Protein AF-0000000084530255 (afdb_homodimer)

Foldseek 3Di:
DAAEEEFEPCLWFLNVLLLVVSLVVPHAYAYEDLDQVSCVVVCVVRPLSYHYAHDDLLDLVSLLVSLVVSCVSPVAHAEYELDWAFFEFAAPVPDDPVRLVVRLSGQAVSLVSNCVSCCVRLLVVLHHEYEREAALCLQLNDAHRGVSRNVNSVNSLVVQVVVQVVSVRSHYYYEYEHEDFAQTCRLPPRYHYDDYDPVCCVGRVVSNVVCVVCHRPTPHYSNVVSVVVVVQSPDPDHDNYHYGDPVSVVSNVVSVVVVVVVCVVCVVVVVVPDDPDPD/DAAEEEFEPCLFFLNVLLLVVSLVVPHAYAYEDLDQVSCVVVCVVRPLSYHYAHDDLLDLVSLLVSLVVSCVSPVAHAEYELDWAFFEFAAPVPDDPVRLVVRLSGQAVSLVSNCVSNCVRLLVVLHHEYEREAALCLQLNDAHRGVSRNVSSVNSLVVQVVVQVVSVRSHYYYEYEHEDFAQTCRLPPRYHYDDYDPVCCVGRVVSNVVCVVCHRPTPHYSNVVSVVVVVQSPDPDHDNYHYGDPVSVVSNVVSVVVVVVVCVVCVVVVVVPDDPDPD

Solvent-accessible surface area (backbone atoms only — not comparable to full-atom values): 26690 Å² total; per-residue (Å²): 134,78,49,29,33,39,34,31,36,27,68,46,54,56,29,27,33,31,52,52,51,44,47,74,73,66,27,30,35,34,40,19,15,70,57,38,77,69,46,49,65,54,36,72,72,54,40,90,40,36,46,72,37,61,36,53,47,67,34,49,67,41,27,34,50,48,45,50,47,35,31,71,74,67,72,44,66,38,34,42,34,41,53,42,63,54,40,56,35,30,44,72,78,71,46,50,69,65,60,41,48,51,34,28,37,36,40,25,48,11,44,52,27,41,49,47,43,39,42,65,59,24,53,73,65,44,29,32,34,41,38,38,57,46,26,37,42,32,71,64,38,36,52,35,19,33,30,42,39,24,12,18,22,10,17,42,50,22,31,45,38,10,48,36,47,47,34,44,88,29,55,32,46,47,30,36,34,20,43,42,60,50,51,48,61,45,82,47,85,38,31,52,78,52,87,63,58,82,87,34,36,82,31,26,39,43,44,52,52,50,50,67,73,50,65,82,68,39,57,20,29,41,62,41,36,26,52,45,50,55,52,42,70,71,39,94,78,51,58,57,60,41,47,32,16,52,64,33,44,54,51,47,45,51,48,44,50,51,52,45,52,49,45,60,75,41,38,65,59,10,36,56,11,29,54,73,75,81,125,133,78,51,28,33,40,34,33,37,27,69,47,52,58,29,26,34,31,52,51,52,44,44,73,71,66,28,30,35,33,39,19,16,70,56,36,76,69,46,49,64,54,37,72,74,53,40,89,40,36,47,72,37,61,38,52,45,68,35,49,67,40,26,35,50,49,44,49,48,34,31,70,75,68,72,44,64,37,34,41,34,41,52,42,62,53,41,56,35,31,44,72,78,72,46,50,71,65,59,40,49,51,34,29,36,37,38,26,48,11,44,52,27,41,49,48,42,40,42,66,58,24,53,73,64,44,29,31,34,40,38,39,57,45,27,37,43,30,72,65,40,36,52,36,21,32,31,43,38,26,11,19,20,10,18,41,48,21,31,44,38,10,47,33,48,46,34,45,89,30,56,33,44,47,29,35,35,20,43,41,59,50,50,46,62,46,83,49,85,36,31,52,79,52,87,62,58,82,88,34,36,82,32,27,38,44,43,53,52,51,51,67,74,48,65,82,67,38,57,19,28,40,62,41,37,26,53,44,50,54,53,41,71,70,39,93,76,51,58,57,59,42,48,32,18,53,64,32,44,54,51,46,45,52,47,45,50,51,50,45,51,48,44,62,72,41,38,66,59,9,35,56,10,29,54,74,75,81,125

pLDDT: mean 95.92, std 6.15, range [43.84, 98.94]

InterPro domains:
  IPR002347 Short-chain dehydrogenase/reductase SDR [PF00106] (5-189)
  IPR002347 Short-chain dehydrogenase/reductase SDR [PR00080] (75-86)
  IPR002347 Short-chain dehydrogenase/reductase SDR [PR00080] (128-136)
  IPR002347 Short-chain dehydrogenase/reductase SDR [PR00080] (149-168)
  IPR002347 Short-chain dehydrogenase/reductase SDR [PR00081] (4-21)
  IPR002347 Short-chain dehydrogenase/reductase SDR [PR00081] (75-86)
  IPR002347 Short-chain dehydrogenase/reductase SDR [PR00081] (122-138)
  IPR002347 Short-chain dehydrogenase/reductase SDR [PR00081] (149-168)
  IPR002347 Short-chain dehydrogenase/reductase SDR [PR00081] (170-187)
  IPR036291 NAD(P)-binding domain superfamily [SSF51735] (3-237)
  IPR051911 Short-chain Dehydrogenases/Reductases (SDR) [PTHR43976] (2-275)
  IPR057326 Ketoreductase domain [SM00822] (3-189)

Nearest PDB structures (foldseek):
  3m1a-assembly4_E  TM=9.492E-01  e=2.889E-30  Streptomyces avermitilis
  3m1a-assembly4_D  TM=9.412E-01  e=1.787E-30  Streptomyces avermitilis
  3m1a-assembly1_G  TM=9.424E-01  e=2.015E-30  Streptomyces avermitilis
  3m1a-assembly6_J  TM=9.506E-01  e=5.593E-30  Streptomyces avermitilis
  3m1a-assembly1_C  TM=9.369E-01  e=7.111E-30  Streptomyces avermitilis

Structure (mmCIF, N/CA/C/O backbone):
data_AF-0000000084530255-model_v1
#
loop_
_entity.id
_entity.type
_entity.pdbx_description
1 polymer Oxidoreductase
#
loop_
_atom_site.group_PDB
_atom_site.id
_atom_site.type_symbol
_atom_site.label_atom_id
_atom_site.label_alt_id
_atom_site.label_comp_id
_atom_site.label_asym_id
_atom_site.label_entity_id
_atom_site.label_seq_id
_atom_site.pdbx_PDB_ins_code
_atom_site.Cartn_x
_atom_site.Cartn_y
_atom_site.Cartn_z
_atom_site.occupancy
_atom_site.B_iso_or_equiv
_atom_site.auth_seq_id
_atom_site.auth_comp_id
_atom_site.auth_asym_id
_atom_site.auth_atom_id
_atom_site.pdbx_PDB_model_num
ATOM 1 N N . MET A 1 1 ? -5.961 29.141 20.219 1 74.5 1 MET A N 1
ATOM 2 C CA . MET A 1 1 ? -6.105 29.609 18.844 1 74.5 1 MET A CA 1
ATOM 3 C C . MET A 1 1 ? -7.004 28.672 18.047 1 74.5 1 MET A C 1
ATOM 5 O O . MET A 1 1 ? -7.02 27.469 18.266 1 74.5 1 MET A O 1
ATOM 9 N N . THR A 1 2 ? -7.941 29.219 17.25 1 93.38 2 THR A N 1
ATOM 10 C CA . THR A 1 2 ? -8.906 28.484 16.453 1 93.38 2 THR A CA 1
ATOM 11 C C . THR A 1 2 ? -8.203 27.75 15.297 1 93.38 2 THR A C 1
ATOM 13 O O . THR A 1 2 ? -7.418 28.359 14.57 1 93.38 2 THR A O 1
ATOM 16 N N . ARG A 1 3 ? -8.391 26.453 15.242 1 97.12 3 ARG A N 1
ATOM 17 C CA . ARG A 1 3 ? -7.754 25.688 14.18 1 97.12 3 ARG A CA 1
ATOM 18 C C . ARG A 1 3 ? -8.547 25.781 12.875 1 97.12 3 ARG A C 1
ATOM 20 O O . ARG A 1 3 ? -9.773 25.875 12.898 1 97.12 3 ARG A O 1
ATOM 27 N N . THR A 1 4 ? -7.797 25.766 11.82 1 98.69 4 THR A N 1
ATOM 28 C CA . THR A 1 4 ? -8.391 25.719 10.484 1 98.69 4 THR A CA 1
ATOM 29 C C . THR A 1 4 ? -8.211 24.344 9.859 1 98.69 4 THR A C 1
ATOM 31 O O . THR A 1 4 ? -7.09 23.859 9.711 1 98.69 4 THR A O 1
ATOM 34 N N . TRP A 1 5 ? -9.359 23.719 9.461 1 98.88 5 TRP A N 1
ATOM 35 C CA . TRP A 1 5 ? -9.383 22.375 8.883 1 98.88 5 TRP A CA 1
ATOM 36 C C . TRP A 1 5 ? -9.719 22.438 7.391 1 98.88 5 TRP A C 1
ATOM 38 O O . TRP A 1 5 ? -10.578 23.219 6.973 1 98.88 5 TRP A O 1
ATOM 48 N N . LEU A 1 6 ? -9.008 21.734 6.578 1 98.94 6 LEU A N 1
ATOM 49 C CA . LEU A 1 6 ? -9.422 21.391 5.223 1 98.94 6 LEU A CA 1
ATOM 50 C C . LEU A 1 6 ? -9.852 19.922 5.148 1 98.94 6 LEU A C 1
ATOM 52 O O . LEU A 1 6 ? -9.07 19.016 5.453 1 98.94 6 LEU A O 1
ATOM 56 N N . ILE A 1 7 ? -11.094 19.656 4.781 1 98.94 7 ILE A N 1
ATOM 57 C CA . ILE A 1 7 ? -11.641 18.297 4.762 1 98.94 7 ILE A CA 1
ATOM 58 C C . ILE A 1 7 ? -12.102 17.953 3.348 1 98.94 7 ILE A C 1
ATOM 60 O O . ILE A 1 7 ? -12.953 18.641 2.779 1 98.94 7 ILE A O 1
ATOM 64 N N . THR A 1 8 ? -11.539 16.906 2.807 1 98.81 8 THR A N 1
ATOM 65 C CA . THR A 1 8 ? -11.977 16.453 1.493 1 98.81 8 THR A CA 1
ATOM 66 C C . THR A 1 8 ? -13.133 15.461 1.622 1 98.81 8 THR A C 1
ATOM 68 O O . THR A 1 8 ? -13.195 14.688 2.578 1 98.81 8 THR A O 1
ATOM 71 N N . GLY A 1 9 ? -14 15.477 0.604 1 96.88 9 GLY A N 1
ATOM 72 C CA . GLY A 1 9 ? -15.125 14.562 0.628 1 96.88 9 GLY A CA 1
ATOM 73 C C . GLY A 1 9 ? -16.062 14.812 1.794 1 96.88 9 GLY A C 1
ATOM 74 O O . GLY A 1 9 ? -16.406 13.883 2.537 1 96.88 9 GLY A O 1
ATOM 75 N N . ALA A 1 10 ? -16.578 16.047 1.906 1 97.38 10 ALA A N 1
ATOM 76 C CA . ALA A 1 10 ? -17.312 16.438 3.102 1 97.38 10 ALA A CA 1
ATOM 77 C C . ALA A 1 10 ? -18.828 16.359 2.873 1 97.38 10 ALA A C 1
ATOM 79 O O . ALA A 1 10 ? -19.609 16.797 3.713 1 97.38 10 ALA A O 1
ATOM 80 N N . SER A 1 11 ? -19.266 15.766 1.788 1 94.44 11 SER A N 1
ATOM 81 C CA . SER A 1 11 ? -20.672 15.812 1.449 1 94.44 11 SER A CA 1
ATOM 82 C C . SER A 1 11 ? -21.453 14.711 2.174 1 94.44 11 SER A C 1
ATOM 84 O O . SER A 1 11 ? -22.672 14.781 2.281 1 94.44 11 SER A O 1
ATOM 86 N N . ARG A 1 12 ? -20.766 13.688 2.625 1 91.56 12 ARG A N 1
ATOM 87 C CA . ARG A 1 12 ? -21.422 12.594 3.326 1 91.56 12 ARG A CA 1
ATOM 88 C C . ARG A 1 12 ? -20.438 11.812 4.176 1 91.56 12 ARG A C 1
ATOM 90 O O . ARG A 1 12 ? -19.25 12.141 4.207 1 91.56 12 ARG A O 1
ATOM 97 N N . GLY A 1 13 ? -20.922 10.898 4.938 1 92.94 13 GLY A N 1
ATOM 98 C CA . GLY A 1 13 ? -20.094 9.938 5.645 1 92.94 13 GLY A CA 1
ATOM 99 C C . GLY A 1 13 ? -19.203 10.578 6.688 1 92.94 13 GLY A C 1
ATOM 100 O O . GLY A 1 13 ? -19.641 11.445 7.445 1 92.94 13 GLY A O 1
ATOM 101 N N . PHE A 1 14 ? -17.984 10.062 6.789 1 95.25 14 PHE A N 1
ATOM 102 C CA . PHE A 1 14 ? -17 10.523 7.77 1 95.25 14 PHE A CA 1
ATOM 103 C C . PHE A 1 14 ? -16.719 12.008 7.586 1 95.25 14 PHE A C 1
ATOM 105 O O . PHE A 1 14 ? -16.656 12.766 8.562 1 95.25 14 PHE A O 1
ATOM 112 N N . GLY A 1 15 ? -16.562 12.422 6.297 1 97.12 15 GLY A N 1
ATOM 113 C CA . GLY A 1 15 ? -16.219 13.805 6.008 1 97.12 15 GLY A CA 1
ATOM 114 C C . GLY A 1 15 ? -17.266 14.797 6.488 1 97.12 15 GLY A C 1
ATOM 115 O O . GLY A 1 15 ? -16.938 15.82 7.078 1 97.12 15 GLY A O 1
ATOM 116 N N . ARG A 1 16 ? -18.484 14.469 6.277 1 97.06 16 ARG A N 1
ATOM 117 C CA . ARG A 1 16 ? -19.578 15.336 6.684 1 97.06 16 ARG A CA 1
ATOM 118 C C . ARG A 1 16 ? -19.656 15.438 8.203 1 97.06 16 ARG A C 1
ATOM 120 O O . ARG A 1 16 ? -19.734 16.531 8.758 1 97.06 16 ARG A O 1
ATOM 127 N N . ARG A 1 17 ? -19.625 14.297 8.859 1 97.69 17 ARG A N 1
ATOM 128 C CA . ARG A 1 17 ? -19.75 14.273 10.312 1 97.69 17 ARG A CA 1
ATOM 129 C C . ARG A 1 17 ? -18.562 14.969 10.969 1 97.69 17 ARG A C 1
ATOM 131 O O . ARG A 1 17 ? -18.719 15.633 12 1 97.69 17 ARG A O 1
ATOM 138 N N . LEU A 1 18 ? -17.391 14.805 10.375 1 98.56 18 LEU A N 1
ATOM 139 C CA . LEU A 1 18 ? -16.219 15.469 10.914 1 98.56 18 LEU A CA 1
ATOM 140 C C . LEU A 1 18 ? -16.312 16.984 10.75 1 98.56 18 LEU A C 1
ATOM 142 O O . LEU A 1 18 ? -16 17.734 11.68 1 98.56 18 LEU A O 1
ATOM 146 N N . ALA A 1 19 ? -16.734 17.422 9.555 1 98.62 19 ALA A N 1
ATOM 147 C CA . ALA A 1 19 ? -16.922 18.859 9.336 1 98.62 19 ALA A CA 1
ATOM 148 C C . ALA A 1 19 ? -17.891 19.453 10.359 1 98.62 19 ALA A C 1
ATOM 150 O O . ALA A 1 19 ? -17.594 20.484 10.969 1 98.62 19 ALA A O 1
ATOM 151 N N . GLU A 1 20 ? -18.984 18.797 10.602 1 98.44 20 GLU A N 1
ATOM 152 C CA . GLU A 1 20 ? -19.984 19.266 11.555 1 98.44 20 GLU A CA 1
ATOM 153 C C . GLU A 1 20 ? -19.406 19.312 12.969 1 98.44 20 GLU A C 1
ATOM 155 O O . GLU A 1 20 ? -19.594 20.297 13.688 1 98.44 20 GLU A O 1
ATOM 160 N N . ALA A 1 21 ? -18.75 18.25 13.336 1 98.5 21 ALA A N 1
ATOM 161 C CA . ALA A 1 21 ? -18.203 18.156 14.695 1 98.5 21 ALA A CA 1
ATOM 162 C C . ALA A 1 21 ? -17.141 19.234 14.938 1 98.5 21 ALA A C 1
ATOM 164 O O . ALA A 1 21 ? -17.094 19.828 16.016 1 98.5 21 ALA A O 1
ATOM 165 N N . VAL A 1 22 ? -16.281 19.469 13.961 1 98.62 22 VAL A N 1
ATOM 166 C CA . VAL A 1 22 ? -15.242 20.5 14.055 1 98.62 22 VAL A CA 1
ATOM 167 C C . VAL A 1 22 ? -15.883 21.875 14.227 1 98.62 22 VAL A C 1
ATOM 169 O O . VAL A 1 22 ? -15.477 22.656 15.086 1 98.62 22 VAL A O 1
ATOM 172 N N . LEU A 1 23 ? -16.906 22.156 13.453 1 98.44 23 LEU A N 1
ATOM 173 C CA . LEU A 1 23 ? -17.609 23.438 13.5 1 98.44 23 LEU A CA 1
ATOM 174 C C . LEU A 1 23 ? -18.344 23.609 14.828 1 98.44 23 LEU A C 1
ATOM 176 O O . LEU A 1 23 ? -18.344 24.703 15.398 1 98.44 23 LEU A O 1
ATOM 180 N N . GLU A 1 24 ? -18.906 22.547 15.289 1 97.88 24 GLU A N 1
ATOM 181 C CA . GLU A 1 24 ? -19.625 22.578 16.562 1 97.88 24 GLU A CA 1
ATOM 182 C C . GLU A 1 24 ? -18.688 22.891 17.719 1 97.88 24 GLU A C 1
ATOM 184 O O . GLU A 1 24 ? -19.094 23.484 18.719 1 97.88 24 GLU A O 1
ATOM 189 N N . ARG A 1 25 ? -17.438 22.625 17.562 1 97.06 25 ARG A N 1
ATOM 190 C CA . ARG A 1 25 ? -16.438 22.891 18.594 1 97.06 25 ARG A CA 1
ATOM 191 C C . ARG A 1 25 ? -15.867 24.297 18.438 1 97.06 25 ARG A C 1
ATOM 193 O O . ARG A 1 25 ? -15.016 24.703 19.234 1 97.06 25 ARG A O 1
ATOM 200 N N . GLY A 1 26 ? -16.266 25 17.406 1 97.06 26 GLY A N 1
ATOM 201 C CA . GLY A 1 26 ? -15.906 26.406 17.25 1 97.06 26 GLY A CA 1
ATOM 202 C C . GLY A 1 26 ? -14.711 26.625 16.344 1 97.06 26 GLY A C 1
ATOM 203 O O . GLY A 1 26 ? -14.188 27.734 16.25 1 97.06 26 GLY A O 1
ATOM 204 N N . GLU A 1 27 ? -14.25 25.594 15.617 1 97.88 27 GLU A N 1
ATOM 205 C CA . GLU A 1 27 ? -13.117 25.719 14.711 1 97.88 27 GLU A CA 1
ATOM 206 C C . GLU A 1 27 ? -13.57 26.062 13.297 1 97.88 27 GLU A C 1
ATOM 208 O O . GLU A 1 27 ? -14.773 26.203 13.039 1 97.88 27 GLU A O 1
ATOM 213 N N . GLN A 1 28 ? -12.633 26.328 12.43 1 98.38 28 GLN A N 1
ATOM 214 C CA . GLN A 1 28 ? -12.93 26.734 11.062 1 98.38 28 GLN A CA 1
ATOM 215 C C . GLN A 1 28 ? -12.703 25.594 10.086 1 98.38 28 GLN A C 1
ATOM 217 O O . GLN A 1 28 ? -11.805 24.766 10.273 1 98.38 28 GLN A O 1
ATOM 222 N N . VAL A 1 29 ? -13.547 25.594 9.062 1 98.75 29 VAL A N 1
ATOM 223 C CA . VAL A 1 29 ? -13.453 24.469 8.125 1 98.75 29 VAL A CA 1
ATOM 224 C C . VAL A 1 29 ? -13.555 24.984 6.695 1 98.75 29 VAL A C 1
ATOM 226 O O . VAL A 1 29 ? -14.453 25.766 6.367 1 98.75 29 VAL A O 1
ATOM 229 N N . LEU A 1 30 ? -12.625 24.688 5.836 1 98.81 30 LEU A N 1
ATOM 230 C CA . LEU A 1 30 ? -12.875 24.609 4.402 1 98.81 30 LEU A CA 1
ATOM 231 C C . LEU A 1 30 ? -13.352 23.203 4.016 1 98.81 30 LEU A C 1
ATOM 233 O O . LEU A 1 30 ? -12.555 22.266 3.996 1 98.81 30 LEU A O 1
ATOM 237 N N . ALA A 1 31 ? -14.617 23.047 3.781 1 98.75 31 ALA A N 1
ATOM 238 C CA . ALA A 1 31 ? -15.227 21.766 3.396 1 98.75 31 ALA A CA 1
ATOM 239 C C . ALA A 1 31 ? -15.289 21.625 1.878 1 98.75 31 ALA A C 1
ATOM 241 O O . ALA A 1 31 ? -15.68 22.562 1.177 1 98.75 31 ALA A O 1
ATOM 242 N N . THR A 1 32 ? -14.883 20.453 1.388 1 98.69 32 THR A N 1
ATOM 243 C CA . THR A 1 32 ? -14.859 20.312 -0.063 1 98.69 32 THR A CA 1
ATOM 244 C C . THR A 1 32 ? -15.727 19.125 -0.496 1 98.69 32 THR A C 1
ATOM 246 O O . THR A 1 32 ? -15.938 18.188 0.276 1 98.69 32 THR A O 1
ATOM 249 N N . ALA A 1 33 ? -16.219 19.203 -1.638 1 97.38 33 ALA A N 1
ATOM 250 C CA . ALA A 1 33 ? -16.953 18.172 -2.361 1 97.38 33 ALA A CA 1
ATOM 251 C C . ALA A 1 33 ? -16.875 18.391 -3.869 1 97.38 33 ALA A C 1
ATOM 253 O O . ALA A 1 33 ? -16.562 19.484 -4.324 1 97.38 33 ALA A O 1
ATOM 254 N N . ARG A 1 34 ? -17.094 17.406 -4.613 1 92.88 34 ARG A N 1
ATOM 255 C CA . ARG A 1 34 ? -17.125 17.578 -6.066 1 92.88 34 ARG A CA 1
ATOM 256 C C . ARG A 1 34 ? -18.188 18.578 -6.48 1 92.88 34 ARG A C 1
ATOM 258 O O . ARG A 1 34 ? -17.984 19.359 -7.41 1 92.88 34 ARG A O 1
ATOM 265 N N . ARG A 1 35 ? -19.297 18.484 -5.742 1 93.19 35 ARG A N 1
ATOM 266 C CA . ARG A 1 35 ? -20.406 19.422 -5.891 1 93.19 35 ARG A CA 1
ATOM 267 C C . ARG A 1 35 ? -20.594 20.25 -4.625 1 93.19 35 ARG A C 1
ATOM 269 O O . ARG A 1 35 ? -21.359 19.875 -3.74 1 93.19 35 ARG A O 1
ATOM 276 N N . PRO A 1 36 ? -19.984 21.359 -4.664 1 94.12 36 PRO A N 1
ATOM 277 C CA . PRO A 1 36 ? -19.953 22.109 -3.41 1 94.12 36 PRO A CA 1
ATOM 278 C C . PRO A 1 36 ? -21.328 22.578 -2.959 1 94.12 36 PRO A C 1
ATOM 280 O O . PRO A 1 36 ? -21.531 22.891 -1.783 1 94.12 36 PRO A O 1
ATOM 283 N N . GLU A 1 37 ? -22.297 22.609 -3.852 1 95.62 37 GLU A N 1
ATOM 284 C CA . GLU A 1 37 ? -23.656 23 -3.482 1 95.62 37 GLU A CA 1
ATOM 285 C C . GLU A 1 37 ? -24.234 22.078 -2.42 1 95.62 37 GLU A C 1
ATOM 287 O O . GLU A 1 37 ? -25.125 22.469 -1.661 1 95.62 37 GLU A O 1
ATOM 292 N N . GLN A 1 38 ? -23.672 20.875 -2.318 1 95.06 38 GLN A N 1
ATOM 293 C CA . GLN A 1 38 ? -24.125 19.906 -1.331 1 95.06 38 GLN A CA 1
ATOM 294 C C . GLN A 1 38 ? -23.734 20.328 0.081 1 95.06 38 GLN A C 1
ATOM 296 O O . GLN A 1 38 ? -24.219 19.766 1.062 1 95.06 38 GLN A O 1
ATOM 301 N N . LEU A 1 39 ? -22.922 21.359 0.172 1 97.25 39 LEU A N 1
ATOM 302 C CA . LEU A 1 39 ? -22.391 21.797 1.46 1 97.25 39 LEU A CA 1
ATOM 303 C C . LEU A 1 39 ? -23.047 23.109 1.894 1 97.25 39 LEU A C 1
ATOM 305 O O . LEU A 1 39 ? -22.641 23.703 2.891 1 97.25 39 LEU A O 1
ATOM 309 N N . ALA A 1 40 ? -24.078 23.594 1.203 1 96.62 40 ALA A N 1
ATOM 310 C CA . ALA A 1 40 ? -24.688 24.906 1.427 1 96.62 40 ALA A CA 1
ATOM 311 C C . ALA A 1 40 ? -25.281 25 2.828 1 96.62 40 ALA A C 1
ATOM 313 O O . ALA A 1 40 ? -25.281 26.078 3.441 1 96.62 40 ALA A O 1
ATOM 314 N N . ASP A 1 41 ? -25.766 23.922 3.279 1 97.06 41 ASP A N 1
ATOM 315 C CA . ASP A 1 41 ? -26.391 23.906 4.602 1 97.06 41 ASP A CA 1
ATOM 316 C C . ASP A 1 41 ? -25.359 24.172 5.695 1 97.06 41 ASP A C 1
ATOM 318 O O . ASP A 1 41 ? -25.672 24.766 6.723 1 97.06 41 ASP A O 1
ATOM 322 N N . LEU A 1 42 ? -24.094 23.719 5.523 1 97.06 42 LEU A N 1
ATOM 323 C CA . LEU A 1 42 ? -23.031 24.016 6.477 1 97.06 42 LEU A CA 1
ATOM 324 C C . LEU A 1 42 ? -22.781 25.531 6.555 1 97.06 42 LEU A C 1
ATOM 326 O O . LEU A 1 42 ? -22.625 26.078 7.648 1 97.06 42 LEU A O 1
ATOM 330 N N . VAL A 1 43 ? -22.781 26.156 5.402 1 96.75 43 VAL A N 1
ATOM 331 C CA . VAL A 1 43 ? -22.531 27.594 5.332 1 96.75 43 VAL A CA 1
ATOM 332 C C . VAL A 1 43 ? -23.672 28.359 6.023 1 96.75 43 VAL A C 1
ATOM 334 O O . VAL A 1 43 ? -23.422 29.281 6.793 1 96.75 43 VAL A O 1
ATOM 337 N N . SER A 1 44 ? -24.844 27.906 5.785 1 97.25 44 SER A N 1
ATOM 338 C CA . SER A 1 44 ? -26.016 28.562 6.379 1 97.25 44 SER A CA 1
ATOM 339 C C . SER A 1 44 ? -26.016 28.422 7.898 1 97.25 44 SER A C 1
ATOM 341 O O . SER A 1 44 ? -26.406 29.344 8.617 1 97.25 44 SER A O 1
ATOM 343 N N . SER A 1 45 ? -25.547 27.312 8.328 1 97.5 45 SER A N 1
ATOM 344 C CA . SER A 1 45 ? -25.641 26.984 9.75 1 97.5 45 SER A CA 1
ATOM 345 C C . SER A 1 45 ? -24.484 27.594 10.531 1 97.5 45 SER A C 1
ATOM 347 O O . SER A 1 45 ? -24.641 27.969 11.703 1 97.5 45 SER A O 1
ATOM 349 N N . PHE A 1 46 ? -23.266 27.734 9.883 1 97.62 46 PHE A N 1
ATOM 350 C CA . PHE A 1 46 ? -22.094 28.047 10.688 1 97.62 46 PHE A CA 1
ATOM 351 C C . PHE A 1 46 ? -21.453 29.344 10.211 1 97.62 46 PHE A C 1
ATOM 353 O O . PHE A 1 46 ? -20.516 29.844 10.844 1 97.62 46 PHE A O 1
ATOM 360 N N . GLY A 1 47 ? -21.875 29.906 9.109 1 95.81 47 GLY A N 1
ATOM 361 C CA . GLY A 1 47 ? -21.516 31.234 8.656 1 95.81 47 GLY A CA 1
ATOM 362 C C . GLY A 1 47 ? -20.047 31.359 8.273 1 95.81 47 GLY A C 1
ATOM 363 O O . GLY A 1 47 ? -19.531 30.531 7.512 1 95.81 47 GLY A O 1
ATOM 364 N N . PRO A 1 48 ? -19.391 32.344 8.812 1 95.56 48 PRO A N 1
ATOM 365 C CA . PRO A 1 48 ? -18.047 32.656 8.359 1 95.56 48 PRO A CA 1
ATOM 366 C C . PRO A 1 48 ? -17.016 31.609 8.758 1 95.56 48 PRO A C 1
ATOM 368 O O . PRO A 1 48 ? -15.875 31.641 8.273 1 95.56 48 PRO A O 1
ATOM 371 N N . ARG A 1 49 ? -17.406 30.734 9.625 1 97.38 49 ARG A N 1
ATOM 372 C CA . ARG A 1 49 ? -16.453 29.719 10.078 1 97.38 49 ARG A CA 1
ATOM 373 C C . ARG A 1 49 ? -16.328 28.594 9.047 1 97.38 49 ARG A C 1
ATOM 375 O O . ARG A 1 49 ? -15.438 27.75 9.156 1 97.38 49 ARG A O 1
ATOM 382 N N . VAL A 1 50 ? -17.172 28.594 8.039 1 97.94 50 VAL A N 1
ATOM 383 C CA . VAL A 1 50 ? -17.109 27.547 7.035 1 97.94 50 VAL A CA 1
ATOM 384 C C . VAL A 1 50 ? -17.016 28.156 5.641 1 97.94 50 VAL A C 1
ATOM 386 O O . VAL A 1 50 ? -17.688 29.141 5.336 1 97.94 50 VAL A O 1
ATOM 389 N N . ARG A 1 51 ? -16.078 27.719 4.879 1 97.94 51 ARG A N 1
ATOM 390 C CA . ARG A 1 51 ? -15.992 27.922 3.439 1 97.94 51 ARG A CA 1
ATOM 391 C C . ARG A 1 51 ? -16.078 26.609 2.688 1 97.94 51 ARG A C 1
ATOM 393 O O . ARG A 1 51 ? -15.781 25.547 3.242 1 97.94 51 ARG A O 1
ATOM 400 N N . THR A 1 52 ? -16.609 26.672 1.488 1 98.12 52 THR A N 1
ATOM 401 C CA . THR A 1 52 ? -16.719 25.469 0.682 1 98.12 52 THR A CA 1
ATOM 402 C C . THR A 1 52 ? -15.977 25.625 -0.638 1 98.12 52 THR A C 1
ATOM 404 O O . THR A 1 52 ? -15.734 26.734 -1.092 1 98.12 52 THR A O 1
ATOM 407 N N . ALA A 1 53 ? -15.5 24.578 -1.213 1 97.75 53 ALA A N 1
ATOM 408 C CA . ALA A 1 53 ? -14.836 24.562 -2.514 1 97.75 53 ALA A CA 1
ATOM 409 C C . ALA A 1 53 ? -15.141 23.281 -3.277 1 97.75 53 ALA A C 1
ATOM 411 O O . ALA A 1 53 ? -15.227 22.203 -2.684 1 97.75 53 ALA A O 1
ATOM 412 N N . GLY A 1 54 ? -15.391 23.469 -4.574 1 97.94 54 GLY A N 1
ATOM 413 C CA . GLY A 1 54 ? -15.406 22.297 -5.434 1 97.94 54 GLY A CA 1
ATOM 414 C C . GLY A 1 54 ? -14.047 21.641 -5.574 1 97.94 54 GLY A C 1
ATOM 415 O O . GLY A 1 54 ? -13.062 22.297 -5.906 1 97.94 54 GLY A O 1
ATOM 416 N N . LEU A 1 55 ? -14.008 20.281 -5.273 1 98.44 55 LEU A N 1
ATOM 417 C CA . LEU A 1 55 ? -12.719 19.594 -5.379 1 98.44 55 LEU A CA 1
ATOM 418 C C . LEU A 1 55 ? -12.906 18.156 -5.844 1 98.44 55 LEU A C 1
ATOM 420 O O . LEU A 1 55 ? -13.523 17.359 -5.148 1 98.44 55 LEU A O 1
ATOM 424 N N . ASP A 1 56 ? -12.477 17.875 -7.035 1 98.44 56 ASP A N 1
ATOM 425 C CA . ASP A 1 56 ? -12.07 16.531 -7.43 1 98.44 56 ASP A CA 1
ATOM 426 C C . ASP A 1 56 ? -10.609 16.281 -7.055 1 98.44 56 ASP A C 1
ATOM 428 O O . ASP A 1 56 ? -9.695 16.844 -7.648 1 98.44 56 ASP A O 1
ATOM 432 N N . VAL A 1 57 ? -10.406 15.398 -6.098 1 98.62 57 VAL A N 1
ATOM 433 C CA . VAL A 1 57 ? -9.078 15.234 -5.512 1 98.62 57 VAL A CA 1
ATOM 434 C C . VAL A 1 57 ? -8.109 14.703 -6.566 1 98.62 57 VAL A C 1
ATOM 436 O O . VAL A 1 57 ? -6.891 14.75 -6.383 1 98.62 57 VAL A O 1
ATOM 439 N N . THR A 1 58 ? -8.648 14.164 -7.695 1 98.25 58 THR A N 1
ATOM 440 C CA . THR A 1 58 ? -7.773 13.68 -8.758 1 98.25 58 THR A CA 1
ATOM 441 C C . THR A 1 58 ? -7.191 14.844 -9.555 1 98.25 58 THR A C 1
ATOM 443 O O . THR A 1 58 ? -6.297 14.648 -10.383 1 98.25 58 THR A O 1
ATOM 446 N N . ASP A 1 59 ? -7.656 16.031 -9.32 1 98.38 59 ASP A N 1
ATOM 447 C CA . ASP A 1 59 ? -7.188 17.25 -9.984 1 98.38 59 ASP A CA 1
ATOM 448 C C . ASP A 1 59 ? -6.211 18.016 -9.094 1 98.38 59 ASP A C 1
ATOM 450 O O . ASP A 1 59 ? -6.625 18.766 -8.203 1 98.38 59 ASP A O 1
ATOM 454 N N . ALA A 1 60 ? -4.965 17.938 -9.438 1 98.12 60 ALA A N 1
ATOM 455 C CA . ALA A 1 60 ? -3.916 18.547 -8.617 1 98.12 60 ALA A CA 1
ATOM 456 C C . ALA A 1 60 ? -4.086 20.047 -8.523 1 98.12 60 ALA A C 1
ATOM 458 O O . ALA A 1 60 ? -3.816 20.656 -7.484 1 98.12 60 ALA A O 1
ATOM 459 N N . ALA A 1 61 ? -4.457 20.641 -9.586 1 98.25 61 ALA A N 1
ATOM 460 C CA . ALA A 1 61 ? -4.652 22.078 -9.594 1 98.25 61 ALA A CA 1
ATOM 461 C C . ALA A 1 61 ? -5.809 22.484 -8.68 1 98.25 61 ALA A C 1
ATOM 463 O O . ALA A 1 61 ? -5.738 23.5 -7.988 1 98.25 61 ALA A O 1
ATOM 464 N N . ALA A 1 62 ? -6.875 21.703 -8.711 1 98.56 62 ALA A N 1
ATOM 465 C CA . ALA A 1 62 ? -8.008 21.969 -7.828 1 98.56 62 ALA A CA 1
ATOM 466 C C . ALA A 1 62 ? -7.605 21.812 -6.367 1 98.56 62 ALA A C 1
ATOM 468 O O . ALA A 1 62 ? -8.086 22.562 -5.508 1 98.56 62 ALA A O 1
ATOM 469 N N . ALA A 1 63 ? -6.738 20.859 -6.078 1 98.75 63 ALA A N 1
ATOM 470 C CA . ALA A 1 63 ? -6.242 20.672 -4.715 1 98.75 63 ALA A CA 1
ATOM 471 C C . ALA A 1 63 ? -5.469 21.906 -4.242 1 98.75 63 ALA A C 1
ATOM 473 O O . ALA A 1 63 ? -5.668 22.375 -3.119 1 98.75 63 ALA A O 1
ATOM 474 N N . ARG A 1 64 ? -4.613 22.406 -5.102 1 98.69 64 ARG A N 1
ATOM 475 C CA . ARG A 1 64 ? -3.859 23.609 -4.762 1 98.69 64 ARG A CA 1
ATOM 476 C C . ARG A 1 64 ? -4.793 24.781 -4.52 1 98.69 64 ARG A C 1
ATOM 478 O O . ARG A 1 64 ? -4.602 25.547 -3.57 1 98.69 64 ARG A O 1
ATOM 485 N N . ALA A 1 65 ? -5.777 24.891 -5.348 1 98.62 65 ALA A N 1
ATOM 486 C CA . ALA A 1 65 ? -6.742 25.984 -5.207 1 98.62 65 ALA A CA 1
ATOM 487 C C . ALA A 1 65 ? -7.5 25.875 -3.885 1 98.62 65 ALA A C 1
ATOM 489 O O . ALA A 1 65 ? -7.789 26.891 -3.246 1 98.62 65 ALA A O 1
ATOM 490 N N . ALA A 1 66 ? -7.832 24.656 -3.51 1 98.69 66 ALA A N 1
ATOM 491 C CA . ALA A 1 66 ? -8.539 24.453 -2.246 1 98.69 66 ALA A CA 1
ATOM 492 C C . ALA A 1 66 ? -7.672 24.859 -1.061 1 98.69 66 ALA A C 1
ATOM 494 O O . ALA A 1 66 ? -8.148 25.531 -0.137 1 98.69 66 ALA A O 1
ATOM 495 N N . VAL A 1 67 ? -6.402 24.5 -1.096 1 98.88 67 VAL A N 1
ATOM 496 C CA . VAL A 1 67 ? -5.477 24.859 -0.029 1 98.88 67 VAL A CA 1
ATOM 497 C C . VAL A 1 67 ? -5.309 26.375 0.024 1 98.88 67 VAL A C 1
ATOM 499 O O . VAL A 1 67 ? -5.391 26.984 1.098 1 98.88 67 VAL A O 1
ATOM 502 N N . ASP A 1 68 ? -5.148 26.969 -1.146 1 98.62 68 ASP A N 1
ATOM 503 C CA . ASP A 1 68 ? -5.035 28.422 -1.227 1 98.62 68 ASP A CA 1
ATOM 504 C C . ASP A 1 68 ? -6.293 29.094 -0.689 1 98.62 68 ASP A C 1
ATOM 506 O O . ASP A 1 68 ? -6.211 30.141 -0.031 1 98.62 68 ASP A O 1
ATOM 510 N N . GLY A 1 69 ? -7.398 28.531 -1.016 1 98.25 69 GLY A N 1
ATOM 511 C CA . GLY A 1 69 ? -8.664 29.047 -0.521 1 98.25 69 GLY A CA 1
ATOM 512 C C . GLY A 1 69 ? -8.758 29.062 0.993 1 98.25 69 GLY A C 1
ATOM 513 O O . GLY A 1 69 ? -9.227 30.031 1.59 1 98.25 69 GLY A O 1
ATOM 514 N N . ALA A 1 70 ? -8.32 27.984 1.613 1 98.5 70 ALA A N 1
ATOM 515 C CA . ALA A 1 70 ? -8.32 27.891 3.072 1 98.5 70 ALA A CA 1
ATOM 516 C C . ALA A 1 70 ? -7.43 28.969 3.684 1 98.5 70 ALA A C 1
ATOM 518 O O . ALA A 1 70 ? -7.828 29.656 4.629 1 98.5 70 ALA A O 1
ATOM 519 N N . VAL A 1 71 ? -6.242 29.156 3.143 1 98.56 71 VAL A N 1
ATOM 520 C CA . VAL A 1 71 ? -5.277 30.109 3.66 1 98.56 71 VAL A CA 1
ATOM 521 C C . VAL A 1 71 ? -5.797 31.531 3.447 1 98.56 71 VAL A C 1
ATOM 523 O O . VAL A 1 71 ? -5.676 32.375 4.332 1 98.56 71 VAL A O 1
ATOM 526 N N . THR A 1 72 ? -6.348 31.781 2.295 1 98.25 72 THR A N 1
ATOM 527 C CA . THR A 1 72 ? -6.887 33.094 1.987 1 98.25 72 THR A CA 1
ATOM 528 C C . THR A 1 72 ? -8.047 33.438 2.922 1 98.25 72 THR A C 1
ATOM 530 O O . THR A 1 72 ? -8.117 34.562 3.443 1 98.25 72 THR A O 1
ATOM 533 N N . ALA A 1 73 ? -8.883 32.531 3.189 1 97.69 73 ALA A N 1
ATOM 534 C CA . ALA A 1 73 ? -10.102 32.75 3.963 1 97.69 73 ALA A CA 1
ATOM 535 C C . ALA A 1 73 ? -9.789 32.906 5.449 1 97.69 73 ALA A C 1
ATOM 537 O O . ALA A 1 73 ? -10.406 33.688 6.148 1 97.69 73 ALA A O 1
ATOM 538 N N . PHE A 1 74 ? -8.82 32.062 5.898 1 98.06 74 PHE A N 1
ATOM 539 C CA . PHE A 1 74 ? -8.711 31.938 7.348 1 98.06 74 PHE A CA 1
ATOM 540 C C . PHE A 1 74 ? -7.32 32.344 7.82 1 98.06 74 PHE A C 1
ATOM 542 O O . PHE A 1 74 ? -7.07 32.438 9.023 1 98.06 74 PHE A O 1
ATOM 549 N N . GLY A 1 75 ? -6.348 32.531 6.918 1 97.44 75 GLY A N 1
ATOM 550 C CA . GLY A 1 75 ? -5.02 33.031 7.234 1 97.44 75 GLY A CA 1
ATOM 551 C C . GLY A 1 75 ? -4.027 31.922 7.566 1 97.44 75 GLY A C 1
ATOM 552 O O . GLY A 1 75 ? -2.826 32.188 7.684 1 97.44 75 GLY A O 1
ATOM 553 N N . ARG A 1 76 ? -4.543 30.703 7.75 1 97.62 76 ARG A N 1
ATOM 554 C CA . ARG A 1 76 ? -3.691 29.578 8.125 1 97.62 76 ARG A CA 1
ATOM 555 C C . ARG A 1 76 ? -4.348 28.25 7.758 1 97.62 76 ARG A C 1
ATOM 557 O O . ARG A 1 76 ? -5.504 28.219 7.336 1 97.62 76 ARG A O 1
ATOM 564 N N . LEU A 1 77 ? -3.645 27.156 7.859 1 98.75 77 LEU A N 1
ATOM 565 C CA . LEU A 1 77 ? -4.109 25.781 7.703 1 98.75 77 LEU A CA 1
ATOM 566 C C . LEU A 1 77 ? -3.449 24.859 8.727 1 98.75 77 LEU A C 1
ATOM 568 O O . LEU A 1 77 ? -2.223 24.75 8.758 1 98.75 77 LEU A O 1
ATOM 572 N N . ASP A 1 78 ? -4.266 24.234 9.539 1 98.81 78 ASP A N 1
ATOM 573 C CA . ASP A 1 78 ? -3.709 23.5 10.672 1 98.81 78 ASP A CA 1
ATOM 574 C C . ASP A 1 78 ? -3.898 22 10.5 1 98.81 78 ASP A C 1
ATOM 576 O O . ASP A 1 78 ? -3.068 21.203 10.953 1 98.81 78 ASP A O 1
ATOM 580 N N . VAL A 1 79 ? -5.027 21.578 9.945 1 98.94 79 VAL A N 1
ATOM 581 C CA . VAL A 1 79 ? -5.355 20.156 9.812 1 98.94 79 VAL A CA 1
ATOM 582 C C . VAL A 1 79 ? -5.848 19.875 8.391 1 98.94 79 VAL A C 1
ATOM 584 O O . VAL A 1 79 ? -6.734 20.562 7.887 1 98.94 79 VAL A O 1
ATOM 587 N N . VAL A 1 80 ? -5.246 18.984 7.719 1 98.94 80 VAL A N 1
ATOM 588 C CA . VAL A 1 80 ? -5.684 18.516 6.406 1 98.94 80 VAL A CA 1
ATOM 589 C C . VAL A 1 80 ? -6.203 17.078 6.512 1 98.94 80 VAL A C 1
ATOM 591 O O . VAL A 1 80 ? -5.465 16.172 6.895 1 98.94 80 VAL A O 1
ATOM 594 N N . VAL A 1 81 ? -7.492 16.906 6.207 1 98.94 81 VAL A N 1
ATOM 595 C CA . VAL A 1 81 ? -8.133 15.602 6.285 1 98.94 81 VAL A CA 1
ATOM 596 C C . VAL A 1 81 ? -8.352 15.047 4.879 1 98.94 81 VAL A C 1
ATOM 598 O O . VAL A 1 81 ? -9.258 15.492 4.168 1 98.94 81 VAL A O 1
ATOM 601 N N . ASN A 1 82 ? -7.531 14.117 4.547 1 98.88 82 ASN A N 1
ATOM 602 C CA . ASN A 1 82 ? -7.754 13.359 3.318 1 98.88 82 ASN A CA 1
ATOM 603 C C . ASN A 1 82 ? -8.734 12.211 3.537 1 98.88 82 ASN A C 1
ATOM 605 O O . ASN A 1 82 ? -8.344 11.109 3.932 1 98.88 82 ASN A O 1
ATOM 609 N N . ASN A 1 83 ? -9.953 12.469 3.141 1 97.88 83 ASN A N 1
ATOM 610 C CA . ASN A 1 83 ? -11.055 11.555 3.43 1 97.88 83 ASN A CA 1
ATOM 611 C C . ASN A 1 83 ? -11.766 11.109 2.154 1 97.88 83 ASN A C 1
ATOM 613 O O . ASN A 1 83 ? -12.383 10.047 2.123 1 97.88 83 ASN A O 1
ATOM 617 N N . ALA A 1 84 ? -11.672 11.922 1.092 1 95.88 84 ALA A N 1
ATOM 618 C CA . ALA A 1 84 ? -12.359 11.617 -0.16 1 95.88 84 ALA A CA 1
ATOM 619 C C . ALA A 1 84 ? -11.93 10.25 -0.694 1 95.88 84 ALA A C 1
ATOM 621 O O . ALA A 1 84 ? -10.742 9.898 -0.651 1 95.88 84 ALA A O 1
ATOM 622 N N . GLY A 1 85 ? -12.883 9.461 -1.137 1 93.81 85 GLY A N 1
ATOM 623 C CA . GLY A 1 85 ? -12.602 8.148 -1.702 1 93.81 85 GLY A CA 1
ATOM 624 C C . GLY A 1 85 ? -13.852 7.316 -1.922 1 93.81 85 GLY A C 1
ATOM 625 O O . GLY A 1 85 ? -14.953 7.742 -1.583 1 93.81 85 GLY A O 1
ATOM 626 N N . TYR A 1 86 ? -13.711 6.242 -2.607 1 94.75 86 TYR A N 1
ATOM 627 C CA . TYR A 1 86 ? -14.789 5.289 -2.861 1 94.75 86 TYR A CA 1
ATOM 628 C C . TYR A 1 86 ? -14.227 3.914 -3.205 1 94.75 86 TYR A C 1
ATOM 630 O O . TYR A 1 86 ? -13.016 3.736 -3.303 1 94.75 86 TYR A O 1
ATOM 638 N N . ALA A 1 87 ? -15.156 2.963 -3.258 1 95.88 87 ALA A N 1
ATOM 639 C CA . ALA A 1 87 ? -14.742 1.619 -3.652 1 95.88 87 ALA A CA 1
ATOM 640 C C . ALA A 1 87 ? -15.789 0.964 -4.555 1 95.88 87 ALA A C 1
ATOM 642 O O . ALA A 1 87 ? -16.984 1.222 -4.418 1 95.88 87 ALA A O 1
ATOM 643 N N . ASN A 1 88 ? -15.359 0.226 -5.535 1 97 88 ASN A N 1
ATOM 644 C CA . ASN A 1 88 ? -16.141 -0.766 -6.27 1 97 88 ASN A CA 1
ATOM 645 C C . ASN A 1 88 ? -15.617 -2.18 -6.027 1 97 88 ASN A C 1
ATOM 647 O O . ASN A 1 88 ? -14.422 -2.377 -5.82 1 97 88 ASN A O 1
ATOM 651 N N . SER A 1 89 ? -16.562 -3.09 -5.988 1 97.31 89 SER A N 1
ATOM 652 C CA . SER A 1 89 ? -16.188 -4.477 -5.734 1 97.31 89 SER A CA 1
ATOM 653 C C . SER A 1 89 ? -16.234 -5.305 -7.016 1 97.31 89 SER A C 1
ATOM 655 O O . SER A 1 89 ? -17.203 -5.223 -7.777 1 97.31 89 SER A O 1
ATOM 657 N N . GLY A 1 90 ? -15.227 -6.039 -7.281 1 97.94 90 GLY A N 1
ATOM 658 C CA . GLY A 1 90 ? -15.109 -6.977 -8.391 1 97.94 90 GLY A CA 1
ATOM 659 C C . GLY A 1 90 ? -13.82 -7.777 -8.352 1 97.94 90 GLY A C 1
ATOM 660 O O . GLY A 1 90 ? -12.844 -7.367 -7.719 1 97.94 90 GLY A O 1
ATOM 661 N N . PRO A 1 91 ? -13.906 -8.977 -8.961 1 98.62 91 PRO A N 1
ATOM 662 C CA . PRO A 1 91 ? -12.648 -9.734 -9.023 1 98.62 91 PRO A CA 1
ATOM 663 C C . PRO A 1 91 ? -11.539 -8.969 -9.742 1 98.62 91 PRO A C 1
ATOM 665 O O . PRO A 1 91 ? -11.805 -8.273 -10.727 1 98.62 91 PRO A O 1
ATOM 668 N N . ILE A 1 92 ? -10.305 -9.156 -9.273 1 98.62 92 ILE A N 1
ATOM 669 C CA . ILE A 1 92 ? -9.133 -8.539 -9.891 1 98.62 92 ILE A CA 1
ATOM 670 C C . ILE A 1 92 ? -9.086 -8.883 -11.375 1 98.62 92 ILE A C 1
ATOM 672 O O . ILE A 1 92 ? -8.805 -8.023 -12.211 1 98.62 92 ILE A O 1
ATOM 676 N N . GLU A 1 93 ? -9.406 -10.086 -11.703 1 98.5 93 GLU A N 1
ATOM 677 C CA . GLU A 1 93 ? -9.344 -10.555 -13.086 1 98.5 93 GLU A CA 1
ATOM 678 C C . GLU A 1 93 ? -10.43 -9.898 -13.938 1 98.5 93 GLU A C 1
ATOM 680 O O . GLU A 1 93 ? -10.227 -9.672 -15.133 1 98.5 93 GLU A O 1
ATOM 685 N N . GLU A 1 94 ? -11.57 -9.555 -13.336 1 98.38 94 GLU A N 1
ATOM 686 C CA . GLU A 1 94 ? -12.75 -9.211 -14.125 1 98.38 94 GLU A CA 1
ATOM 687 C C . GLU A 1 94 ? -13 -7.707 -14.117 1 98.38 94 GLU A C 1
ATOM 689 O O . GLU A 1 94 ? -13.711 -7.188 -14.984 1 98.38 94 GLU A O 1
ATOM 694 N N . MET A 1 95 ? -12.469 -7.016 -13.117 1 97.88 95 MET A N 1
ATOM 695 C CA . MET A 1 95 ? -12.633 -5.566 -13.07 1 97.88 95 MET A CA 1
ATOM 696 C C . MET A 1 95 ? -11.945 -4.91 -14.266 1 97.88 95 MET A C 1
ATOM 698 O O . MET A 1 95 ? -10.836 -5.297 -14.641 1 97.88 95 MET A O 1
ATOM 702 N N . THR A 1 96 ? -12.602 -3.902 -14.867 1 97.44 96 THR A N 1
ATOM 703 C CA . THR A 1 96 ? -11.984 -3.227 -16 1 97.44 96 THR A CA 1
ATOM 704 C C . THR A 1 96 ? -10.758 -2.439 -15.562 1 97.44 96 THR A C 1
ATOM 706 O O . THR A 1 96 ? -10.656 -2.031 -14.406 1 97.44 96 THR A O 1
ATOM 709 N N . ASP A 1 97 ? -9.859 -2.234 -16.5 1 96.88 97 ASP A N 1
ATOM 710 C CA . ASP A 1 97 ? -8.672 -1.426 -16.219 1 96.88 97 ASP A CA 1
ATOM 711 C C . ASP A 1 97 ? -9.062 -0.02 -15.773 1 96.88 97 ASP A C 1
ATOM 713 O O . ASP A 1 97 ? -8.453 0.54 -14.859 1 96.88 97 ASP A O 1
ATOM 717 N N . GLN A 1 98 ? -10 0.487 -16.422 1 97.44 98 GLN A N 1
ATOM 718 C CA . GLN A 1 98 ? -10.453 1.842 -16.125 1 97.44 98 GLN A CA 1
ATOM 719 C C . GLN A 1 98 ? -11 1.94 -14.703 1 97.44 98 GLN A C 1
ATOM 721 O O . GLN A 1 98 ? -10.688 2.885 -13.977 1 97.44 98 GLN A O 1
ATOM 726 N N . ASP A 1 99 ? -11.805 0.994 -14.312 1 97.94 99 ASP A N 1
ATOM 727 C CA . ASP A 1 99 ? -12.383 0.98 -12.977 1 97.94 99 ASP A CA 1
ATOM 728 C C . ASP A 1 99 ? -11.289 0.836 -11.914 1 97.94 99 ASP A C 1
ATOM 730 O O . ASP A 1 99 ? -11.289 1.559 -10.914 1 97.94 99 ASP A O 1
ATOM 734 N N . PHE A 1 100 ? -10.391 -0.072 -12.148 1 98.19 100 PHE A N 1
ATOM 735 C CA . PHE A 1 100 ? -9.289 -0.285 -11.219 1 98.19 100 PHE A CA 1
ATOM 736 C C . PHE A 1 100 ? -8.469 0.991 -11.047 1 98.19 100 PHE A C 1
ATOM 738 O O . PHE A 1 100 ? -8.234 1.438 -9.922 1 98.19 100 PHE A O 1
ATOM 745 N N . ARG A 1 101 ? -8.133 1.618 -12.094 1 97.75 101 ARG A N 1
ATOM 746 C CA . ARG A 1 101 ? -7.305 2.816 -12.086 1 97.75 101 ARG A CA 1
ATOM 747 C C . ARG A 1 101 ? -8.047 3.994 -11.461 1 97.75 101 ARG A C 1
ATOM 749 O O . ARG A 1 101 ? -7.457 4.789 -10.727 1 97.75 101 ARG A O 1
ATOM 756 N N . ALA A 1 102 ? -9.32 4.113 -11.766 1 97.88 102 ALA A N 1
ATOM 757 C CA . ALA A 1 102 ? -10.109 5.223 -11.234 1 97.88 102 ALA A CA 1
ATOM 758 C C . ALA A 1 102 ? -10.141 5.184 -9.703 1 97.88 102 ALA A C 1
ATOM 760 O O . ALA A 1 102 ? -10.062 6.227 -9.047 1 97.88 102 ALA A O 1
ATOM 761 N N . GLN A 1 103 ? -10.273 4.027 -9.172 1 97.94 103 GLN A N 1
ATOM 762 C CA . GLN A 1 103 ? -10.266 3.893 -7.719 1 97.94 103 GLN A CA 1
ATOM 763 C C . GLN A 1 103 ? -8.914 4.312 -7.137 1 97.94 103 GLN A C 1
ATOM 765 O O . GLN A 1 103 ? -8.859 4.953 -6.082 1 97.94 103 GLN A O 1
ATOM 770 N N . PHE A 1 104 ? -7.895 3.936 -7.848 1 97.31 104 PHE A N 1
ATOM 771 C CA . PHE A 1 104 ? -6.562 4.293 -7.371 1 97.31 104 PHE A CA 1
ATOM 772 C C . PHE A 1 104 ? -6.352 5.801 -7.449 1 97.31 104 PHE A C 1
ATOM 774 O O . PHE A 1 104 ? -5.766 6.398 -6.539 1 97.31 104 PHE A O 1
ATOM 781 N N . GLU A 1 105 ? -6.805 6.375 -8.492 1 98.06 105 GLU A N 1
ATOM 782 C CA . GLU A 1 105 ? -6.68 7.816 -8.68 1 98.06 105 GLU A CA 1
ATOM 783 C C . GLU A 1 105 ? -7.363 8.578 -7.543 1 98.06 105 GLU A C 1
ATOM 785 O O . GLU A 1 105 ? -6.797 9.523 -6.996 1 98.06 105 GLU A O 1
ATOM 790 N N . ALA A 1 106 ? -8.492 8.18 -7.188 1 98.06 106 ALA A N 1
ATOM 791 C CA . ALA A 1 106 ? -9.273 8.883 -6.176 1 98.06 106 ALA A CA 1
ATOM 792 C C . ALA A 1 106 ? -8.734 8.602 -4.777 1 98.06 106 ALA A C 1
ATOM 794 O O . ALA A 1 106 ? -8.531 9.531 -3.986 1 98.06 106 ALA A O 1
ATOM 795 N N . ASN A 1 107 ? -8.492 7.328 -4.535 1 98.44 107 ASN A N 1
ATOM 796 C CA . ASN A 1 107 ? -8.242 6.906 -3.162 1 98.44 107 ASN A CA 1
ATOM 797 C C . ASN A 1 107 ? -6.785 7.121 -2.762 1 98.44 107 ASN A C 1
ATOM 799 O O . ASN A 1 107 ? -6.473 7.238 -1.576 1 98.44 107 ASN A O 1
ATOM 803 N N . PHE A 1 108 ? -5.895 7.121 -3.744 1 98.81 108 PHE A N 1
ATOM 804 C CA . PHE A 1 108 ? -4.488 7.27 -3.383 1 98.81 108 PHE A CA 1
ATOM 805 C C . PHE A 1 108 ? -3.914 8.562 -3.953 1 98.81 108 PHE A C 1
ATOM 807 O O . PHE A 1 108 ? -3.426 9.414 -3.207 1 98.81 108 PHE A O 1
ATOM 814 N N . PHE A 1 109 ? -3.973 8.727 -5.27 1 98.81 109 PHE A N 1
ATOM 815 C CA . PHE A 1 109 ? -3.355 9.914 -5.859 1 98.81 109 PHE A CA 1
ATOM 816 C C . PHE A 1 109 ? -4.078 11.18 -5.418 1 98.81 109 PHE A C 1
ATOM 818 O O . PHE A 1 109 ? -3.475 12.25 -5.336 1 98.81 109 PHE A O 1
ATOM 825 N N . GLY A 1 110 ? -5.379 11.086 -5.113 1 98.81 110 GLY A N 1
ATOM 826 C CA . GLY A 1 110 ? -6.059 12.203 -4.477 1 98.81 110 GLY A CA 1
ATOM 827 C C . GLY A 1 110 ? -5.402 12.641 -3.18 1 98.81 110 GLY A C 1
ATOM 828 O O . GLY A 1 110 ? -5.227 13.836 -2.939 1 98.81 110 GLY A O 1
ATOM 829 N N . VAL A 1 111 ? -5.016 11.641 -2.348 1 98.88 111 VAL A N 1
ATOM 830 C CA . VAL A 1 111 ? -4.309 11.906 -1.099 1 98.88 111 VAL A CA 1
ATOM 831 C C . VAL A 1 111 ? -2.969 12.578 -1.396 1 98.88 111 VAL A C 1
ATOM 833 O O . VAL A 1 111 ? -2.59 13.547 -0.731 1 98.88 111 VAL A O 1
ATOM 836 N N . VAL A 1 112 ? -2.258 12.094 -2.406 1 98.88 112 VAL A N 1
ATOM 837 C CA . VAL A 1 112 ? -0.965 12.641 -2.801 1 98.88 112 VAL A CA 1
ATOM 838 C C . VAL A 1 112 ? -1.129 14.094 -3.227 1 98.88 112 VAL A C 1
ATOM 840 O O . VAL A 1 112 ? -0.383 14.969 -2.777 1 98.88 112 VAL A O 1
ATOM 843 N N . ASN A 1 113 ? -2.139 14.359 -4.055 1 98.81 113 ASN A N 1
ATOM 844 C CA . ASN A 1 113 ? -2.373 15.695 -4.59 1 98.81 113 ASN A CA 1
ATOM 845 C C . ASN A 1 113 ? -2.648 16.703 -3.48 1 98.81 113 ASN A C 1
ATOM 847 O O . ASN A 1 113 ? -2.021 17.766 -3.428 1 98.81 113 ASN A O 1
ATOM 851 N N . VAL A 1 114 ? -3.539 16.375 -2.613 1 98.94 114 VAL A N 1
ATOM 852 C CA . VAL A 1 114 ? -3.955 17.297 -1.569 1 98.94 114 VAL A CA 1
ATOM 853 C C . VAL A 1 114 ? -2.824 17.484 -0.561 1 98.94 114 VAL A C 1
ATOM 855 O O . VAL A 1 114 ? -2.566 18.609 -0.106 1 98.94 114 VAL A O 1
ATOM 858 N N . THR A 1 115 ? -2.143 16.406 -0.217 1 98.94 115 THR A N 1
ATOM 859 C CA . THR A 1 115 ? -1.021 16.484 0.713 1 98.94 115 THR A CA 1
ATOM 860 C C . THR A 1 115 ? 0.081 17.375 0.165 1 98.94 115 THR A C 1
ATOM 862 O O . THR A 1 115 ? 0.569 18.266 0.866 1 98.94 115 THR A O 1
ATOM 865 N N . ARG A 1 116 ? 0.431 17.203 -1.079 1 98.81 116 ARG A N 1
ATOM 866 C CA . ARG A 1 116 ? 1.5 17.984 -1.69 1 98.81 116 ARG A CA 1
ATOM 867 C C . ARG A 1 116 ? 1.105 19.453 -1.803 1 98.81 116 ARG A C 1
ATOM 869 O O . ARG A 1 116 ? 1.952 20.344 -1.678 1 98.81 116 ARG A O 1
ATOM 876 N N . ALA A 1 117 ? -0.15 19.703 -2.049 1 98.81 117 ALA A N 1
ATOM 877 C CA . ALA A 1 117 ? -0.638 21.078 -2.115 1 98.81 117 ALA A CA 1
ATOM 878 C C . ALA A 1 117 ? -0.487 21.781 -0.768 1 98.81 117 ALA A C 1
ATOM 880 O O . ALA A 1 117 ? -0.205 22.969 -0.713 1 98.81 117 ALA A O 1
ATOM 881 N N . ALA A 1 118 ? -0.641 21.016 0.315 1 98.94 118 ALA A N 1
ATOM 882 C CA . ALA A 1 118 ? -0.683 21.609 1.651 1 98.94 118 ALA A CA 1
ATOM 883 C C . ALA A 1 118 ? 0.715 21.688 2.256 1 98.94 118 ALA A C 1
ATOM 885 O O . ALA A 1 118 ? 0.951 22.484 3.178 1 98.94 118 ALA A O 1
ATOM 886 N N . LEU A 1 119 ? 1.649 20.891 1.782 1 98.81 119 LEU A N 1
ATOM 887 C CA . LEU A 1 119 ? 2.961 20.719 2.396 1 98.81 119 LEU A CA 1
ATOM 888 C C . LEU A 1 119 ? 3.697 22.047 2.48 1 98.81 119 LEU A C 1
ATOM 890 O O . LEU A 1 119 ? 4.246 22.391 3.529 1 98.81 119 LEU A O 1
ATOM 894 N N . PRO A 1 120 ? 3.676 22.859 1.384 1 98.56 120 PRO A N 1
ATOM 895 C CA . PRO A 1 120 ? 4.406 24.125 1.5 1 98.56 120 PRO A CA 1
ATOM 896 C C . PRO A 1 120 ? 3.867 25.016 2.617 1 98.56 120 PRO A C 1
ATOM 898 O O . PRO A 1 120 ? 4.641 25.703 3.299 1 98.56 120 PRO A O 1
ATOM 901 N N . VAL A 1 121 ? 2.576 25.031 2.85 1 98.81 121 VAL A N 1
ATOM 902 C CA . VAL A 1 121 ? 1.94 25.859 3.867 1 98.81 121 VAL A CA 1
ATOM 903 C C . VAL A 1 121 ? 2.328 25.359 5.258 1 98.81 121 VAL A C 1
ATOM 905 O O . VAL A 1 121 ? 2.789 26.141 6.098 1 98.81 121 VAL A O 1
ATOM 908 N N . LEU A 1 122 ? 2.201 24.031 5.469 1 98.81 122 LEU A N 1
ATOM 909 C CA . LEU A 1 122 ? 2.479 23.469 6.785 1 98.81 122 LEU A CA 1
ATOM 910 C C . LEU A 1 122 ? 3.969 23.531 7.102 1 98.81 122 LEU A C 1
ATOM 912 O O . LEU A 1 122 ? 4.355 23.75 8.25 1 98.81 122 LEU A O 1
ATOM 916 N N . ARG A 1 123 ? 4.805 23.281 6.059 1 98.44 123 ARG A N 1
ATOM 917 C CA . ARG A 1 123 ? 6.246 23.406 6.238 1 98.44 123 ARG A CA 1
ATOM 918 C C . ARG A 1 123 ? 6.621 24.828 6.668 1 98.44 123 ARG A C 1
ATOM 920 O O . ARG A 1 123 ? 7.398 25.016 7.605 1 98.44 123 ARG A O 1
ATOM 927 N N . ALA A 1 124 ? 6.062 25.828 6.066 1 98.19 124 ALA A N 1
ATOM 928 C CA . ALA A 1 124 ? 6.344 27.219 6.406 1 98.19 124 ALA A CA 1
ATOM 929 C C . ALA A 1 124 ? 5.852 27.547 7.812 1 98.19 124 ALA A C 1
ATOM 931 O O . ALA A 1 124 ? 6.508 28.297 8.547 1 98.19 124 ALA A O 1
ATOM 932 N N . GLN A 1 125 ? 4.707 27.016 8.195 1 98.25 125 GLN A N 1
ATOM 933 C CA . GLN A 1 125 ? 4.105 27.25 9.5 1 98.25 125 GLN A CA 1
ATOM 934 C C . GLN A 1 125 ? 4.867 26.516 10.602 1 98.25 125 GLN A C 1
ATOM 936 O O . GLN A 1 125 ? 4.719 26.828 11.781 1 98.25 125 GLN A O 1
ATOM 941 N N . ARG A 1 126 ? 5.617 25.5 10.195 1 98.19 126 ARG A N 1
ATOM 942 C CA . ARG A 1 126 ? 6.32 24.594 11.109 1 98.19 126 ARG A CA 1
ATOM 943 C C . ARG A 1 126 ? 5.355 23.953 12.102 1 98.19 126 ARG A C 1
ATOM 945 O O . ARG A 1 126 ? 5.652 23.875 13.297 1 98.19 126 ARG A O 1
ATOM 952 N N . SER A 1 127 ? 4.215 23.656 11.617 1 97.94 127 SER A N 1
ATOM 953 C CA . SER A 1 127 ? 3.15 23 12.367 1 97.94 127 SER A CA 1
ATOM 954 C C . SER A 1 127 ? 2.043 22.516 11.438 1 97.94 127 SER A C 1
ATOM 956 O O . SER A 1 127 ? 1.859 23.047 10.344 1 97.94 127 SER A O 1
ATOM 958 N N . GLY A 1 128 ? 1.315 21.516 11.898 1 98.44 128 GLY A N 1
ATOM 959 C CA . GLY A 1 128 ? 0.171 21 11.172 1 98.44 128 GLY A CA 1
ATOM 960 C C . GLY A 1 128 ? -0.023 19.5 11.359 1 98.44 128 GLY A C 1
ATOM 961 O O . GLY A 1 128 ? 0.862 18.812 11.875 1 98.44 128 GLY A O 1
ATOM 962 N N . VAL A 1 129 ? -1.21 19.062 11.023 1 98.88 129 VAL A N 1
ATOM 963 C CA . VAL A 1 129 ? -1.537 17.641 11.133 1 98.88 129 VAL A CA 1
ATOM 964 C C . VAL A 1 129 ? -2.201 17.156 9.844 1 98.88 129 VAL A C 1
ATOM 966 O O . VAL A 1 129 ? -3.15 17.781 9.359 1 98.88 129 VAL A O 1
ATOM 969 N N . PHE A 1 130 ? -1.606 16.172 9.258 1 98.94 130 PHE A N 1
ATOM 970 C CA . PHE A 1 130 ? -2.324 15.422 8.234 1 98.94 130 PHE A CA 1
ATOM 971 C C . PHE A 1 130 ? -3.119 14.281 8.859 1 98.94 130 PHE A C 1
ATOM 973 O O . PHE A 1 130 ? -2.59 13.523 9.672 1 98.94 130 PHE A O 1
ATOM 980 N N . VAL A 1 131 ? -4.418 14.188 8.539 1 98.94 131 VAL A N 1
ATOM 981 C CA . VAL A 1 131 ? -5.27 13.047 8.852 1 98.94 131 VAL A CA 1
ATOM 982 C C . VAL A 1 131 ? -5.586 12.273 7.578 1 98.94 131 VAL A C 1
ATOM 984 O O . VAL A 1 131 ? -6.367 12.734 6.742 1 98.94 131 VAL A O 1
ATOM 987 N N . GLN A 1 132 ? -4.992 11.109 7.477 1 98.75 132 GLN A N 1
ATOM 988 C CA . GLN A 1 132 ? -5.098 10.289 6.273 1 98.75 132 GLN A CA 1
ATOM 989 C C . GLN A 1 132 ? -6.055 9.117 6.484 1 98.75 132 GLN A C 1
ATOM 991 O O . GLN A 1 132 ? -5.75 8.195 7.238 1 98.75 132 GLN A O 1
AT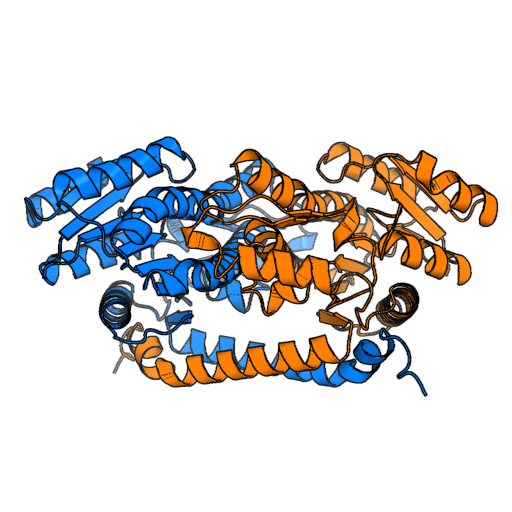OM 996 N N . PHE A 1 133 ? -7.18 9.18 5.785 1 98.06 133 PHE A N 1
ATOM 997 C CA . PHE A 1 133 ? -8.117 8.07 5.918 1 98.06 133 PHE A CA 1
ATOM 998 C C . PHE A 1 133 ? -7.668 6.875 5.086 1 98.06 133 PHE A C 1
ATOM 1000 O O . PHE A 1 133 ? -7.637 6.945 3.855 1 98.06 133 PHE A O 1
ATOM 1007 N N . SER A 1 134 ? -7.281 5.879 5.742 1 96.62 134 SER A N 1
ATOM 1008 C CA . SER A 1 134 ? -7.09 4.559 5.148 1 96.62 134 SER A CA 1
ATOM 1009 C C . SER A 1 134 ? -8.266 3.641 5.453 1 96.62 134 SER A C 1
ATOM 1011 O O . SER A 1 134 ? -9.422 3.998 5.203 1 96.62 134 SER A O 1
ATOM 1013 N N . SER A 1 135 ? -8.031 2.498 5.906 1 91.44 135 SER A N 1
ATOM 1014 C CA . SER A 1 135 ? -9 1.478 6.293 1 91.44 135 SER A CA 1
ATOM 1015 C C . SER A 1 135 ? -8.336 0.361 7.094 1 91.44 135 SER A C 1
ATOM 1017 O O . SER A 1 135 ? -7.117 0.204 7.059 1 91.44 135 SER A O 1
ATOM 1019 N N . LEU A 1 136 ? -9.203 -0.319 7.883 1 90.94 136 LEU A N 1
ATOM 1020 C CA . LEU A 1 136 ? -8.711 -1.586 8.414 1 90.94 136 LEU A CA 1
ATOM 1021 C C . LEU A 1 136 ? -8.172 -2.471 7.289 1 90.94 136 LEU A C 1
ATOM 1023 O O . LEU A 1 136 ? -7.191 -3.191 7.477 1 90.94 136 LEU A O 1
ATOM 1027 N N . GLY A 1 137 ? -8.812 -2.35 6.148 1 88 137 GLY A N 1
ATOM 1028 C CA . GLY A 1 137 ? -8.383 -3.092 4.973 1 88 137 GLY A CA 1
ATOM 1029 C C . GLY A 1 137 ? -7.027 -2.66 4.453 1 88 137 GLY A C 1
ATOM 1030 O O . GLY A 1 137 ? -6.426 -3.352 3.627 1 88 137 GLY A O 1
ATOM 1031 N N . GLY A 1 138 ? -6.512 -1.524 4.848 1 89.19 138 GLY A N 1
ATOM 1032 C CA . GLY A 1 138 ? -5.172 -1.064 4.516 1 89.19 138 GLY A CA 1
ATOM 1033 C C . GLY A 1 138 ? -4.102 -1.644 5.418 1 89.19 138 GLY A C 1
ATOM 1034 O O . GLY A 1 138 ? -2.908 -1.404 5.207 1 89.19 138 GLY A O 1
ATOM 1035 N N . ARG A 1 139 ? -4.48 -2.371 6.328 1 85.12 139 ARG A N 1
ATOM 1036 C CA . ARG A 1 139 ? -3.58 -2.975 7.305 1 85.12 139 ARG A CA 1
ATOM 1037 C C . ARG A 1 139 ? -3.727 -4.492 7.32 1 85.12 139 ARG A C 1
ATOM 1039 O O . ARG A 1 139 ? -2.75 -5.219 7.129 1 85.12 139 ARG A O 1
ATOM 1046 N N . VAL A 1 140 ? -4.945 -4.941 7.477 1 86.06 140 VAL A N 1
ATOM 1047 C CA . VAL A 1 140 ? -5.234 -6.367 7.531 1 86.06 140 VAL A CA 1
ATOM 1048 C C . VAL A 1 140 ? -5.375 -6.922 6.113 1 86.06 140 VAL A C 1
ATOM 1050 O O . VAL A 1 140 ? -4.703 -7.891 5.75 1 86.06 140 VAL A O 1
ATOM 1053 N N . GLY A 1 141 ? -6.102 -6.234 5.25 1 86.31 141 GLY A N 1
ATOM 1054 C CA . GLY A 1 141 ? -6.289 -6.582 3.852 1 86.31 141 GLY A CA 1
ATOM 1055 C C . GLY A 1 141 ? -7.004 -7.906 3.658 1 86.31 141 GLY A C 1
ATOM 1056 O O . GLY A 1 141 ? -7.66 -8.406 4.574 1 86.31 141 GLY A O 1
ATOM 1057 N N . GLY A 1 142 ? -7.055 -8.305 2.334 1 93.62 142 GLY A N 1
ATOM 1058 C CA . GLY A 1 142 ? -7.367 -9.688 1.998 1 93.62 142 GLY A CA 1
ATOM 1059 C C . GLY A 1 142 ? -8.836 -9.906 1.697 1 93.62 142 GLY A C 1
ATOM 1060 O O . GLY A 1 142 ? -9.281 -11.055 1.583 1 93.62 142 GLY A O 1
ATOM 1061 N N . THR A 1 143 ? -9.656 -8.781 1.632 1 96.56 143 THR A N 1
ATOM 1062 C CA . THR A 1 143 ? -11.07 -8.977 1.344 1 96.56 143 THR A CA 1
ATOM 1063 C C . THR A 1 143 ? -11.289 -9.195 -0.149 1 96.56 143 THR A C 1
ATOM 1065 O O . THR A 1 143 ? -11.102 -8.281 -0.953 1 96.56 143 THR A O 1
ATOM 1068 N N . PRO A 1 144 ? -11.766 -10.398 -0.528 1 98.12 144 PRO A N 1
ATOM 1069 C CA . PRO A 1 144 ? -12.039 -10.617 -1.951 1 98.12 144 PRO A CA 1
ATOM 1070 C C . PRO A 1 144 ? -12.977 -9.57 -2.539 1 98.12 144 PRO A C 1
ATOM 1072 O O . PRO A 1 144 ? -13.984 -9.211 -1.914 1 98.12 144 PRO A O 1
ATOM 1075 N N . GLY A 1 145 ? -12.633 -9.086 -3.697 1 98.06 145 GLY A N 1
ATOM 1076 C CA . GLY A 1 145 ? -13.445 -8.102 -4.391 1 98.06 145 GLY A CA 1
ATOM 1077 C C . GLY A 1 145 ? -12.953 -6.676 -4.188 1 98.06 145 GLY A C 1
ATOM 1078 O O . GLY A 1 145 ? -13.359 -5.766 -4.906 1 98.06 145 GLY A O 1
ATOM 1079 N N . MET A 1 146 ? -11.977 -6.5 -3.289 1 97.75 146 MET A N 1
ATOM 1080 C CA . MET A 1 146 ? -11.555 -5.152 -2.918 1 97.75 146 MET A CA 1
ATOM 1081 C C . MET A 1 146 ? -10.133 -4.879 -3.391 1 97.75 146 MET A C 1
ATOM 1083 O O . MET A 1 146 ? -9.414 -4.074 -2.789 1 97.75 146 MET A O 1
ATOM 1087 N N . GLY A 1 147 ? -9.742 -5.5 -4.469 1 98.12 147 GLY A N 1
ATOM 1088 C CA . GLY A 1 147 ? -8.375 -5.422 -4.953 1 98.12 147 GLY A CA 1
ATOM 1089 C C . GLY A 1 147 ? -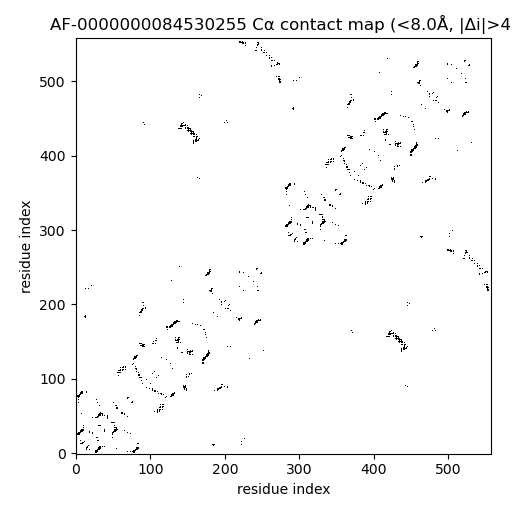7.91 -3.998 -5.195 1 98.12 147 GLY A C 1
ATOM 1090 O O . GLY A 1 147 ? -6.855 -3.594 -4.699 1 98.12 147 GLY A O 1
ATOM 1091 N N . ALA A 1 148 ? -8.711 -3.191 -5.906 1 97.94 148 ALA A N 1
ATOM 1092 C CA . ALA A 1 148 ? -8.328 -1.822 -6.238 1 97.94 148 ALA A CA 1
ATOM 1093 C C . ALA A 1 148 ? -8.328 -0.937 -4.996 1 97.94 148 ALA A C 1
ATOM 1095 O O . ALA A 1 148 ? -7.348 -0.233 -4.727 1 97.94 148 ALA A O 1
ATOM 1096 N N . TYR A 1 149 ? -9.312 -1.051 -4.234 1 97.31 149 TYR A N 1
ATOM 1097 C CA . TYR A 1 149 ? -9.5 -0.192 -3.07 1 97.31 149 TYR A CA 1
ATOM 1098 C C . TYR A 1 149 ? -8.461 -0.492 -1.998 1 97.31 149 TYR A C 1
ATOM 1100 O O . TYR A 1 149 ? -7.789 0.417 -1.504 1 97.31 149 TYR A O 1
ATOM 1108 N N . GLN A 1 150 ? -8.32 -1.744 -1.632 1 97.69 150 GLN A N 1
ATOM 1109 C CA . GLN A 1 150 ? -7.418 -2.068 -0.528 1 97.69 150 GLN A CA 1
ATOM 1110 C C . GLN A 1 150 ? -5.961 -1.863 -0.929 1 97.69 150 GLN A C 1
ATOM 1112 O O . GLN A 1 150 ? -5.133 -1.477 -0.101 1 97.69 150 GLN A O 1
ATOM 1117 N N . SER A 1 151 ? -5.625 -2.092 -2.197 1 98.31 151 SER A N 1
ATOM 1118 C CA . SER A 1 151 ? -4.289 -1.722 -2.648 1 98.31 151 SER A CA 1
ATOM 1119 C C . SER A 1 151 ? -4.031 -0.232 -2.447 1 98.31 151 SER A C 1
ATOM 1121 O O . SER A 1 151 ? -2.957 0.162 -1.989 1 98.31 151 SER A O 1
ATOM 1123 N N . ALA A 1 152 ? -4.992 0.559 -2.793 1 98.5 152 ALA A N 1
ATOM 1124 C CA . ALA A 1 152 ? -4.867 2.006 -2.643 1 98.5 152 ALA A CA 1
ATOM 1125 C C . ALA A 1 152 ? -4.715 2.395 -1.175 1 98.5 152 ALA A C 1
ATOM 1127 O O . ALA A 1 152 ? -3.906 3.262 -0.837 1 98.5 152 ALA A O 1
ATOM 1128 N N . LYS A 1 153 ? -5.477 1.787 -0.338 1 98.44 153 LYS A N 1
ATOM 1129 C CA . LYS A 1 153 ? -5.422 2.143 1.077 1 98.44 153 LYS A CA 1
ATOM 1130 C C . LYS A 1 153 ? -4.117 1.667 1.713 1 98.44 153 LYS A C 1
ATOM 1132 O O . LYS A 1 153 ? -3.582 2.324 2.607 1 98.44 153 LYS A O 1
ATOM 1137 N N . PHE A 1 154 ? -3.551 0.519 1.222 1 98.31 154 PHE A N 1
ATOM 1138 C CA . PHE A 1 154 ? -2.195 0.148 1.604 1 98.31 154 PHE A CA 1
ATOM 1139 C C . PHE A 1 154 ? -1.197 1.213 1.164 1 98.31 154 PHE A C 1
ATOM 1141 O O . PHE A 1 154 ? -0.291 1.571 1.919 1 98.31 154 PHE A O 1
ATOM 1148 N N . ALA A 1 155 ? -1.4 1.67 -0.018 1 98.5 155 ALA A N 1
ATOM 1149 C CA . ALA A 1 155 ? -0.515 2.713 -0.528 1 98.5 155 ALA A CA 1
ATOM 1150 C C . ALA A 1 155 ? -0.581 3.963 0.344 1 98.5 155 ALA A C 1
ATOM 1152 O O . ALA A 1 155 ? 0.44 4.609 0.593 1 98.5 155 ALA A O 1
ATOM 1153 N N . VAL A 1 156 ? -1.776 4.309 0.806 1 98.69 156 VAL A N 1
ATOM 1154 C CA . VAL A 1 156 ? -1.947 5.461 1.685 1 98.69 156 VAL A CA 1
ATOM 1155 C C . VAL A 1 156 ? -1.135 5.262 2.963 1 98.69 156 VAL A C 1
ATOM 1157 O O . VAL A 1 156 ? -0.507 6.203 3.459 1 98.69 156 VAL A O 1
ATOM 1160 N N . GLU A 1 157 ? -1.147 4.039 3.492 1 98.12 157 GLU A N 1
ATOM 1161 C CA . GLU A 1 157 ? -0.374 3.74 4.691 1 98.12 157 GLU A CA 1
ATOM 1162 C C . GLU A 1 157 ? 1.118 3.955 4.457 1 98.12 157 GLU A C 1
ATOM 1164 O O . GLU A 1 157 ? 1.778 4.66 5.223 1 98.12 157 GLU A O 1
ATOM 1169 N N . GLY A 1 158 ? 1.625 3.338 3.367 1 97.94 158 GLY A N 1
ATOM 1170 C CA . GLY A 1 158 ? 3.035 3.496 3.051 1 97.94 158 GLY A CA 1
ATOM 1171 C C . GLY A 1 158 ? 3.436 4.941 2.811 1 97.94 158 GLY A C 1
ATOM 1172 O O . GLY A 1 158 ? 4.453 5.402 3.326 1 97.94 158 GLY A O 1
ATOM 1173 N N . PHE A 1 159 ? 2.607 5.664 2.105 1 98.62 159 PHE A N 1
ATOM 1174 C CA . PHE A 1 159 ? 2.807 7.078 1.809 1 98.62 159 PHE A CA 1
ATOM 1175 C C . PHE A 1 159 ? 2.893 7.895 3.092 1 98.62 159 PHE A C 1
ATOM 1177 O O . PHE A 1 159 ? 3.787 8.727 3.244 1 98.62 159 PHE A O 1
ATOM 1184 N N . SER A 1 160 ? 2.025 7.602 3.961 1 98.75 1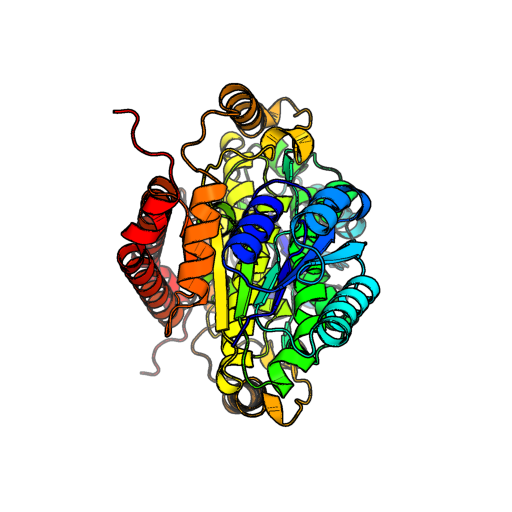60 SER A N 1
ATOM 1185 C CA . SER A 1 160 ? 1.896 8.367 5.195 1 98.75 160 SER A CA 1
ATOM 1186 C C . SER A 1 160 ? 3.072 8.117 6.133 1 98.75 160 SER A C 1
ATOM 1188 O O . SER A 1 160 ? 3.518 9.016 6.84 1 98.75 160 SER A O 1
ATOM 1190 N N . GLU A 1 161 ? 3.553 6.867 6.164 1 98.12 161 GLU A N 1
ATOM 1191 C CA . GLU A 1 161 ? 4.73 6.555 6.969 1 98.12 161 GLU A CA 1
ATOM 1192 C C . GLU A 1 161 ? 5.945 7.352 6.5 1 98.12 161 GLU A C 1
ATOM 1194 O O . GLU A 1 161 ? 6.68 7.91 7.316 1 98.12 161 GLU A O 1
ATOM 1199 N N . VAL A 1 162 ? 6.152 7.387 5.191 1 98.69 162 VAL A N 1
ATOM 1200 C CA . VAL A 1 162 ? 7.293 8.125 4.652 1 98.69 162 VAL A CA 1
ATOM 1201 C C . VAL A 1 162 ? 7.113 9.617 4.914 1 98.69 162 VAL A C 1
ATOM 1203 O O . VAL A 1 162 ? 8.055 10.297 5.332 1 98.69 162 VAL A O 1
ATOM 1206 N N . LEU A 1 163 ? 5.914 10.086 4.684 1 98.81 163 LEU A N 1
ATOM 1207 C CA . LEU A 1 163 ? 5.605 11.492 4.918 1 98.81 163 LEU A CA 1
ATOM 1208 C C . LEU A 1 163 ? 5.941 11.891 6.352 1 98.81 163 LEU A C 1
ATOM 1210 O O . LEU A 1 163 ? 6.574 12.93 6.582 1 98.81 163 LEU A O 1
ATOM 1214 N N . ALA A 1 164 ? 5.527 11.102 7.297 1 98.62 164 ALA A N 1
ATOM 1215 C CA . ALA A 1 164 ? 5.762 11.391 8.711 1 98.62 164 ALA A CA 1
ATOM 1216 C C . ALA A 1 164 ? 7.254 11.555 8.992 1 98.62 164 ALA A C 1
ATOM 1218 O O . ALA A 1 164 ? 7.656 12.461 9.727 1 98.62 164 ALA A O 1
ATOM 1219 N N . GLY A 1 165 ? 8.023 10.664 8.406 1 98.19 165 GLY A N 1
ATOM 1220 C CA . GLY A 1 165 ? 9.469 10.766 8.578 1 98.19 165 GLY A CA 1
ATOM 1221 C C . GLY A 1 165 ? 10.055 12.023 7.969 1 98.19 165 GLY A C 1
ATOM 1222 O O . GLY A 1 165 ? 10.953 12.641 8.547 1 98.19 165 GLY A O 1
ATOM 1223 N N . GLU A 1 166 ? 9.547 12.414 6.809 1 98.62 166 GLU A N 1
ATOM 1224 C CA . GLU A 1 166 ? 10.086 13.562 6.09 1 98.62 166 GLU A CA 1
ATOM 1225 C C . GLU A 1 166 ? 9.766 14.875 6.809 1 98.62 166 GLU A C 1
ATOM 1227 O O . GLU A 1 166 ? 10.586 15.789 6.836 1 98.62 166 GLU A O 1
ATOM 1232 N N . VAL A 1 167 ? 8.602 14.938 7.457 1 98.5 167 VAL A N 1
ATOM 1233 C CA . VAL A 1 167 ? 8.117 16.234 7.895 1 98.5 167 VAL A CA 1
ATOM 1234 C C . VAL A 1 167 ? 8.312 16.391 9.398 1 98.5 167 VAL A C 1
ATOM 1236 O O . VAL A 1 167 ? 7.949 17.406 9.984 1 98.5 167 VAL A O 1
ATOM 1239 N N . ALA A 1 168 ? 8.867 15.367 10.023 1 97.44 168 ALA A N 1
ATOM 1240 C CA . ALA A 1 168 ? 9.047 15.375 11.469 1 97.44 168 ALA A CA 1
ATOM 1241 C C . ALA A 1 168 ? 9.781 16.625 11.93 1 97.44 168 ALA A C 1
ATOM 1243 O O . ALA A 1 168 ? 9.375 17.281 12.891 1 97.44 168 ALA A O 1
ATOM 1244 N N . PRO A 1 169 ? 10.805 17.078 11.18 1 97.56 169 PRO A N 1
ATOM 1245 C CA . PRO A 1 169 ? 11.539 18.266 11.625 1 97.56 169 PRO A CA 1
ATOM 1246 C C . PRO A 1 169 ? 10.695 19.547 11.555 1 97.56 169 PRO A C 1
ATOM 1248 O O . PRO A 1 169 ? 11.086 20.578 12.109 1 97.56 169 PRO A O 1
ATOM 1251 N N . PHE A 1 170 ? 9.562 19.516 10.82 1 97.06 170 PHE A N 1
ATOM 1252 C CA . PHE A 1 170 ? 8.719 20.703 10.648 1 97.06 170 PHE A CA 1
ATOM 1253 C C . PHE A 1 170 ? 7.684 20.781 11.766 1 97.06 170 PHE A C 1
ATOM 1255 O O . PHE A 1 170 ? 6.855 21.703 11.773 1 97.06 170 PHE A O 1
ATOM 1262 N N . GLY A 1 171 ? 7.684 19.781 12.656 1 97.31 171 GLY A N 1
ATOM 1263 C CA . GLY A 1 171 ? 6.629 19.75 13.656 1 97.31 171 GLY A CA 1
ATOM 1264 C C . GLY A 1 171 ? 5.281 19.344 13.094 1 97.31 171 GLY A C 1
ATOM 1265 O O . GLY A 1 171 ? 4.254 19.484 13.758 1 97.31 171 GLY A O 1
ATOM 1266 N N . VAL A 1 172 ? 5.254 18.922 11.859 1 98.5 172 VAL A N 1
ATOM 1267 C CA . VAL A 1 172 ? 4.039 18.438 11.219 1 98.5 172 VAL A CA 1
ATOM 1268 C C . VAL A 1 172 ? 3.803 16.984 11.594 1 98.5 172 VAL A C 1
ATOM 1270 O O . VAL A 1 172 ? 4.734 16.172 11.586 1 98.5 172 VAL A O 1
ATOM 1273 N N . LYS A 1 173 ? 2.59 16.641 12.023 1 98.69 173 LYS A N 1
ATOM 1274 C CA . LYS A 1 173 ? 2.227 15.289 12.422 1 98.69 173 LYS A CA 1
ATOM 1275 C C . LYS A 1 173 ? 1.369 14.617 11.352 1 98.69 173 LYS A C 1
ATOM 1277 O O . LYS A 1 173 ? 0.712 15.289 10.555 1 98.69 173 LYS A O 1
ATOM 1282 N N . VAL A 1 174 ? 1.46 13.297 11.312 1 98.81 174 VAL A N 1
ATOM 1283 C CA . VAL A 1 174 ? 0.674 12.5 10.375 1 98.81 174 VAL A CA 1
ATOM 1284 C C . VAL A 1 174 ? -0.063 11.398 11.133 1 98.81 174 VAL A C 1
ATOM 1286 O O . VAL A 1 174 ? 0.561 10.578 11.812 1 98.81 174 VAL A O 1
ATOM 1289 N N . VAL A 1 175 ? -1.384 11.406 11.039 1 98.88 175 VAL A N 1
ATOM 1290 C CA . VAL A 1 175 ? -2.23 10.383 11.641 1 98.88 175 VAL A CA 1
ATOM 1291 C C . VAL A 1 175 ? -2.93 9.578 10.539 1 98.88 175 VAL A C 1
ATOM 1293 O O . VAL A 1 175 ? -3.59 10.148 9.672 1 98.88 175 VAL A O 1
ATOM 1296 N N . ILE A 1 176 ? -2.73 8.297 10.57 1 98.75 176 ILE A N 1
ATOM 1297 C CA . ILE A 1 176 ? -3.439 7.395 9.672 1 98.75 176 ILE A CA 1
ATOM 1298 C C . ILE A 1 176 ? -4.688 6.852 10.367 1 98.75 176 ILE A C 1
ATOM 1300 O O . ILE A 1 176 ? -4.59 6.195 11.406 1 98.75 176 ILE A O 1
ATOM 1304 N N . VAL A 1 177 ? -5.832 7.137 9.82 1 98.75 177 VAL A N 1
ATOM 1305 C CA . VAL A 1 177 ? -7.09 6.648 10.375 1 98.75 177 VAL A CA 1
ATOM 1306 C C . VAL A 1 177 ? -7.488 5.348 9.688 1 98.75 177 VAL A C 1
ATOM 1308 O O . VAL A 1 177 ? -7.559 5.285 8.453 1 98.75 177 VAL A O 1
ATOM 1311 N N . GLU A 1 178 ? -7.742 4.34 10.469 1 98.25 178 GLU A N 1
ATOM 1312 C CA . GLU A 1 178 ? -8.078 3.016 9.961 1 98.25 178 GLU A CA 1
ATOM 1313 C C . GLU A 1 178 ? -9.438 2.553 10.484 1 98.25 178 GLU A C 1
ATOM 1315 O O . GLU A 1 178 ? -9.516 1.757 11.422 1 98.25 178 GLU A O 1
ATOM 1320 N N . PRO A 1 179 ? -10.484 2.941 9.797 1 97.44 179 PRO A N 1
ATOM 1321 C CA . PRO A 1 179 ? -11.828 2.551 10.234 1 97.44 179 PRO A CA 1
ATOM 1322 C C . PRO A 1 179 ? -12.141 1.083 9.953 1 97.44 179 PRO A C 1
ATOM 1324 O O . PRO A 1 179 ? -11.742 0.553 8.914 1 97.44 179 PRO A O 1
ATOM 1327 N N . GLY A 1 180 ? -12.797 0.449 10.898 1 94.94 180 GLY A N 1
ATOM 1328 C CA . GLY A 1 180 ? -13.461 -0.822 10.648 1 94.94 180 GLY A CA 1
ATOM 1329 C C . GLY A 1 180 ? -14.82 -0.67 10 1 94.94 180 GLY A C 1
ATOM 1330 O O . GLY A 1 180 ? -14.992 0.134 9.078 1 94.94 180 GLY A O 1
ATOM 1331 N N . ALA A 1 181 ? -15.805 -1.409 10.438 1 89.81 181 ALA A N 1
ATOM 1332 C CA . ALA A 1 181 ? -17.156 -1.362 9.891 1 89.81 181 ALA A CA 1
ATOM 1333 C C . ALA A 1 181 ? -17.969 -0.224 10.508 1 89.81 181 ALA A C 1
ATOM 1335 O O . ALA A 1 181 ? -18.25 -0.242 11.703 1 89.81 181 ALA A O 1
ATOM 1336 N N . PHE A 1 182 ? -18.328 0.711 9.688 1 90.88 182 PHE A N 1
ATOM 1337 C CA . PHE A 1 182 ? -19.078 1.87 10.156 1 90.88 182 PHE A CA 1
ATOM 1338 C C . PHE A 1 182 ? -20.344 2.061 9.336 1 90.88 182 PHE A C 1
ATOM 1340 O O . PHE A 1 182 ? -20.375 1.723 8.148 1 90.88 182 PHE A O 1
ATOM 1347 N N . ARG A 1 183 ? -21.25 2.543 10.039 1 83.62 183 ARG A N 1
ATOM 1348 C CA . ARG A 1 183 ? -22.516 2.84 9.359 1 83.62 183 ARG A CA 1
ATOM 1349 C C . ARG A 1 183 ? -22.422 4.16 8.594 1 83.62 183 ARG A C 1
ATOM 1351 O O . ARG A 1 183 ? -22.75 5.219 9.133 1 83.62 183 ARG A O 1
ATOM 1358 N N . THR A 1 184 ? -21.906 3.932 7.406 1 77.44 184 THR A N 1
ATOM 1359 C CA . THR A 1 184 ? -21.906 5.02 6.434 1 77.44 184 THR A CA 1
ATOM 1360 C C . THR A 1 184 ? -22.672 4.629 5.18 1 77.44 184 THR A C 1
ATOM 1362 O O . THR A 1 184 ? -23.188 3.508 5.082 1 77.44 184 THR A O 1
ATOM 1365 N N . ASP A 1 185 ? -23.125 5.48 4.387 1 71.69 185 ASP A N 1
ATOM 1366 C CA . ASP A 1 185 ? -23.734 5.109 3.109 1 71.69 185 ASP A CA 1
ATOM 1367 C C . ASP A 1 185 ? -22.672 4.617 2.125 1 71.69 185 ASP A C 1
ATOM 1369 O O . ASP A 1 185 ? -22.844 4.742 0.91 1 71.69 185 ASP A O 1
ATOM 1373 N N . TRP A 1 186 ? -21.641 4.098 2.678 1 72.44 186 TRP A N 1
ATOM 1374 C CA . TRP A 1 186 ? -20.5 3.719 1.858 1 72.44 186 TRP A CA 1
ATOM 1375 C C . TRP A 1 186 ? -20.828 2.508 0.991 1 72.44 186 TRP A C 1
ATOM 1377 O O . TRP A 1 186 ? -20.531 2.498 -0.206 1 72.44 186 TRP A O 1
ATOM 1387 N N . GLN A 1 187 ? -21.359 1.574 1.569 1 72.19 187 GLN A N 1
ATOM 1388 C CA . GLN A 1 187 ? -21.703 0.362 0.838 1 72.19 187 GLN A CA 1
ATOM 1389 C C . GLN A 1 187 ? -22.922 0.597 -0.062 1 72.19 187 GLN A C 1
ATOM 1391 O O . GLN A 1 187 ? -23.297 -0.278 -0.844 1 72.19 187 GLN A O 1
ATOM 1396 N N . GLY A 1 188 ? -23.359 1.771 0.037 1 69.25 188 GLY A N 1
ATOM 1397 C CA . GLY A 1 188 ? -24.453 2.176 -0.822 1 69.25 188 GLY A CA 1
ATOM 1398 C C . GLY A 1 188 ? -24.016 3.047 -1.984 1 69.25 188 GLY A C 1
ATOM 1399 O O . GLY A 1 188 ? -23.5 2.541 -2.984 1 69.25 188 GLY A O 1
ATOM 1400 N N . SER A 1 189 ? -23.984 4.246 -1.779 1 72.44 189 SER A N 1
ATOM 1401 C CA . SER A 1 189 ? -23.797 5.227 -2.846 1 72.44 189 SER A CA 1
ATOM 1402 C C . SER A 1 189 ? -22.344 5.297 -3.275 1 72.44 189 SER A C 1
ATOM 1404 O O . SER A 1 189 ? -22.031 5.742 -4.383 1 72.44 189 SER A O 1
ATOM 1406 N N . SER A 1 190 ? -21.469 4.82 -2.455 1 80.69 190 SER A N 1
ATOM 1407 C CA . SER A 1 190 ? -20.047 4.977 -2.764 1 80.69 190 SER A CA 1
ATOM 1408 C C . SER A 1 190 ? -19.438 3.658 -3.213 1 80.69 190 SER A C 1
ATOM 1410 O O . SER A 1 190 ? -18.203 3.521 -3.252 1 80.69 190 SER A O 1
ATOM 1412 N N . MET A 1 191 ? -20.359 2.664 -3.5 1 88.94 191 MET A N 1
ATOM 1413 C CA . MET A 1 191 ? -19.812 1.37 -3.908 1 88.94 191 MET A CA 1
ATOM 1414 C C . MET A 1 191 ? -20.688 0.725 -4.977 1 88.94 191 MET A C 1
ATOM 1416 O O . MET A 1 191 ? -21.906 0.603 -4.797 1 88.94 191 MET A O 1
ATOM 1420 N N . GLU A 1 192 ? -20.094 0.392 -6.055 1 91.5 192 GLU A N 1
ATOM 1421 C CA . GLU A 1 192 ? -20.75 -0.487 -7.02 1 91.5 192 GLU A CA 1
ATOM 1422 C C . GLU A 1 192 ? -20.281 -1.931 -6.855 1 91.5 192 GLU A C 1
ATOM 1424 O O . GLU A 1 192 ? -19.078 -2.195 -6.785 1 91.5 192 GLU A O 1
ATOM 1429 N N . LEU A 1 193 ? -21.219 -2.814 -6.66 1 94.56 193 LEU A N 1
ATOM 1430 C CA . LEU A 1 193 ? -20.938 -4.246 -6.656 1 94.56 193 LEU A CA 1
ATOM 1431 C C . LEU A 1 193 ? -21.062 -4.832 -8.062 1 94.56 193 LEU A C 1
ATOM 1433 O O . LEU A 1 193 ? -22.172 -4.965 -8.578 1 94.56 193 LEU A O 1
ATOM 1437 N N . HIS A 1 194 ? -20 -5.234 -8.648 1 94.69 194 HIS A N 1
ATOM 1438 C CA . HIS A 1 194 ? -20.031 -5.758 -10.008 1 94.69 194 HIS A CA 1
ATOM 1439 C C . HIS A 1 194 ? -20.5 -7.211 -10.023 1 94.69 194 HIS A C 1
ATOM 1441 O O . HIS A 1 194 ? -20.281 -7.949 -9.062 1 94.69 194 HIS A O 1
ATOM 1447 N N . PRO A 1 195 ? -21.109 -7.57 -11.148 1 93.44 195 PRO A N 1
ATOM 1448 C CA . PRO A 1 195 ? -21.344 -9.008 -11.32 1 93.44 195 PRO A CA 1
ATOM 1449 C C . PRO A 1 195 ? -20.047 -9.812 -11.383 1 93.44 195 PRO A C 1
ATOM 1451 O O . PRO A 1 195 ? -19.016 -9.297 -11.82 1 93.44 195 PRO A O 1
ATOM 1454 N N . VAL A 1 196 ? -20.156 -11.07 -10.953 1 96.69 196 VAL A N 1
ATOM 1455 C CA . VAL A 1 196 ? -18.969 -11.906 -10.867 1 96.69 196 VAL A CA 1
ATOM 1456 C C . VAL A 1 196 ? -19.156 -13.156 -11.727 1 96.69 196 VAL A C 1
ATOM 1458 O O . VAL A 1 196 ? -20.25 -13.703 -11.805 1 96.69 196 VAL A O 1
ATOM 1461 N N . GLY A 1 197 ? -18.109 -13.555 -12.391 1 96.75 197 GLY A N 1
ATOM 1462 C CA . GLY A 1 197 ? -18.141 -14.82 -13.109 1 96.75 197 GLY A CA 1
ATOM 1463 C C . GLY A 1 197 ? -18.219 -16.031 -12.195 1 96.75 197 GLY A C 1
ATOM 1464 O O . GLY A 1 197 ? -17.984 -15.914 -10.992 1 96.75 197 GLY A O 1
ATOM 1465 N N . PRO A 1 198 ? -18.516 -17.156 -12.742 1 97.31 198 PRO A N 1
ATOM 1466 C CA . PRO A 1 198 ? -18.781 -18.359 -11.945 1 97.31 198 PRO A CA 1
ATOM 1467 C C . PRO A 1 198 ? -17.594 -18.75 -11.078 1 97.31 198 PRO A C 1
ATOM 1469 O O . PRO A 1 198 ? -17.781 -19.203 -9.945 1 97.31 198 PRO A O 1
ATOM 1472 N N . ASP A 1 199 ? -16.438 -18.547 -11.57 1 97.94 199 ASP A N 1
ATOM 1473 C CA . ASP A 1 199 ? -15.242 -19 -10.852 1 97.94 199 ASP A CA 1
ATOM 1474 C C . ASP A 1 199 ? -15.016 -18.172 -9.586 1 97.94 199 ASP A C 1
ATOM 1476 O O . ASP A 1 199 ? -14.344 -18.609 -8.656 1 97.94 199 ASP A O 1
ATOM 1480 N N . TYR A 1 200 ? -15.594 -17.016 -9.492 1 98.44 200 TYR A N 1
ATOM 1481 C CA . TYR A 1 200 ? -15.312 -16.109 -8.383 1 98.44 200 TYR A CA 1
ATOM 1482 C C . TYR A 1 200 ? -16.516 -15.992 -7.449 1 98.44 200 TYR A C 1
ATOM 1484 O O . TYR A 1 200 ? -16.516 -15.188 -6.52 1 98.44 200 TYR A O 1
ATOM 1492 N N . GLU A 1 201 ? -17.562 -16.734 -7.672 1 97.94 201 GLU A N 1
ATOM 1493 C CA . GLU A 1 201 ? -18.766 -16.688 -6.855 1 97.94 201 GLU A CA 1
ATOM 1494 C C . GLU A 1 201 ? -18.469 -17.062 -5.406 1 97.94 201 GLU A C 1
ATOM 1496 O O . GLU A 1 201 ? -19.062 -16.484 -4.48 1 97.94 201 GLU A O 1
ATOM 1501 N N . GLU A 1 202 ? -17.547 -17.938 -5.25 1 97.81 202 GLU A N 1
ATOM 1502 C CA . GLU A 1 202 ? -17.266 -18.438 -3.91 1 97.81 202 GLU A CA 1
ATOM 1503 C C . GLU A 1 202 ? -16.438 -17.438 -3.105 1 97.81 202 GLU A C 1
ATOM 1505 O O . GLU A 1 202 ? -16.375 -17.516 -1.877 1 97.81 202 GLU A O 1
ATOM 1510 N N . THR A 1 203 ? -15.852 -16.547 -3.717 1 98.25 203 THR A N 1
ATOM 1511 C CA . THR A 1 203 ? -15.023 -15.562 -3.035 1 98.25 203 THR A CA 1
ATOM 1512 C C . THR A 1 203 ? -15.656 -14.172 -3.119 1 98.25 203 THR A C 1
ATOM 1514 O O . THR A 1 203 ? -16.406 -13.773 -2.225 1 98.25 203 THR A O 1
ATOM 1517 N N . VAL A 1 204 ? -15.555 -13.539 -4.281 1 98.44 204 VAL A N 1
ATOM 1518 C CA . VAL A 1 204 ? -16.047 -12.172 -4.457 1 98.44 204 VAL A CA 1
ATOM 1519 C C . VAL A 1 204 ? -17.562 -12.156 -4.395 1 98.44 204 VAL A C 1
ATOM 1521 O O . VAL A 1 204 ? -18.156 -11.281 -3.762 1 98.44 204 VAL A O 1
ATOM 1524 N N . GLY A 1 205 ? -18.172 -13.133 -5.062 1 97.94 205 GLY A N 1
ATOM 1525 C CA . GLY A 1 205 ? -19.625 -13.227 -4.996 1 97.94 205 GLY A CA 1
ATOM 1526 C C . GLY A 1 205 ? -20.141 -13.383 -3.58 1 97.94 205 GLY A C 1
ATOM 1527 O O . GLY A 1 205 ? -21.125 -12.727 -3.195 1 97.94 205 GLY A O 1
ATOM 1528 N N . ALA A 1 206 ? -19.516 -14.227 -2.848 1 97.31 206 ALA A N 1
ATOM 1529 C CA . ALA A 1 206 ? -19.891 -14.438 -1.454 1 97.31 206 ALA A CA 1
ATOM 1530 C C . ALA A 1 206 ? -19.75 -13.156 -0.644 1 97.31 206 ALA A C 1
ATOM 1532 O O . ALA A 1 206 ? -20.609 -12.828 0.176 1 97.31 206 ALA A O 1
ATOM 1533 N N . MET A 1 207 ? -18.688 -12.461 -0.867 1 96.06 207 MET A N 1
ATOM 1534 C CA . MET A 1 207 ? -18.453 -11.211 -0.15 1 96.06 207 MET A CA 1
ATOM 1535 C C . MET A 1 207 ? -19.5 -10.164 -0.533 1 96.06 207 MET A C 1
ATOM 1537 O O . MET A 1 207 ? -19.953 -9.406 0.321 1 96.06 207 MET A O 1
ATOM 1541 N N . ASN A 1 208 ? -19.781 -10.047 -1.812 1 95.56 208 ASN A N 1
ATOM 1542 C CA . ASN A 1 208 ? -20.812 -9.117 -2.268 1 95.56 208 ASN A CA 1
ATOM 1543 C C . ASN A 1 208 ? -22.156 -9.391 -1.593 1 95.56 208 ASN A C 1
ATOM 1545 O O . ASN A 1 208 ? -22.844 -8.461 -1.156 1 95.56 208 ASN A O 1
ATOM 1549 N N . ARG A 1 209 ? -22.531 -10.648 -1.484 1 9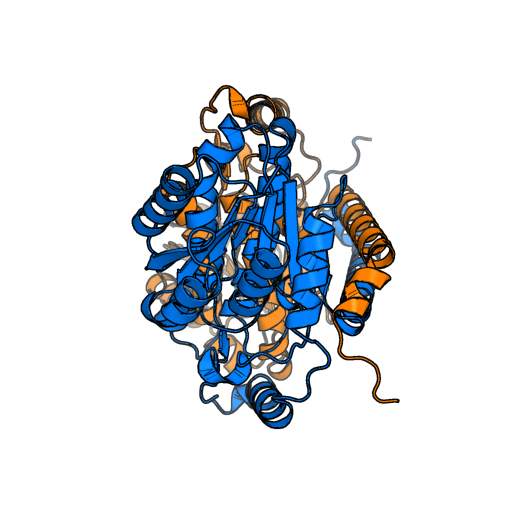4.75 209 ARG A N 1
ATOM 1550 C CA . ARG A 1 209 ? -23.766 -11.016 -0.81 1 94.75 209 ARG A CA 1
ATOM 1551 C C . ARG A 1 209 ? -23.719 -10.648 0.669 1 94.75 209 ARG A C 1
ATOM 1553 O O . ARG A 1 209 ? -24.688 -10.133 1.218 1 94.75 209 ARG A O 1
ATOM 1560 N N . TYR A 1 210 ? -22.594 -10.961 1.229 1 92.69 210 TYR A N 1
ATOM 1561 C CA . TYR A 1 210 ? -22.406 -10.617 2.635 1 92.69 210 TYR A CA 1
ATOM 1562 C C . TYR A 1 210 ? -22.609 -9.125 2.863 1 92.69 210 TYR A C 1
ATOM 1564 O O . TYR A 1 210 ? -23.297 -8.719 3.809 1 92.69 210 TYR A O 1
ATOM 1572 N N . ARG A 1 211 ? -22.016 -8.25 2.062 1 90 211 ARG A N 1
ATOM 1573 C CA . ARG A 1 211 ? -22.141 -6.797 2.168 1 90 211 ARG A CA 1
ATOM 1574 C C . ARG A 1 211 ? -23.578 -6.348 2.02 1 90 211 ARG A C 1
ATOM 1576 O O . ARG A 1 211 ? -24.047 -5.477 2.76 1 90 211 ARG A O 1
ATOM 1583 N N . GLN A 1 212 ? -24.25 -6.91 1.109 1 89 212 GLN A N 1
ATOM 1584 C CA . GLN A 1 212 ? -25.641 -6.559 0.877 1 89 212 GLN A CA 1
ATOM 1585 C C . GLN A 1 212 ? -26.516 -6.926 2.08 1 89 212 GLN A C 1
ATOM 1587 O O . GLN A 1 212 ? -27.406 -6.164 2.463 1 89 212 GLN A O 1
ATOM 1592 N N . GLU A 1 213 ? -26.203 -7.996 2.695 1 89.62 213 GLU A N 1
ATOM 1593 C CA . GLU A 1 213 ? -27.016 -8.531 3.781 1 89.62 213 GLU A CA 1
ATOM 1594 C C . GLU A 1 213 ? -26.75 -7.781 5.086 1 89.62 213 GLU A C 1
ATOM 1596 O O . GLU A 1 213 ? -27.609 -7.742 5.969 1 89.62 213 GLU A O 1
ATOM 1601 N N . ASN A 1 214 ? -25.609 -7.137 5.168 1 86.19 214 ASN A N 1
ATOM 1602 C CA . ASN A 1 214 ? -25.219 -6.582 6.465 1 86.19 214 ASN A CA 1
ATOM 1603 C C . ASN A 1 214 ? -25.156 -5.059 6.418 1 86.19 214 ASN A C 1
ATOM 1605 O O . ASN A 1 214 ? -24.719 -4.426 7.383 1 86.19 214 ASN A O 1
ATOM 1609 N N . ASN A 1 215 ? -25.578 -4.547 5.352 1 86.5 215 ASN A N 1
ATOM 1610 C CA . ASN A 1 215 ? -25.562 -3.094 5.23 1 86.5 215 ASN A CA 1
ATOM 1611 C C . ASN A 1 215 ? -26.453 -2.432 6.266 1 86.5 215 ASN A C 1
ATOM 1613 O O . ASN A 1 215 ? -27.609 -2.832 6.434 1 86.5 215 ASN A O 1
ATOM 1617 N N . GLY A 1 216 ? -25.906 -1.481 7.062 1 85.75 216 GLY A N 1
ATOM 1618 C CA . GLY A 1 216 ? -26.688 -0.717 8.023 1 85.75 216 GLY A CA 1
ATOM 1619 C C . GLY A 1 216 ? -26.609 -1.276 9.43 1 85.75 216 GLY A C 1
ATOM 1620 O O . GLY A 1 216 ? -27.156 -0.694 10.367 1 85.75 216 GLY A O 1
ATOM 1621 N N . THR A 1 217 ? -25.828 -2.314 9.641 1 87.31 217 THR A N 1
ATOM 1622 C CA . THR A 1 217 ? -25.766 -2.945 10.953 1 87.31 217 THR A CA 1
ATOM 1623 C C . THR A 1 217 ? -24.359 -2.84 11.539 1 87.31 217 THR A C 1
ATOM 1625 O O . THR A 1 217 ? -24.047 -3.461 12.555 1 87.31 217 THR A O 1
ATOM 1628 N N . GLN A 1 218 ? -23.562 -2.068 10.938 1 90.81 218 GLN A N 1
ATOM 1629 C CA . GLN A 1 218 ? -22.188 -1.928 11.383 1 90.81 218 GLN A CA 1
ATOM 1630 C C . GLN A 1 218 ? -22.109 -1.295 12.766 1 90.81 218 GLN A C 1
ATOM 1632 O O . GLN A 1 218 ? -22.891 -0.402 13.094 1 90.81 218 GLN A O 1
ATOM 1637 N N . PRO A 1 219 ? -21.109 -1.667 13.508 1 93 219 PRO A N 1
ATOM 1638 C CA . PRO A 1 219 ? -21.016 -1.192 14.891 1 93 219 PRO A CA 1
ATOM 1639 C C . PRO A 1 219 ? -20.547 0.253 14.992 1 93 219 PRO A C 1
ATOM 1641 O O . PRO A 1 219 ? -20.781 0.919 16 1 93 219 PRO A O 1
ATOM 1644 N N . GLY A 1 220 ? -19.859 0.74 14 1 95.62 220 GLY A N 1
ATOM 1645 C CA . GLY A 1 220 ? -19.219 2.043 14.086 1 95.62 220 GLY A CA 1
ATOM 1646 C C . GLY A 1 220 ? -20.188 3.193 13.852 1 95.62 220 GLY A C 1
ATOM 1647 O O . GLY A 1 220 ? -21.078 3.107 13.008 1 95.62 220 GLY A O 1
ATOM 1648 N N . ASP A 1 221 ? -20 4.273 14.617 1 96.56 221 ASP A N 1
ATOM 1649 C CA . ASP A 1 221 ? -20.766 5.508 14.516 1 96.56 221 ASP A CA 1
ATOM 1650 C C . ASP A 1 221 ? -19.906 6.652 13.977 1 96.56 221 ASP A C 1
ATOM 1652 O O . ASP A 1 221 ? -19.047 7.172 14.688 1 96.56 221 ASP A O 1
ATOM 1656 N N . PRO A 1 222 ? -20.203 7.102 12.773 1 96.25 222 PRO A N 1
ATOM 1657 C CA . PRO A 1 222 ? -19.375 8.156 12.18 1 96.25 222 PRO A CA 1
ATOM 1658 C C . PRO A 1 222 ? -19.328 9.422 13.039 1 96.25 222 PRO A C 1
ATOM 1660 O O . PRO A 1 222 ? -18.312 10.117 13.055 1 96.25 222 PRO A O 1
ATOM 1663 N N . ALA A 1 223 ? -20.391 9.758 13.75 1 96.81 223 ALA A N 1
ATOM 1664 C CA . ALA A 1 223 ? -20.406 10.938 14.609 1 96.81 223 ALA A CA 1
ATOM 1665 C C . ALA A 1 223 ? -19.438 10.766 15.781 1 96.81 223 ALA A C 1
ATOM 1667 O O . ALA A 1 223 ? -18.719 11.711 16.141 1 96.81 223 ALA A O 1
ATOM 1668 N N . ARG A 1 224 ? -19.438 9.594 16.359 1 97.94 224 ARG A N 1
ATOM 1669 C CA . ARG A 1 224 ? -18.516 9.32 17.453 1 97.94 224 ARG A CA 1
ATOM 1670 C C . ARG A 1 224 ? -17.078 9.25 16.969 1 97.94 224 ARG A C 1
ATOM 1672 O O . ARG A 1 224 ? -16.156 9.688 17.656 1 97.94 224 ARG A O 1
ATOM 1679 N N . ALA A 1 225 ? -16.906 8.68 15.789 1 98.25 225 ALA A N 1
ATOM 1680 C CA . ALA A 1 225 ? -15.578 8.656 15.172 1 98.25 225 ALA A CA 1
ATOM 1681 C C . ALA A 1 225 ? -15.031 10.07 15 1 98.25 225 ALA A C 1
ATOM 1683 O O . ALA A 1 225 ? -13.844 10.32 15.227 1 98.25 225 ALA A O 1
ATOM 1684 N N . ALA A 1 226 ? -15.883 10.984 14.578 1 98.56 226 ALA A N 1
ATOM 1685 C CA . ALA A 1 226 ? -15.484 12.375 14.367 1 98.56 226 ALA A CA 1
ATOM 1686 C C . ALA A 1 226 ? -14.93 12.984 15.656 1 98.56 226 ALA A C 1
ATOM 1688 O O . ALA A 1 226 ? -13.891 13.648 15.641 1 98.56 226 ALA A O 1
ATOM 1689 N N . ARG A 1 227 ? -15.578 12.727 16.766 1 98.31 227 ARG A N 1
ATOM 1690 C CA . ARG A 1 227 ? -15.141 13.258 18.062 1 98.31 227 ARG A CA 1
ATOM 1691 C C . ARG A 1 227 ? -13.789 12.672 18.453 1 98.31 227 ARG A C 1
ATOM 1693 O O . ARG A 1 227 ? -12.914 13.391 18.938 1 98.31 227 ARG A O 1
ATOM 1700 N N . VAL A 1 228 ? -13.641 11.383 18.219 1 98.69 228 VAL A N 1
ATOM 1701 C CA . VAL A 1 228 ? -12.383 10.711 18.531 1 98.69 228 VAL A CA 1
ATOM 1702 C C . VAL A 1 228 ? -11.258 11.328 17.703 1 98.69 228 VAL A C 1
ATOM 1704 O O . VAL A 1 228 ? -10.172 11.594 18.219 1 98.69 228 VAL A O 1
ATOM 1707 N N . ILE A 1 229 ? -11.508 11.578 16.422 1 98.81 229 ILE A N 1
ATOM 1708 C CA . ILE A 1 229 ? -10.5 12.125 15.523 1 98.81 229 ILE A CA 1
ATOM 1709 C C . ILE A 1 229 ? -10.094 13.523 15.984 1 98.81 229 ILE A C 1
ATOM 1711 O O . ILE A 1 229 ? -8.906 13.844 16.031 1 98.81 229 ILE A O 1
ATOM 1715 N N . ILE A 1 230 ? -11.055 14.367 16.359 1 98.75 230 ILE A N 1
ATOM 1716 C CA . ILE A 1 230 ? -10.766 15.719 16.828 1 98.75 230 ILE A CA 1
ATOM 1717 C C . ILE A 1 230 ? -9.898 15.672 18.078 1 98.75 230 ILE A C 1
ATOM 1719 O O . ILE A 1 230 ? -8.914 16.406 18.188 1 98.75 230 ILE A O 1
ATOM 1723 N N . ASP A 1 231 ? -10.234 14.727 19 1 98.44 231 ASP A N 1
ATOM 1724 C CA . ASP A 1 231 ? -9.469 14.586 20.234 1 98.44 231 ASP A CA 1
ATOM 1725 C C . ASP A 1 231 ? -8.031 14.148 19.938 1 98.44 231 ASP A C 1
ATOM 1727 O O . ASP A 1 231 ? -7.086 14.664 20.547 1 98.44 231 ASP A O 1
ATOM 1731 N N . VAL A 1 232 ? -7.883 13.25 19.047 1 98.56 232 VAL A N 1
ATOM 1732 C CA . VAL A 1 232 ? -6.57 12.719 18.688 1 98.56 232 VAL A CA 1
ATOM 1733 C C . VAL A 1 232 ? -5.73 13.812 18.016 1 98.56 232 VAL A C 1
ATOM 1735 O O . VAL A 1 232 ? -4.543 13.961 18.312 1 98.56 232 VAL A O 1
ATOM 1738 N N . VAL A 1 233 ? -6.328 14.586 17.156 1 98.12 233 VAL A N 1
ATOM 1739 C CA . VAL A 1 233 ? -5.645 15.68 16.469 1 98.12 233 VAL A CA 1
ATOM 1740 C C . VAL A 1 233 ? -5.145 16.703 17.484 1 98.12 233 VAL A C 1
ATOM 1742 O O . VAL A 1 233 ? -4.074 17.281 17.312 1 98.12 233 VAL A O 1
ATOM 1745 N N . GLY A 1 234 ? -5.875 16.875 18.547 1 97 234 GLY A N 1
ATOM 1746 C CA . GLY A 1 234 ? -5.527 17.859 19.578 1 97 234 GLY A CA 1
ATOM 1747 C C . GLY A 1 234 ? -4.539 17.312 20.594 1 97 234 GLY A C 1
ATOM 1748 O O . GLY A 1 234 ? -4.035 18.078 21.438 1 97 234 GLY A O 1
ATOM 1749 N N . HIS A 1 235 ? -4.254 16.016 20.5 1 97.12 235 HIS A N 1
ATOM 1750 C CA . HIS A 1 235 ? -3.334 15.406 21.453 1 97.12 235 HIS A CA 1
ATOM 1751 C C . HIS A 1 235 ? -1.896 15.836 21.188 1 97.12 235 HIS A C 1
ATOM 1753 O O . HIS A 1 235 ? -1.496 16.016 20.031 1 97.12 235 HIS A O 1
ATOM 1759 N N . ASP A 1 236 ? -1.071 15.945 22.203 1 96.31 236 ASP A N 1
ATOM 1760 C CA . ASP A 1 236 ? 0.316 16.375 22.078 1 96.31 236 ASP A CA 1
ATOM 1761 C C . ASP A 1 236 ? 1.146 15.359 21.312 1 96.31 236 ASP A C 1
ATOM 1763 O O . ASP A 1 236 ? 2.037 15.734 20.547 1 96.31 236 ASP A O 1
ATOM 1767 N N . ASP A 1 237 ? 0.846 14.109 21.547 1 97 237 ASP A N 1
ATOM 1768 C CA . ASP A 1 237 ? 1.536 13.008 20.875 1 97 237 ASP A CA 1
ATOM 1769 C C . ASP A 1 237 ? 0.542 11.992 20.328 1 97 237 ASP A C 1
ATOM 1771 O O . ASP A 1 237 ? 0.423 10.875 20.844 1 97 237 ASP A O 1
ATOM 1775 N N . PRO A 1 238 ? -0.156 12.367 19.219 1 98.44 238 PRO A N 1
ATOM 1776 C CA . PRO A 1 238 ? -1.148 11.453 18.656 1 98.44 238 PRO A CA 1
ATOM 1777 C C . PRO A 1 238 ? -0.521 10.188 18.078 1 98.44 238 PRO A C 1
ATOM 1779 O O . PRO A 1 238 ? 0.68 10.164 17.797 1 98.44 238 PRO A O 1
ATOM 1782 N N . PRO A 1 239 ? -1.33 9.156 18.031 1 98.56 239 PRO A N 1
ATOM 1783 C CA . PRO A 1 239 ? -0.814 7.938 17.406 1 98.56 239 PRO A CA 1
ATOM 1784 C C . PRO A 1 239 ? -0.528 8.117 15.914 1 98.56 239 PRO A C 1
ATOM 1786 O O . PRO A 1 239 ? -1.101 9 15.273 1 98.56 239 PRO A O 1
ATOM 1789 N N . ARG A 1 240 ? 0.395 7.348 15.398 1 98.31 240 ARG A N 1
ATOM 1790 C CA . ARG A 1 240 ? 0.58 7.266 13.961 1 98.31 240 ARG A CA 1
ATOM 1791 C C . ARG A 1 240 ? -0.635 6.633 13.281 1 98.31 240 ARG A C 1
ATOM 1793 O O . ARG A 1 240 ? -1.06 7.078 12.219 1 98.31 240 ARG A O 1
ATOM 1800 N N . ARG A 1 241 ? -1.136 5.594 13.914 1 98.44 241 ARG A N 1
ATOM 1801 C CA . ARG A 1 241 ? -2.311 4.895 13.398 1 98.44 241 ARG A CA 1
ATOM 1802 C C . ARG A 1 241 ? -3.438 4.887 14.43 1 98.44 241 ARG A C 1
ATOM 1804 O O . ARG A 1 241 ? -3.227 4.52 15.586 1 98.44 241 ARG A O 1
ATOM 1811 N N . LEU A 1 242 ? -4.543 5.316 13.977 1 98.69 242 LEU A N 1
ATOM 1812 C CA . LEU A 1 242 ? -5.758 5.297 14.789 1 98.69 242 LEU A CA 1
ATOM 1813 C C . LEU A 1 242 ? -6.785 4.336 14.203 1 98.69 242 LEU A C 1
ATOM 1815 O O . LEU A 1 242 ? -7.473 4.668 13.234 1 98.69 242 LEU A O 1
ATOM 1819 N N . LEU A 1 243 ? -6.832 3.186 14.812 1 98.5 243 LEU A N 1
ATOM 1820 C CA . LEU A 1 243 ? -7.941 2.289 14.5 1 98.5 243 LEU A CA 1
ATOM 1821 C C . LEU A 1 243 ? -9.258 2.842 15.039 1 98.5 243 LEU A C 1
ATOM 1823 O O . LEU A 1 243 ? -9.297 3.391 16.141 1 98.5 243 LEU A O 1
ATOM 1827 N N . LEU A 1 244 ? -10.289 2.744 14.25 1 98.38 244 LEU A N 1
ATOM 1828 C CA . LEU A 1 244 ? -11.617 3.117 14.719 1 98.38 244 LEU A CA 1
ATOM 1829 C C . LEU A 1 244 ? -12.531 1.895 14.805 1 98.38 244 LEU A C 1
ATOM 1831 O O . LEU A 1 244 ? -12.797 1.242 13.797 1 98.38 244 LEU A O 1
ATOM 1835 N N . GLY A 1 245 ? -12.984 1.629 15.961 1 97.81 245 GLY A N 1
ATOM 1836 C CA . GLY A 1 245 ? -13.82 0.473 16.25 1 97.81 245 GLY A CA 1
ATOM 1837 C C . GLY A 1 245 ? -13.117 -0.581 17.078 1 97.81 245 GLY A C 1
ATOM 1838 O O . GLY A 1 245 ? -11.938 -0.869 16.859 1 97.81 245 GLY A O 1
ATOM 1839 N N . ALA A 1 246 ? -13.836 -1.188 18.031 1 97.5 246 ALA A N 1
ATOM 1840 C CA . ALA A 1 246 ? -13.273 -2.211 18.906 1 97.5 246 ALA A CA 1
ATOM 1841 C C . ALA A 1 246 ? -12.875 -3.451 18.109 1 97.5 246 ALA A C 1
ATOM 1843 O O . ALA A 1 246 ? -11.82 -4.047 18.359 1 97.5 246 ALA A O 1
ATOM 1844 N N . GLN A 1 247 ? -13.703 -3.771 17.219 1 96.25 247 GLN A N 1
ATOM 1845 C CA . GLN A 1 247 ? -13.43 -4.965 16.422 1 96.25 247 GLN A CA 1
ATOM 1846 C C . GLN A 1 247 ? -12.219 -4.754 15.516 1 96.25 247 GLN A C 1
ATOM 1848 O O . GLN A 1 247 ? -11.492 -5.699 15.219 1 96.25 247 GLN A O 1
ATOM 1853 N N . ALA A 1 248 ? -12.047 -3.502 15.062 1 97.31 248 ALA A N 1
ATOM 1854 C CA . ALA A 1 248 ? -10.875 -3.188 14.25 1 97.31 248 ALA A CA 1
ATOM 1855 C C . ALA A 1 248 ? -9.586 -3.453 15.023 1 97.31 248 ALA A C 1
ATOM 1857 O O . ALA A 1 248 ? -8.617 -3.984 14.477 1 97.31 248 ALA A O 1
ATOM 1858 N N . VAL A 1 249 ? -9.57 -3.088 16.297 1 98.38 249 VAL A N 1
ATOM 1859 C CA . VAL A 1 249 ? -8.398 -3.307 17.141 1 98.38 249 VAL A CA 1
ATOM 1860 C C . VAL A 1 249 ? -8.125 -4.801 17.266 1 98.38 249 VAL A C 1
ATOM 1862 O O . VAL A 1 249 ? -6.984 -5.246 17.078 1 98.38 249 VAL A O 1
ATOM 1865 N N . THR A 1 250 ? -9.188 -5.559 17.531 1 98.12 250 THR A N 1
ATOM 1866 C CA . THR A 1 250 ? -9.055 -7.004 17.703 1 98.12 250 THR A CA 1
ATOM 1867 C C . THR A 1 250 ? -8.516 -7.641 16.422 1 98.12 250 THR A C 1
ATOM 1869 O O . THR A 1 250 ? -7.594 -8.461 16.484 1 98.12 250 THR A O 1
ATOM 1872 N N . ALA A 1 251 ? -9.055 -7.219 15.344 1 97.31 251 ALA A N 1
ATOM 1873 C CA . ALA A 1 251 ? -8.656 -7.785 14.055 1 97.31 251 ALA A CA 1
ATOM 1874 C C . ALA A 1 251 ? -7.219 -7.414 13.719 1 97.31 251 ALA A C 1
ATOM 1876 O O . ALA A 1 251 ? -6.457 -8.242 13.211 1 97.31 251 ALA A O 1
ATOM 1877 N N . ALA A 1 252 ? -6.863 -6.168 13.953 1 97.81 252 ALA A N 1
ATOM 1878 C CA . ALA A 1 252 ? -5.512 -5.703 13.656 1 97.81 252 ALA A CA 1
ATOM 1879 C C . ALA A 1 252 ? -4.477 -6.445 14.5 1 97.81 252 ALA A C 1
ATOM 1881 O O . ALA A 1 252 ? -3.416 -6.82 14 1 97.81 252 ALA A O 1
ATOM 1882 N N . LEU A 1 253 ? -4.766 -6.617 15.766 1 98.38 253 LEU A N 1
ATOM 1883 C CA . LEU A 1 253 ? -3.846 -7.312 16.656 1 98.38 253 LEU A CA 1
ATOM 1884 C C . LEU A 1 253 ? -3.697 -8.781 16.25 1 98.38 253 LEU A C 1
ATOM 1886 O O . LEU A 1 253 ? -2.588 -9.32 16.25 1 98.38 253 LEU A O 1
ATOM 1890 N N . ALA A 1 254 ? -4.797 -9.398 15.898 1 98.06 254 ALA A N 1
ATOM 1891 C CA . ALA A 1 254 ? -4.754 -10.797 15.469 1 98.06 254 ALA A CA 1
ATOM 1892 C C . ALA A 1 254 ? -3.936 -10.945 14.188 1 98.06 254 ALA A C 1
ATOM 1894 O O . ALA A 1 254 ? -3.139 -11.875 14.055 1 98.06 254 ALA A O 1
ATOM 1895 N N . ALA A 1 255 ? -4.148 -10.078 13.266 1 97.31 255 ALA A N 1
ATOM 1896 C CA . ALA A 1 255 ? -3.406 -10.117 12.008 1 97.31 255 ALA A CA 1
ATOM 1897 C C . ALA A 1 255 ? -1.913 -9.906 12.25 1 97.31 255 ALA A C 1
ATOM 1899 O O . ALA A 1 255 ? -1.081 -10.562 11.617 1 97.31 255 ALA A O 1
ATOM 1900 N N . GLY A 1 256 ? -1.597 -8.922 13.117 1 97.31 256 GLY A N 1
ATOM 1901 C CA . GLY A 1 256 ? -0.203 -8.695 13.461 1 97.31 256 GLY A CA 1
ATOM 1902 C C . GLY A 1 256 ? 0.464 -9.906 14.086 1 97.31 256 GLY A C 1
ATOM 1903 O O . GLY A 1 256 ? 1.613 -10.219 13.773 1 97.31 256 GLY A O 1
ATOM 1904 N N . ALA A 1 257 ? -0.247 -10.547 14.945 1 97.88 257 ALA A N 1
ATOM 1905 C CA . ALA A 1 257 ? 0.283 -11.742 15.602 1 97.88 257 ALA A CA 1
ATOM 1906 C C . ALA A 1 257 ? 0.528 -12.859 14.594 1 97.88 257 ALA A C 1
ATOM 1908 O O . ALA A 1 257 ? 1.539 -13.562 14.672 1 97.88 257 ALA A O 1
ATOM 1909 N N . ALA A 1 258 ? -0.382 -13.023 13.703 1 97.56 258 ALA A N 1
ATOM 1910 C CA . ALA A 1 258 ? -0.24 -14.055 12.68 1 97.56 258 ALA A CA 1
ATOM 1911 C C . ALA A 1 258 ? 0.971 -13.781 11.789 1 97.56 258 ALA A C 1
ATOM 1913 O O . ALA A 1 258 ? 1.701 -14.711 11.422 1 97.56 258 ALA A O 1
ATOM 1914 N N . ARG A 1 259 ? 1.159 -1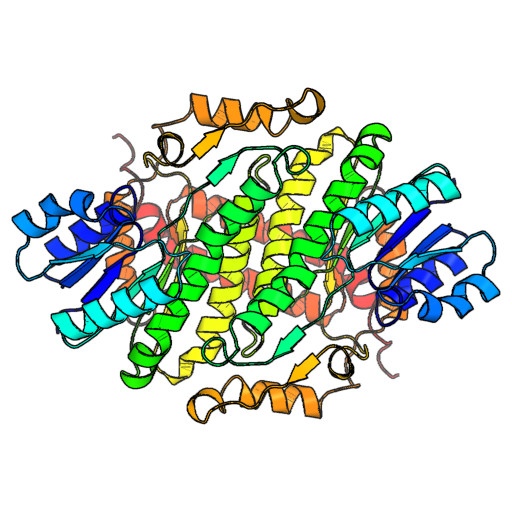2.539 11.438 1 97.12 259 ARG A N 1
ATOM 1915 C CA . ARG A 1 259 ? 2.297 -12.164 10.609 1 97.12 259 ARG A CA 1
ATOM 1916 C C . ARG A 1 259 ? 3.613 -12.406 11.344 1 97.12 259 ARG A C 1
ATOM 1918 O O . ARG A 1 259 ? 4.598 -12.836 10.734 1 97.12 259 ARG A O 1
ATOM 1925 N N . ALA A 1 260 ? 3.607 -12.062 12.602 1 98 260 ALA A N 1
ATOM 1926 C CA . ALA A 1 260 ? 4.805 -12.289 13.406 1 98 260 ALA A CA 1
ATOM 1927 C C . ALA A 1 260 ? 5.129 -13.781 13.516 1 98 260 ALA A C 1
ATOM 1929 O O . ALA A 1 260 ? 6.293 -14.172 13.43 1 98 260 ALA A O 1
ATOM 1930 N N . GLU A 1 261 ? 4.094 -14.57 13.727 1 98.5 261 GLU A N 1
ATOM 1931 C CA . GLU A 1 261 ? 4.285 -16.016 13.812 1 98.5 261 GLU A CA 1
ATOM 1932 C C . GLU A 1 261 ? 4.859 -16.578 12.508 1 98.5 261 GLU A C 1
ATOM 1934 O O . GLU A 1 261 ? 5.758 -17.422 12.531 1 98.5 261 GLU A O 1
ATOM 1939 N N . GLU A 1 262 ? 4.359 -16.141 11.414 1 98.44 262 GLU A N 1
ATOM 1940 C CA . GLU A 1 262 ? 4.859 -16.578 10.117 1 98.44 262 GLU A CA 1
ATOM 1941 C C . GLU A 1 262 ? 6.312 -16.156 9.914 1 98.44 262 GLU A C 1
ATOM 1943 O O . GLU A 1 262 ? 7.129 -16.938 9.422 1 98.44 262 GLU A O 1
ATOM 1948 N N . ALA A 1 263 ? 6.609 -14.914 10.289 1 98.31 263 ALA A N 1
ATOM 1949 C CA . ALA A 1 263 ? 7.98 -14.422 10.164 1 98.31 263 ALA A CA 1
ATOM 1950 C C . ALA A 1 263 ? 8.945 -15.289 10.969 1 98.31 263 ALA A C 1
ATOM 1952 O O . ALA A 1 263 ? 10.039 -15.609 10.492 1 98.31 263 ALA A O 1
ATOM 1953 N N . ARG A 1 264 ? 8.531 -15.656 12.148 1 98.62 264 ARG A N 1
ATOM 1954 C CA . ARG A 1 264 ? 9.383 -16.484 12.992 1 98.62 264 ARG A CA 1
ATOM 1955 C C . ARG A 1 264 ? 9.539 -17.875 12.406 1 98.62 264 ARG A C 1
ATOM 1957 O O . ARG A 1 264 ? 10.633 -18.453 12.453 1 98.62 264 ARG A O 1
ATOM 1964 N N . ALA A 1 265 ? 8.453 -18.406 11.852 1 98.56 265 ALA A N 1
ATOM 1965 C CA . ALA A 1 265 ? 8.469 -19.75 11.297 1 98.56 265 ALA A CA 1
ATOM 1966 C C . ALA A 1 265 ? 9.422 -19.844 10.109 1 98.56 265 ALA A C 1
ATOM 1968 O O . ALA A 1 265 ? 10.031 -20.891 9.867 1 98.56 265 ALA A O 1
ATOM 1969 N N . TRP A 1 266 ? 9.617 -18.766 9.422 1 98.62 266 TRP A N 1
ATOM 1970 C CA . TRP A 1 266 ? 10.398 -18.812 8.188 1 98.62 266 TRP A CA 1
ATOM 1971 C C . TRP A 1 266 ? 11.703 -18.031 8.352 1 98.62 266 TRP A C 1
ATOM 1973 O O . TRP A 1 266 ? 12.375 -17.719 7.371 1 98.62 266 TRP A O 1
ATOM 1983 N N . ALA A 1 267 ? 12.062 -17.719 9.602 1 98.56 267 ALA A N 1
ATOM 1984 C CA . ALA A 1 267 ? 13.25 -16.906 9.891 1 98.56 267 ALA A CA 1
ATOM 1985 C C . ALA A 1 267 ? 14.516 -17.594 9.383 1 98.56 267 ALA A C 1
ATOM 1987 O O . ALA A 1 267 ? 15.453 -16.922 8.938 1 98.56 267 ALA A O 1
ATOM 1988 N N . GLY A 1 268 ? 14.539 -18.906 9.5 1 98.31 268 GLY A N 1
ATOM 1989 C CA . GLY A 1 268 ? 15.688 -19.625 8.984 1 98.31 268 GLY A CA 1
ATOM 1990 C C . GLY A 1 268 ? 15.891 -19.453 7.492 1 98.31 268 GLY A C 1
ATOM 1991 O O . GLY A 1 268 ? 17 -19.203 7.031 1 98.31 268 GLY A O 1
ATOM 1992 N N . ALA A 1 269 ? 14.789 -19.641 6.711 1 98.25 269 ALA A N 1
ATOM 1993 C CA . ALA A 1 269 ? 14.852 -19.422 5.27 1 98.25 269 ALA A CA 1
ATOM 1994 C C . ALA A 1 269 ? 15.258 -17.984 4.953 1 98.25 269 ALA A C 1
ATOM 1996 O O . ALA A 1 269 ? 16.047 -17.75 4.031 1 98.25 269 ALA A O 1
ATOM 1997 N N . SER A 1 270 ? 14.727 -17.047 5.699 1 98.38 270 SER A N 1
ATOM 1998 C CA . SER A 1 270 ? 15.07 -15.641 5.516 1 98.38 270 SER A CA 1
ATOM 1999 C C . SER A 1 270 ? 16.562 -15.406 5.707 1 98.38 270 SER A C 1
ATOM 2001 O O . SER A 1 270 ? 17.203 -14.75 4.879 1 98.38 270 SER A O 1
ATOM 2003 N N . ALA A 1 271 ? 17.094 -15.938 6.734 1 97.88 271 ALA A N 1
ATOM 2004 C CA . ALA A 1 271 ? 18.5 -15.727 7.07 1 97.88 271 ALA A CA 1
ATOM 2005 C C . ALA A 1 271 ? 19.422 -16.406 6.043 1 97.88 271 ALA A C 1
ATOM 2007 O O . ALA A 1 271 ? 20.531 -15.938 5.805 1 97.88 271 ALA A O 1
ATOM 2008 N N . ALA A 1 272 ? 18.922 -17.422 5.375 1 97.88 272 ALA A N 1
ATOM 2009 C CA . ALA A 1 272 ? 19.719 -18.188 4.406 1 97.88 272 ALA A CA 1
ATOM 2010 C C . ALA A 1 272 ? 20 -17.344 3.16 1 97.88 272 ALA A C 1
ATOM 2012 O O . ALA A 1 272 ? 20.859 -17.703 2.348 1 97.88 272 ALA A O 1
ATOM 2013 N N . ALA A 1 273 ? 19.328 -16.188 3.027 1 97.31 273 ALA A N 1
ATOM 2014 C CA . ALA A 1 273 ? 19.5 -15.32 1.856 1 97.31 273 ALA A CA 1
ATOM 2015 C C . ALA A 1 273 ? 20.672 -14.359 2.051 1 97.31 273 ALA A C 1
ATOM 2017 O O . ALA A 1 273 ? 21.062 -13.664 1.115 1 97.31 273 ALA A O 1
ATOM 2018 N N . ASP A 1 274 ? 21.266 -14.352 3.254 1 97.19 274 ASP A N 1
ATOM 2019 C CA . ASP A 1 274 ? 22.391 -13.469 3.543 1 97.19 274 ASP A CA 1
ATOM 2020 C C . ASP A 1 274 ? 23.719 -14.133 3.166 1 97.19 274 ASP A C 1
ATOM 2022 O O . ASP A 1 274 ? 23.812 -15.359 3.113 1 97.19 274 ASP A O 1
ATOM 2026 N N . PHE A 1 275 ? 24.703 -13.258 2.879 1 95.12 275 PHE A N 1
ATOM 2027 C CA . PHE A 1 275 ? 26.062 -13.781 2.818 1 95.12 275 PHE A CA 1
ATOM 2028 C C . PHE A 1 275 ? 26.453 -14.438 4.137 1 95.12 275 PHE A C 1
ATOM 2030 O O . PHE A 1 275 ? 26.047 -13.992 5.207 1 95.12 275 PHE A O 1
ATOM 2037 N N . PRO A 1 276 ? 27.234 -15.508 3.979 1 91.12 276 PRO A N 1
ATOM 2038 C CA . PRO A 1 276 ? 27.703 -16.109 5.227 1 91.12 276 PRO A CA 1
ATOM 2039 C C . PRO A 1 276 ? 28.516 -15.141 6.078 1 91.12 276 PRO A C 1
ATOM 2041 O O . PRO A 1 276 ? 29.188 -14.25 5.539 1 91.12 276 PRO A O 1
ATOM 2044 N N . ALA A 1 277 ? 28.266 -15.203 7.379 1 75.94 277 ALA A N 1
ATOM 2045 C CA . ALA A 1 277 ? 29.062 -14.359 8.273 1 75.94 277 ALA A CA 1
ATOM 2046 C C . ALA A 1 277 ? 30.547 -14.555 8.031 1 75.94 277 ALA A C 1
ATOM 2048 O O . ALA A 1 277 ? 31 -15.656 7.707 1 75.94 277 ALA A O 1
ATOM 2049 N N . GLU A 1 278 ? 31.188 -13.547 7.449 1 65.12 278 GLU A N 1
ATOM 2050 C CA . GLU A 1 278 ? 32.625 -13.695 7.285 1 65.12 278 GLU A CA 1
ATOM 2051 C C . GLU A 1 278 ? 33.25 -14.477 8.445 1 65.12 278 GLU A C 1
ATOM 2053 O O . GLU A 1 278 ? 32.969 -14.172 9.609 1 65.12 278 GLU A O 1
ATOM 2058 N N . GLN A 1 279 ? 33.5 -15.734 8.297 1 44.03 279 GLN A N 1
ATOM 2059 C CA . GLN A 1 279 ? 34.375 -16.375 9.273 1 44.03 279 GLN A CA 1
ATOM 2060 C C . GLN A 1 279 ? 35.656 -15.539 9.492 1 44.03 279 GLN A C 1
ATOM 2062 O O . GLN A 1 279 ? 36.125 -14.867 8.578 1 44.03 279 GLN A O 1
ATOM 2067 N N . MET B 1 1 ? 7.289 -33.062 -12.844 1 75.38 1 MET B N 1
ATOM 2068 C CA . MET B 1 1 ? 7.008 -32.25 -14.023 1 75.38 1 MET B CA 1
ATOM 2069 C C . MET B 1 1 ? 7.789 -30.938 -13.977 1 75.38 1 MET B C 1
ATOM 2071 O O . MET B 1 1 ? 8.023 -30.375 -12.898 1 75.38 1 MET B O 1
ATOM 2075 N N . THR B 1 2 ? 8.406 -30.531 -15.094 1 93.5 2 THR B N 1
ATOM 2076 C CA . THR B 1 2 ? 9.219 -29.328 -15.219 1 93.5 2 THR B CA 1
ATOM 2077 C C . THR B 1 2 ? 8.352 -28.078 -15.125 1 93.5 2 THR B C 1
ATOM 2079 O O . THR B 1 2 ? 7.336 -27.969 -15.82 1 93.5 2 THR B O 1
ATOM 2082 N N . ARG B 1 3 ? 8.68 -27.219 -14.188 1 97.19 3 ARG B N 1
ATOM 2083 C CA . ARG B 1 3 ? 7.895 -26 -14.023 1 97.19 3 ARG B CA 1
ATOM 2084 C C . ARG B 1 3 ? 8.305 -24.938 -15.055 1 97.19 3 ARG B C 1
ATOM 2086 O O . ARG B 1 3 ? 9.477 -24.859 -15.43 1 97.19 3 ARG B O 1
ATOM 2093 N N . THR B 1 4 ? 7.328 -24.203 -15.445 1 98.69 4 THR B N 1
ATOM 2094 C CA . THR B 1 4 ? 7.551 -23.047 -16.328 1 98.69 4 THR B CA 1
ATOM 2095 C C . THR B 1 4 ? 7.402 -21.75 -15.555 1 98.69 4 THR B C 1
ATOM 2097 O O . THR B 1 4 ? 6.348 -21.469 -14.977 1 98.69 4 THR B O 1
ATOM 2100 N N . TRP B 1 5 ? 8.477 -20.906 -15.586 1 98.88 5 TRP B N 1
ATOM 2101 C CA . TRP B 1 5 ? 8.516 -19.625 -14.891 1 98.88 5 TRP B CA 1
ATOM 2102 C C . TRP B 1 5 ? 8.445 -18.453 -15.875 1 98.88 5 TRP B C 1
ATOM 2104 O O . TRP B 1 5 ? 9.062 -18.5 -16.938 1 98.88 5 TRP B O 1
ATOM 2114 N N . LEU B 1 6 ? 7.641 -17.484 -15.602 1 98.94 6 LEU B N 1
ATOM 2115 C CA . LEU B 1 6 ? 7.73 -16.156 -16.219 1 98.94 6 LEU B CA 1
ATOM 2116 C C . LEU B 1 6 ? 8.312 -15.148 -15.234 1 98.94 6 LEU B C 1
ATOM 2118 O O . LEU B 1 6 ? 7.75 -14.93 -14.156 1 98.94 6 LEU B O 1
ATOM 2122 N N . ILE B 1 7 ? 9.438 -14.539 -15.547 1 98.94 7 ILE B N 1
ATOM 2123 C CA . ILE B 1 7 ? 10.133 -13.617 -14.648 1 98.94 7 ILE B CA 1
ATOM 2124 C C . ILE B 1 7 ? 10.258 -12.25 -15.305 1 98.94 7 ILE B C 1
ATOM 2126 O O . ILE B 1 7 ? 10.836 -12.117 -16.391 1 98.94 7 ILE B O 1
ATOM 2130 N N . THR B 1 8 ? 9.711 -11.25 -14.656 1 98.81 8 THR B N 1
ATOM 2131 C CA . THR B 1 8 ? 9.852 -9.891 -15.172 1 98.81 8 THR B CA 1
ATOM 2132 C C . THR B 1 8 ? 11.117 -9.242 -14.625 1 98.81 8 THR B C 1
ATOM 2134 O O . THR B 1 8 ? 11.523 -9.508 -13.492 1 98.81 8 THR B O 1
ATOM 2137 N N . GLY B 1 9 ? 11.672 -8.352 -15.438 1 96.81 9 GLY B N 1
ATOM 2138 C CA . GLY B 1 9 ? 12.883 -7.668 -15.008 1 96.81 9 GLY B CA 1
ATOM 2139 C C . GLY B 1 9 ? 14.047 -8.609 -14.781 1 96.81 9 GLY B C 1
ATOM 2140 O O . GLY B 1 9 ? 14.672 -8.578 -13.719 1 96.81 9 GLY B O 1
ATOM 2141 N N . ALA B 1 10 ? 14.414 -9.383 -15.812 1 97.31 10 ALA B N 1
ATOM 2142 C CA . ALA B 1 10 ? 15.375 -10.461 -15.633 1 97.31 10 ALA B CA 1
ATOM 2143 C C . ALA B 1 10 ? 16.766 -10.039 -16.078 1 97.31 10 ALA B C 1
ATOM 2145 O O . ALA B 1 10 ? 17.688 -10.859 -16.156 1 97.31 10 ALA B O 1
ATOM 2146 N N . SER B 1 11 ? 16.984 -8.773 -16.344 1 94.31 11 SER B N 1
ATOM 2147 C CA . SER B 1 11 ? 18.25 -8.352 -16.938 1 94.31 11 SER B CA 1
ATOM 2148 C C . SER B 1 11 ? 19.312 -8.148 -15.875 1 94.31 11 SER B C 1
ATOM 2150 O O . SER B 1 11 ? 20.516 -8.117 -16.172 1 94.31 11 SER B O 1
ATOM 2152 N N . ARG B 1 12 ? 18.922 -7.957 -14.641 1 91.44 12 ARG B N 1
ATOM 2153 C CA . ARG B 1 12 ? 19.859 -7.738 -13.555 1 91.44 12 ARG B CA 1
ATOM 2154 C C . ARG B 1 12 ? 19.234 -8.047 -12.203 1 91.44 12 ARG B C 1
ATOM 2156 O O . ARG B 1 12 ? 18.062 -8.43 -12.133 1 91.44 12 ARG B O 1
ATOM 2163 N N . GLY B 1 13 ? 20.016 -8.031 -11.188 1 92.94 13 GLY B N 1
ATOM 2164 C CA . GLY B 1 13 ? 19.531 -8.094 -9.82 1 92.94 13 GLY B CA 1
ATOM 2165 C C . GLY B 1 13 ? 18.859 -9.414 -9.492 1 92.94 13 GLY B C 1
ATOM 2166 O O . GLY B 1 13 ? 19.359 -10.477 -9.859 1 92.94 13 GLY B O 1
ATOM 2167 N N . PHE B 1 14 ? 17.781 -9.336 -8.711 1 95.19 14 PHE B N 1
ATOM 2168 C CA . PHE B 1 14 ? 17.047 -10.508 -8.258 1 95.19 14 PHE B CA 1
ATOM 2169 C C . PHE B 1 14 ? 16.516 -11.312 -9.445 1 95.19 14 PHE B C 1
ATOM 2171 O O . PHE B 1 14 ? 16.625 -12.539 -9.469 1 95.19 14 PHE B O 1
ATOM 2178 N N . GLY B 1 15 ? 15.992 -10.586 -10.469 1 97.06 15 GLY B N 1
ATOM 2179 C CA . GLY B 1 15 ? 15.414 -11.25 -11.617 1 97.06 15 GLY B CA 1
ATOM 2180 C C . GLY B 1 15 ? 16.422 -12.094 -12.383 1 97.06 15 GLY B C 1
ATOM 2181 O O . GLY B 1 15 ? 16.109 -13.234 -12.758 1 97.06 15 GLY B O 1
ATOM 2182 N N . ARG B 1 16 ? 17.562 -11.562 -12.57 1 97 16 ARG B N 1
ATOM 2183 C CA . ARG B 1 16 ? 18.609 -12.273 -13.297 1 97 16 ARG B CA 1
ATOM 2184 C C . ARG B 1 16 ? 19.078 -13.508 -12.531 1 97 16 ARG B C 1
ATOM 2186 O O . ARG B 1 16 ? 19.141 -14.602 -13.086 1 97 16 ARG B O 1
ATOM 2193 N N . ARG B 1 17 ? 19.359 -13.32 -11.266 1 97.69 17 ARG B N 1
ATOM 2194 C CA . ARG B 1 17 ? 19.844 -14.422 -10.445 1 97.69 17 ARG B CA 1
ATOM 2195 C C . ARG B 1 17 ? 18.797 -15.516 -10.305 1 97.69 17 ARG B C 1
ATOM 2197 O O . ARG B 1 17 ? 19.125 -16.703 -10.273 1 97.69 17 ARG B O 1
ATOM 2204 N N . LEU B 1 18 ? 17.547 -15.117 -10.211 1 98.56 18 LEU B N 1
ATOM 2205 C CA . LEU B 1 18 ? 16.469 -16.094 -10.109 1 98.56 18 LEU B CA 1
ATOM 2206 C C . LEU B 1 18 ? 16.328 -16.875 -11.414 1 98.56 18 LEU B C 1
ATOM 2208 O O . LEU B 1 18 ? 16.172 -18.094 -11.391 1 98.56 18 LEU B O 1
ATOM 2212 N N . ALA B 1 19 ? 16.375 -16.156 -12.547 1 98.62 19 ALA B N 1
ATOM 2213 C CA . ALA B 1 19 ? 16.312 -16.844 -13.836 1 98.62 19 ALA B CA 1
ATOM 2214 C C . ALA B 1 19 ? 17.422 -17.891 -13.969 1 98.62 19 ALA B C 1
ATOM 2216 O O . ALA B 1 19 ? 17.156 -19.031 -14.352 1 98.62 19 ALA B O 1
ATOM 2217 N N . GLU B 1 20 ? 18.609 -17.531 -13.609 1 98.44 20 GLU B N 1
ATOM 2218 C CA . GLU B 1 20 ? 19.75 -18.438 -13.68 1 98.44 20 GLU B CA 1
ATOM 2219 C C . GLU B 1 20 ? 19.578 -19.641 -12.758 1 98.44 20 GLU B C 1
ATOM 2221 O O . GLU B 1 20 ? 19.797 -20.781 -13.164 1 98.44 20 GLU B O 1
ATOM 2226 N N . ALA B 1 21 ? 19.172 -19.359 -11.547 1 98.5 21 ALA B N 1
ATOM 2227 C CA . ALA B 1 21 ? 19 -20.422 -10.562 1 98.5 21 ALA B CA 1
ATOM 2228 C C . ALA B 1 21 ? 17.922 -21.422 -10.992 1 98.5 21 ALA B C 1
ATOM 2230 O O . ALA B 1 21 ? 18.078 -22.625 -10.82 1 98.5 21 ALA B O 1
ATOM 2231 N N . VAL B 1 22 ? 16.812 -20.922 -11.508 1 98.69 22 VAL B N 1
ATOM 2232 C CA . VAL B 1 22 ? 15.711 -21.75 -11.977 1 98.69 22 VAL B CA 1
ATOM 2233 C C . VAL B 1 22 ? 16.188 -22.641 -13.117 1 98.69 22 VAL B C 1
ATOM 2235 O O . VAL B 1 22 ? 15.93 -23.844 -13.125 1 98.69 22 VAL B O 1
ATOM 2238 N N . LEU B 1 23 ? 16.953 -22.078 -14.062 1 98.44 23 LEU B N 1
ATOM 2239 C CA . LEU B 1 23 ? 17.453 -22.812 -15.211 1 98.44 23 LEU B CA 1
ATOM 2240 C C . LEU B 1 23 ? 18.484 -23.859 -14.781 1 98.44 23 LEU B C 1
ATOM 2242 O O . LEU B 1 23 ? 18.5 -24.969 -15.305 1 98.44 23 LEU B O 1
ATOM 2246 N N . GLU B 1 24 ? 19.281 -23.484 -13.82 1 97.88 24 GLU B N 1
ATOM 2247 C CA . GLU B 1 24 ? 20.297 -24.406 -13.312 1 97.88 24 GLU B CA 1
ATOM 2248 C C . GLU B 1 24 ? 19.656 -25.625 -12.656 1 97.88 24 GLU B C 1
ATOM 2250 O O . GLU B 1 24 ? 20.234 -26.719 -12.648 1 97.88 24 GLU B O 1
ATOM 2255 N N . ARG B 1 25 ? 18.453 -25.5 -12.211 1 97.06 25 ARG B N 1
ATOM 2256 C CA . ARG B 1 25 ? 17.719 -26.594 -11.57 1 97.06 25 ARG B CA 1
ATOM 2257 C C . ARG B 1 25 ? 16.953 -27.406 -12.602 1 97.06 25 ARG B C 1
ATOM 2259 O O . ARG B 1 25 ? 16.281 -28.391 -12.25 1 97.06 25 ARG B O 1
ATOM 2266 N N . GLY B 1 26 ? 16.984 -26.984 -13.852 1 97.06 26 GLY B N 1
ATOM 2267 C CA . GLY B 1 26 ? 16.422 -27.766 -14.938 1 97.06 26 GLY B CA 1
ATOM 2268 C C . GLY B 1 26 ? 15.008 -27.344 -15.305 1 97.06 26 GLY B C 1
ATOM 2269 O O . GLY B 1 26 ? 14.336 -28.031 -16.078 1 97.06 26 GLY B O 1
ATOM 2270 N N . GLU B 1 27 ? 14.508 -26.219 -14.805 1 97.88 27 GLU B N 1
ATOM 2271 C CA . GLU B 1 27 ? 13.164 -25.734 -15.117 1 97.88 27 GLU B CA 1
ATOM 2272 C C . GLU B 1 27 ? 13.195 -24.781 -16.312 1 97.88 27 GLU B C 1
ATOM 2274 O O . GLU B 1 27 ? 14.258 -24.516 -16.875 1 97.88 27 GLU B O 1
ATOM 2279 N N . GLN B 1 28 ? 12.047 -24.391 -16.766 1 98.38 28 GLN B N 1
ATOM 2280 C CA . GLN B 1 28 ? 11.922 -23.547 -17.953 1 98.38 28 GLN B CA 1
ATOM 2281 C C . GLN B 1 28 ? 11.594 -22.109 -17.562 1 98.38 28 GLN B C 1
ATOM 2283 O O . GLN B 1 28 ? 10.883 -21.875 -16.578 1 98.38 28 GLN B O 1
ATOM 2288 N N . VAL B 1 29 ? 12.141 -21.203 -18.359 1 98.75 29 VAL B N 1
ATOM 2289 C CA . VAL B 1 29 ? 11.953 -19.797 -17.984 1 98.75 29 VAL B CA 1
ATOM 2290 C C . VAL B 1 29 ? 11.617 -18.984 -19.234 1 98.75 29 VAL B C 1
ATOM 2292 O O . VAL B 1 29 ? 12.289 -19.094 -20.266 1 98.75 29 VAL B O 1
ATOM 2295 N N . LEU B 1 30 ? 10.539 -18.25 -19.266 1 98.81 30 LEU B N 1
ATOM 2296 C CA . LEU B 1 30 ? 10.43 -17.047 -20.078 1 98.81 30 LEU B CA 1
ATOM 2297 C C . LEU B 1 30 ? 10.961 -15.836 -19.344 1 98.81 30 LEU B C 1
ATOM 2299 O O . LEU B 1 30 ? 10.312 -15.344 -18.406 1 98.81 30 LEU B O 1
ATOM 2303 N N . ALA B 1 31 ? 12.125 -15.383 -19.672 1 98.69 31 ALA B N 1
ATOM 2304 C CA . ALA B 1 31 ? 12.773 -14.227 -19.062 1 98.69 31 ALA B CA 1
ATOM 2305 C C . ALA B 1 31 ? 12.453 -12.953 -19.844 1 98.69 31 ALA B C 1
ATOM 2307 O O . ALA B 1 31 ? 12.523 -12.93 -21.062 1 98.69 31 ALA B O 1
ATOM 2308 N N . THR B 1 32 ? 12.086 -11.898 -19.094 1 98.69 32 THR B N 1
ATOM 2309 C CA . THR B 1 32 ? 11.711 -10.68 -19.812 1 98.69 32 THR B CA 1
ATOM 2310 C C . THR B 1 32 ? 12.57 -9.508 -19.359 1 98.69 32 THR B C 1
ATOM 2312 O O . THR B 1 32 ? 13.086 -9.5 -18.234 1 98.69 32 THR B O 1
ATOM 2315 N N . ALA B 1 33 ? 12.75 -8.602 -20.203 1 97.31 33 ALA B N 1
ATOM 2316 C CA . ALA B 1 33 ? 13.398 -7.305 -19.984 1 97.31 33 ALA B CA 1
ATOM 2317 C C . ALA B 1 33 ? 12.906 -6.277 -21 1 97.31 33 ALA B C 1
ATOM 2319 O O . ALA B 1 33 ? 12.344 -6.641 -22.047 1 97.31 33 ALA B O 1
ATOM 2320 N N . ARG B 1 34 ? 13.039 -5.07 -20.734 1 92.88 34 ARG B N 1
ATOM 2321 C CA . ARG B 1 34 ? 12.672 -4.043 -21.703 1 92.88 34 ARG B CA 1
ATOM 2322 C C . ARG B 1 34 ? 13.461 -4.203 -23 1 92.88 34 ARG B C 1
ATOM 2324 O O . ARG B 1 34 ? 12.93 -3.979 -24.094 1 92.88 34 ARG B O 1
ATOM 2331 N N . ARG B 1 35 ? 14.727 -4.562 -22.781 1 93.19 35 ARG B N 1
ATOM 2332 C CA . ARG B 1 35 ? 15.633 -4.883 -23.875 1 93.19 35 ARG B CA 1
ATOM 2333 C C . ARG B 1 35 ? 16.031 -6.352 -23.859 1 93.19 35 ARG B C 1
ATOM 2335 O O . ARG B 1 35 ? 17.047 -6.715 -23.25 1 93.19 35 ARG B O 1
ATOM 2342 N N . PRO B 1 36 ? 15.297 -7.082 -24.578 1 94 36 PRO B N 1
ATOM 2343 C CA . PRO B 1 36 ? 15.484 -8.523 -24.438 1 94 36 PRO B CA 1
ATOM 2344 C C . PRO B 1 36 ? 16.859 -8.984 -24.906 1 94 36 PRO B C 1
ATOM 2346 O O . PRO B 1 36 ? 17.312 -10.078 -24.531 1 94 36 PRO B O 1
ATOM 2349 N N . GLU B 1 37 ? 17.562 -8.18 -25.688 1 95.5 37 GLU B N 1
ATOM 2350 C CA . GLU B 1 37 ? 18.906 -8.547 -26.141 1 95.5 37 GLU B CA 1
ATOM 2351 C C . GLU B 1 37 ? 19.859 -8.727 -24.969 1 95.5 37 GLU B C 1
ATOM 2353 O O . GLU B 1 37 ? 20.844 -9.453 -25.062 1 95.5 37 GLU B O 1
ATOM 2358 N N . GLN B 1 38 ? 19.5 -8.148 -23.828 1 95 38 GLN B N 1
ATOM 2359 C CA . GLN B 1 38 ? 20.297 -8.266 -22.625 1 95 38 GLN B CA 1
ATOM 2360 C C . GLN B 1 38 ? 20.234 -9.68 -22.047 1 95 38 GLN B C 1
ATOM 2362 O O . GLN B 1 38 ? 21.031 -10.031 -21.172 1 95 38 GLN B O 1
ATOM 2367 N N . LEU B 1 39 ? 19.344 -10.477 -22.578 1 97.25 39 LEU B N 1
ATOM 2368 C CA . LEU B 1 39 ? 19.125 -11.812 -22.047 1 97.25 39 LEU B CA 1
ATOM 2369 C C . LEU B 1 39 ? 19.688 -12.875 -22.984 1 97.25 39 LEU B C 1
ATOM 2371 O O . LEU B 1 39 ? 19.484 -14.07 -22.781 1 97.25 39 LEU B O 1
ATOM 2375 N N . ALA B 1 40 ? 20.422 -12.508 -24.047 1 96.62 40 ALA B N 1
ATOM 2376 C CA . ALA B 1 40 ? 20.891 -13.414 -25.094 1 96.62 40 ALA B CA 1
ATOM 2377 C C . ALA B 1 40 ? 21.812 -14.484 -24.516 1 96.62 40 ALA B C 1
ATOM 2379 O O . ALA B 1 40 ? 21.828 -15.617 -24.984 1 96.62 40 ALA B O 1
ATOM 2380 N N . ASP B 1 41 ? 22.531 -14.102 -23.547 1 97.06 41 ASP B N 1
ATOM 2381 C CA . ASP B 1 41 ? 23.469 -15.031 -22.922 1 97.06 41 ASP B CA 1
ATOM 2382 C C . ASP B 1 41 ? 22.734 -16.188 -22.234 1 97.06 41 ASP B C 1
ATOM 2384 O O . ASP B 1 41 ? 23.234 -17.312 -22.203 1 97.06 41 ASP B O 1
ATOM 2388 N N . LEU B 1 42 ? 21.547 -15.945 -21.656 1 97.06 42 LEU B N 1
ATOM 2389 C CA . LEU B 1 42 ? 20.734 -17 -21.078 1 97.06 42 LEU B CA 1
ATOM 2390 C C . LEU B 1 42 ? 20.328 -18.031 -22.141 1 97.06 42 LEU B C 1
ATOM 2392 O O . LEU B 1 42 ? 20.375 -19.234 -21.891 1 97.06 42 LEU B O 1
ATOM 2396 N N . VAL B 1 43 ? 19.953 -17.531 -23.297 1 96.69 43 VAL B N 1
ATOM 2397 C CA . VAL B 1 43 ? 19.516 -18.391 -24.391 1 96.69 43 VAL B CA 1
ATOM 2398 C C . VAL B 1 43 ? 20.672 -19.234 -24.875 1 96.69 43 VAL B C 1
ATOM 2400 O O . VAL B 1 43 ? 20.531 -20.438 -25.094 1 96.69 43 VAL B O 1
ATOM 2403 N N . SER B 1 44 ? 21.797 -18.625 -24.969 1 97.19 44 SER B N 1
ATOM 2404 C CA . SER B 1 44 ? 22.984 -19.344 -25.438 1 97.19 44 SER B CA 1
ATOM 2405 C C . SER B 1 44 ? 23.391 -20.438 -24.469 1 97.19 44 SER B C 1
ATOM 2407 O O . SER B 1 44 ? 23.844 -21.5 -24.875 1 97.19 44 SER B O 1
ATOM 2409 N N . SER B 1 45 ? 23.203 -20.141 -23.234 1 97.44 45 SER B N 1
ATOM 2410 C CA . SER B 1 45 ? 23.703 -21.047 -22.188 1 97.44 45 SER B CA 1
ATOM 2411 C C . SER B 1 45 ? 22.734 -22.172 -21.922 1 97.44 45 SER B C 1
ATOM 2413 O O . SER B 1 45 ? 23.141 -23.297 -21.578 1 97.44 45 SER B O 1
ATOM 2415 N N . PHE B 1 46 ? 21.391 -21.922 -22.078 1 97.62 46 PHE B N 1
ATOM 2416 C CA . PHE B 1 46 ? 20.438 -22.891 -21.547 1 97.62 46 PHE B CA 1
ATOM 2417 C C . PHE B 1 46 ? 19.516 -23.406 -22.656 1 97.62 46 PHE B C 1
ATOM 2419 O O . PHE B 1 46 ? 18.734 -24.312 -22.453 1 97.62 46 PHE B O 1
ATOM 2426 N N . GLY B 1 47 ? 19.578 -22.828 -23.844 1 95.81 47 GLY B N 1
ATOM 2427 C CA . GLY B 1 47 ? 18.953 -23.344 -25.047 1 95.81 47 GLY B CA 1
ATOM 2428 C C . GLY B 1 47 ? 17.438 -23.297 -24.984 1 95.81 47 GLY B C 1
ATOM 2429 O O . GLY B 1 47 ? 16.844 -22.266 -24.641 1 95.81 47 GLY B O 1
ATOM 2430 N N . PRO B 1 48 ? 16.812 -24.391 -25.266 1 95.5 48 PRO B N 1
ATOM 2431 C CA . PRO B 1 48 ? 15.352 -24.422 -25.438 1 95.5 48 PRO B CA 1
ATOM 2432 C C . PRO B 1 48 ? 14.602 -24.203 -24.125 1 95.5 48 PRO B C 1
ATOM 2434 O O . PRO B 1 48 ? 13.391 -24 -24.125 1 95.5 48 PRO B O 1
ATOM 2437 N N . ARG B 1 49 ? 15.32 -24.312 -23.047 1 97.38 49 ARG B N 1
ATOM 2438 C CA . ARG B 1 49 ? 14.656 -24.156 -21.75 1 97.38 49 ARG B CA 1
ATOM 2439 C C . ARG B 1 49 ? 14.414 -22.688 -21.438 1 97.38 49 ARG B C 1
ATOM 2441 O O . ARG B 1 49 ? 13.688 -22.359 -20.484 1 97.38 49 ARG B O 1
ATOM 2448 N N . VAL B 1 50 ? 14.969 -21.797 -22.219 1 97.94 50 VAL B N 1
ATOM 2449 C CA . VAL B 1 50 ? 14.789 -20.375 -21.969 1 97.94 50 VAL B CA 1
ATOM 2450 C C . VAL B 1 50 ? 14.234 -19.688 -23.203 1 97.94 50 VAL B C 1
ATOM 2452 O O . VAL B 1 50 ? 14.68 -19.953 -24.328 1 97.94 50 VAL B O 1
ATOM 2455 N N . ARG B 1 51 ? 13.203 -18.922 -23.047 1 97.94 51 ARG B N 1
ATOM 2456 C CA . ARG B 1 51 ? 12.719 -17.938 -24.016 1 97.94 51 ARG B CA 1
ATOM 2457 C C . ARG B 1 51 ? 12.781 -16.531 -23.438 1 97.94 51 ARG B C 1
ATOM 2459 O O . ARG B 1 51 ? 12.781 -16.359 -22.219 1 97.94 51 ARG B O 1
ATOM 2466 N N . THR B 1 52 ? 12.977 -15.578 -24.328 1 98.12 52 THR B N 1
ATOM 2467 C CA . THR B 1 52 ? 13.031 -14.195 -23.875 1 98.12 52 THR B CA 1
ATOM 2468 C C . THR B 1 52 ? 11.953 -13.359 -24.562 1 98.12 52 THR B C 1
ATOM 2470 O O . THR B 1 52 ? 11.469 -13.727 -25.625 1 98.12 52 THR B O 1
ATOM 2473 N N . ALA B 1 53 ? 11.484 -12.328 -23.953 1 97.69 53 ALA B N 1
ATOM 2474 C CA . ALA B 1 53 ? 10.516 -11.391 -24.516 1 97.69 53 ALA B CA 1
ATOM 2475 C C . ALA B 1 53 ? 10.766 -9.969 -24.031 1 97.69 53 ALA B C 1
ATOM 2477 O O . ALA B 1 53 ? 11.141 -9.758 -22.875 1 97.69 53 ALA B O 1
ATOM 2478 N N . GLY B 1 54 ? 10.648 -9.055 -24.984 1 97.94 54 GLY B N 1
ATOM 2479 C CA . GLY B 1 54 ? 10.594 -7.66 -24.562 1 97.94 54 GLY B CA 1
ATOM 2480 C C . GLY B 1 54 ? 9.336 -7.32 -23.781 1 97.94 54 GLY B C 1
ATOM 2481 O O . GLY B 1 54 ? 8.227 -7.59 -24.234 1 97.94 54 GLY B O 1
ATOM 2482 N N . LEU B 1 55 ? 9.547 -6.723 -22.547 1 98.38 55 LEU B N 1
ATOM 2483 C CA . LEU B 1 55 ? 8.375 -6.387 -21.734 1 98.38 55 LEU B CA 1
ATOM 2484 C C . LEU B 1 55 ? 8.617 -5.117 -20.938 1 98.38 55 LEU B C 1
ATOM 2486 O O . LEU B 1 55 ? 9.492 -5.082 -20.062 1 98.38 55 LEU B O 1
ATOM 2490 N N . ASP B 1 56 ? 7.938 -4.074 -21.281 1 98.44 56 ASP B N 1
ATOM 2491 C CA . ASP B 1 56 ? 7.613 -2.992 -20.359 1 98.44 56 ASP B CA 1
ATOM 2492 C C . ASP B 1 56 ? 6.352 -3.311 -19.562 1 98.44 56 ASP B C 1
ATOM 2494 O O . ASP B 1 56 ? 5.25 -3.318 -20.109 1 98.44 56 ASP B O 1
ATOM 2498 N N . VAL B 1 57 ? 6.512 -3.539 -18.281 1 98.62 57 VAL B N 1
ATOM 2499 C CA . VAL B 1 57 ? 5.41 -4.066 -17.484 1 98.62 57 VAL B CA 1
ATOM 2500 C C . VAL B 1 57 ? 4.281 -3.037 -17.406 1 98.62 57 VAL B C 1
ATOM 2502 O O . VAL B 1 57 ? 3.154 -3.367 -17.031 1 98.62 57 VAL B O 1
ATOM 2505 N N . THR B 1 58 ? 4.574 -1.764 -17.781 1 98.25 58 THR B N 1
ATOM 2506 C CA . THR B 1 58 ? 3.529 -0.748 -17.781 1 98.25 58 THR B CA 1
ATOM 2507 C C . THR B 1 58 ? 2.611 -0.917 -18.984 1 98.25 58 THR B C 1
ATOM 2509 O O . THR B 1 58 ? 1.565 -0.271 -19.078 1 98.25 58 THR B O 1
ATOM 2512 N N . ASP B 1 59 ? 2.961 -1.769 -19.891 1 98.38 59 ASP B N 1
ATOM 2513 C CA . ASP B 1 59 ? 2.182 -2.059 -21.094 1 98.38 59 ASP B CA 1
ATOM 2514 C C . ASP B 1 59 ? 1.38 -3.348 -20.938 1 98.38 59 ASP B C 1
ATOM 2516 O O . ASP B 1 59 ? 1.913 -4.445 -21.125 1 98.38 59 ASP B O 1
ATOM 2520 N N . ALA B 1 60 ? 0.112 -3.199 -20.75 1 98.19 60 ALA B N 1
ATOM 2521 C CA . ALA B 1 60 ? -0.755 -4.344 -20.469 1 98.19 60 ALA B CA 1
ATOM 2522 C C . ALA B 1 60 ? -0.764 -5.32 -21.641 1 98.19 60 ALA B C 1
ATOM 2524 O O . ALA B 1 60 ? -0.825 -6.535 -21.453 1 98.19 60 ALA B O 1
ATOM 2525 N N . ALA B 1 61 ? -0.762 -4.805 -22.797 1 98.25 61 ALA B N 1
ATOM 2526 C CA . ALA B 1 61 ? -0.762 -5.664 -23.984 1 98.25 61 ALA B CA 1
ATOM 2527 C C . ALA B 1 61 ? 0.529 -6.473 -24.062 1 98.25 61 ALA B C 1
ATOM 2529 O O . ALA B 1 61 ? 0.508 -7.648 -24.453 1 98.25 61 ALA B O 1
ATOM 2530 N N . ALA B 1 62 ? 1.637 -5.836 -23.766 1 98.56 62 ALA B N 1
ATOM 2531 C CA . ALA B 1 62 ? 2.918 -6.539 -23.75 1 98.56 62 ALA B CA 1
ATOM 2532 C C . ALA B 1 62 ? 2.932 -7.637 -22.703 1 98.56 62 ALA B C 1
ATOM 2534 O O . ALA B 1 62 ? 3.516 -8.703 -22.906 1 98.56 62 ALA B O 1
ATOM 2535 N N . ALA B 1 63 ? 2.303 -7.383 -21.562 1 98.75 63 ALA B N 1
ATOM 2536 C CA . ALA B 1 63 ? 2.205 -8.391 -20.516 1 98.75 63 ALA B CA 1
ATOM 2537 C C . ALA B 1 63 ? 1.431 -9.617 -21 1 98.75 63 ALA B C 1
ATOM 2539 O O . ALA B 1 63 ? 1.851 -10.75 -20.766 1 98.75 63 ALA B O 1
ATOM 2540 N N . ARG B 1 64 ? 0.32 -9.359 -21.656 1 98.69 64 ARG B N 1
ATOM 2541 C CA . ARG B 1 64 ? -0.466 -10.461 -22.203 1 98.69 64 ARG B CA 1
ATOM 2542 C C . ARG B 1 64 ? 0.342 -11.258 -23.234 1 98.69 64 ARG B C 1
ATOM 2544 O O . ARG B 1 64 ? 0.305 -12.492 -23.234 1 98.69 64 ARG B O 1
ATOM 2551 N N . ALA B 1 65 ? 1.051 -10.555 -24.047 1 98.62 65 ALA B N 1
ATOM 2552 C CA . ALA B 1 65 ? 1.873 -11.211 -25.062 1 98.62 65 ALA B CA 1
ATOM 2553 C C . ALA B 1 65 ? 2.953 -12.078 -24.422 1 98.62 65 ALA B C 1
ATOM 2555 O O . ALA B 1 65 ? 3.266 -13.156 -24.922 1 98.62 65 ALA B O 1
ATOM 2556 N N . ALA B 1 66 ? 3.529 -11.578 -23.328 1 98.69 66 ALA B N 1
ATOM 2557 C CA . ALA B 1 66 ? 4.559 -12.344 -22.641 1 98.69 66 ALA B CA 1
ATOM 2558 C C . ALA B 1 66 ? 3.984 -13.633 -22.062 1 98.69 66 ALA B C 1
ATOM 2560 O O . ALA B 1 66 ? 4.598 -14.695 -22.172 1 98.69 66 ALA B O 1
ATOM 2561 N N . VAL B 1 67 ? 2.809 -13.547 -21.469 1 98.88 67 VAL B N 1
ATOM 2562 C CA . VAL B 1 67 ? 2.15 -14.719 -20.891 1 98.88 67 VAL B CA 1
ATOM 2563 C C . VAL B 1 67 ? 1.811 -15.711 -22 1 98.88 67 VAL B C 1
ATOM 2565 O O . VAL B 1 67 ? 2.09 -16.906 -21.875 1 98.88 67 VAL B O 1
ATOM 2568 N N . ASP B 1 68 ? 1.282 -15.18 -23.078 1 98.62 68 ASP B N 1
ATOM 2569 C CA . ASP B 1 68 ? 0.967 -16.031 -24.234 1 98.62 68 ASP B CA 1
ATOM 2570 C C . ASP B 1 68 ? 2.225 -16.703 -24.781 1 98.62 68 ASP B C 1
ATOM 2572 O O . ASP B 1 68 ? 2.184 -17.859 -25.188 1 98.62 68 ASP B O 1
ATOM 2576 N N . GLY B 1 69 ? 3.27 -15.953 -24.812 1 98.25 69 GLY B N 1
ATOM 2577 C CA . GLY B 1 69 ? 4.543 -16.5 -25.266 1 98.25 69 GLY B CA 1
ATOM 2578 C C . GLY B 1 69 ? 5.023 -17.656 -24.438 1 98.25 69 GLY B C 1
ATOM 2579 O O . GLY B 1 69 ? 5.508 -18.656 -24.969 1 98.25 69 GLY B O 1
ATOM 2580 N N . ALA B 1 70 ? 4.902 -17.547 -23.125 1 98.5 70 ALA B N 1
ATOM 2581 C CA . ALA B 1 70 ? 5.297 -18.625 -22.234 1 98.5 70 ALA B CA 1
ATOM 2582 C C . ALA B 1 70 ? 4.457 -19.875 -22.484 1 98.5 70 ALA B C 1
ATOM 2584 O O . ALA B 1 70 ? 4.996 -20.984 -22.578 1 98.5 70 ALA B O 1
ATOM 2585 N N . VAL B 1 71 ? 3.164 -19.719 -22.625 1 98.56 71 VAL B N 1
ATOM 2586 C CA . VAL B 1 71 ? 2.248 -20.828 -22.828 1 98.56 71 VAL B CA 1
ATOM 2587 C C . VAL B 1 71 ? 2.51 -21.469 -24.188 1 98.56 71 VAL B C 1
ATOM 2589 O O . VAL B 1 71 ? 2.514 -22.703 -24.312 1 98.56 71 VAL B O 1
ATOM 2592 N N . THR B 1 72 ? 2.695 -20.656 -25.188 1 98.25 72 THR B N 1
ATOM 2593 C CA . THR B 1 72 ? 2.961 -21.156 -26.531 1 98.25 72 THR B CA 1
ATOM 2594 C C . THR B 1 72 ? 4.266 -21.938 -26.562 1 98.25 72 THR B C 1
ATOM 2596 O O . THR B 1 72 ? 4.328 -23.031 -27.141 1 98.25 72 THR B O 1
ATOM 2599 N N . ALA B 1 73 ? 5.262 -21.484 -25.922 1 97.69 73 ALA B N 1
ATOM 2600 C CA . ALA B 1 73 ? 6.594 -22.078 -25.969 1 97.69 73 ALA B CA 1
ATOM 2601 C C . ALA B 1 73 ? 6.664 -23.359 -25.156 1 97.69 73 ALA B C 1
ATOM 2603 O O . ALA B 1 73 ? 7.336 -24.328 -25.531 1 97.69 73 ALA B O 1
ATOM 2604 N N . PHE B 1 74 ? 5.969 -23.312 -24 1 98.06 74 PHE B N 1
ATOM 2605 C CA . PHE B 1 74 ? 6.254 -24.391 -23.047 1 98.06 74 PHE B CA 1
ATOM 2606 C C . PHE B 1 74 ? 4.992 -25.188 -22.734 1 98.06 74 PHE B C 1
ATOM 2608 O O . PHE B 1 74 ? 5.055 -26.203 -22.047 1 98.06 74 PHE B O 1
ATOM 2615 N N . GLY B 1 75 ? 3.809 -24.719 -23.125 1 97.38 75 GLY B N 1
ATOM 2616 C CA . GLY B 1 75 ? 2.553 -25.438 -23 1 97.38 75 GLY B CA 1
ATOM 2617 C C . GLY B 1 75 ? 1.831 -25.141 -21.688 1 97.38 75 GLY B C 1
ATOM 2618 O O . GLY B 1 75 ? 0.68 -25.547 -21.516 1 97.38 75 GLY B O 1
ATOM 2619 N N . ARG B 1 76 ? 2.529 -24.484 -20.766 1 97.62 76 ARG B N 1
ATOM 2620 C CA . ARG B 1 76 ? 1.956 -24.188 -19.453 1 97.62 76 ARG B CA 1
ATOM 2621 C C . ARG B 1 76 ? 2.658 -23 -18.797 1 97.62 76 ARG B C 1
ATOM 2623 O O . ARG B 1 76 ? 3.656 -22.5 -19.328 1 97.62 76 ARG B O 1
ATOM 2630 N N . LEU B 1 77 ? 2.152 -22.5 -17.719 1 98.75 77 LEU B N 1
ATOM 2631 C CA . LEU B 1 77 ? 2.734 -21.484 -16.859 1 98.75 77 LEU B CA 1
ATOM 2632 C C . LEU B 1 77 ? 2.482 -21.797 -15.383 1 98.75 77 LEU B C 1
ATOM 2634 O O . LEU B 1 77 ? 1.332 -21.906 -14.953 1 98.75 77 LEU B O 1
ATOM 2638 N N . ASP B 1 78 ? 3.555 -21.938 -14.633 1 98.81 78 ASP B N 1
ATOM 2639 C CA . ASP B 1 78 ? 3.406 -22.438 -13.273 1 98.81 78 ASP B CA 1
ATOM 2640 C C . ASP B 1 78 ? 3.732 -21.344 -12.25 1 98.81 78 ASP B C 1
ATOM 2642 O O . ASP B 1 78 ? 3.156 -21.328 -11.156 1 98.81 78 ASP B O 1
ATOM 2646 N N . VAL B 1 79 ? 4.727 -20.516 -12.531 1 98.94 79 VAL B N 1
ATOM 2647 C CA . VAL B 1 79 ? 5.188 -19.5 -11.594 1 98.94 79 VAL B CA 1
ATOM 2648 C C . VAL B 1 79 ? 5.328 -18.156 -12.305 1 98.94 79 VAL B C 1
ATOM 2650 O O . VAL B 1 79 ? 5.957 -18.078 -13.367 1 98.94 79 VAL B O 1
ATOM 2653 N N . VAL B 1 80 ? 4.691 -17.172 -11.844 1 98.94 80 VAL B N 1
ATOM 2654 C CA . VAL B 1 80 ? 4.832 -15.797 -12.344 1 98.94 80 VAL B CA 1
ATOM 2655 C C . VAL B 1 80 ? 5.539 -14.938 -11.297 1 98.94 80 VAL B C 1
ATOM 2657 O O . VAL B 1 80 ? 5.047 -14.773 -10.18 1 98.94 80 VAL B O 1
ATOM 2660 N N . VAL B 1 81 ? 6.715 -14.422 -11.664 1 98.94 81 VAL B N 1
ATOM 2661 C CA . VAL B 1 81 ? 7.516 -13.594 -10.766 1 98.94 81 VAL B CA 1
ATOM 2662 C C . VAL B 1 81 ? 7.434 -12.133 -11.195 1 98.94 81 VAL B C 1
ATOM 2664 O O . VAL B 1 81 ? 8.062 -11.734 -12.18 1 98.94 81 VAL B O 1
ATOM 2667 N N . ASN B 1 82 ? 6.676 -11.406 -10.453 1 98.88 82 ASN B N 1
ATOM 2668 C CA . ASN B 1 82 ? 6.668 -9.961 -10.617 1 98.88 82 ASN B CA 1
ATOM 2669 C C . ASN B 1 82 ? 7.816 -9.305 -9.859 1 98.88 82 ASN B C 1
ATOM 2671 O O . ASN B 1 82 ? 7.688 -8.992 -8.672 1 98.88 82 ASN B O 1
ATOM 2675 N N . ASN B 1 83 ? 8.852 -8.984 -10.594 1 97.81 83 ASN B N 1
ATOM 2676 C CA . ASN B 1 83 ? 10.094 -8.516 -10.008 1 97.81 83 ASN B CA 1
ATOM 2677 C C . ASN B 1 83 ? 10.5 -7.156 -10.57 1 97.81 83 ASN B C 1
ATOM 2679 O O . ASN B 1 83 ? 11.234 -6.402 -9.922 1 97.81 83 ASN B O 1
ATOM 2683 N N . ALA B 1 84 ? 10.031 -6.836 -11.789 1 95.88 84 ALA B N 1
ATOM 2684 C CA . ALA B 1 84 ? 10.398 -5.582 -12.438 1 95.88 84 ALA B CA 1
ATOM 2685 C C . ALA B 1 84 ? 10.031 -4.383 -11.57 1 95.88 84 ALA B C 1
ATOM 2687 O O . ALA B 1 84 ? 8.953 -4.355 -10.969 1 95.88 84 ALA B O 1
ATOM 2688 N N . GLY B 1 85 ? 10.938 -3.438 -11.461 1 93.88 85 GLY B N 1
ATOM 2689 C CA . GLY B 1 85 ? 10.688 -2.229 -10.695 1 93.88 85 GLY B CA 1
ATOM 2690 C C . GLY B 1 85 ? 11.93 -1.383 -10.492 1 93.88 85 GLY B C 1
ATOM 2691 O O . GLY B 1 85 ? 13.023 -1.762 -10.93 1 93.88 85 GLY B O 1
ATOM 2692 N N . TYR B 1 86 ? 11.758 -0.206 -10.008 1 94.69 86 TYR B N 1
ATOM 2693 C CA . TYR B 1 86 ? 12.844 0.712 -9.688 1 94.69 86 TYR B CA 1
ATOM 2694 C C . TYR B 1 86 ? 12.398 1.755 -8.672 1 94.69 86 TYR B C 1
ATOM 2696 O O . TYR B 1 86 ? 11.234 1.784 -8.273 1 94.69 86 TYR B O 1
ATOM 2704 N N . ALA B 1 87 ? 13.398 2.494 -8.195 1 95.94 87 ALA B N 1
ATOM 2705 C CA . ALA B 1 87 ? 13.07 3.574 -7.27 1 95.94 87 ALA B CA 1
ATOM 2706 C C . ALA B 1 87 ? 13.914 4.812 -7.551 1 95.94 87 ALA B C 1
ATOM 2708 O O . ALA B 1 87 ? 15.062 4.703 -7.992 1 95.94 87 ALA B O 1
ATOM 2709 N N . ASN B 1 88 ? 13.352 5.98 -7.422 1 97 88 ASN B N 1
ATOM 2710 C CA . ASN B 1 88 ? 14.039 7.262 -7.273 1 97 88 ASN B CA 1
ATOM 2711 C C . ASN B 1 88 ? 13.781 7.875 -5.898 1 97 88 ASN B C 1
ATOM 2713 O O . ASN B 1 88 ? 12.711 7.688 -5.32 1 97 88 ASN B O 1
ATOM 2717 N N . SER B 1 89 ? 14.805 8.516 -5.406 1 97.38 89 SER B N 1
ATOM 2718 C CA . SER B 1 89 ? 14.695 9.125 -4.086 1 97.38 89 SER B CA 1
ATOM 2719 C C . SER B 1 89 ? 14.516 10.633 -4.188 1 97.38 89 SER B C 1
ATOM 2721 O O . SER B 1 89 ? 15.227 11.305 -4.938 1 97.38 89 SER B O 1
ATOM 2723 N N . GLY B 1 90 ? 13.578 11.164 -3.504 1 97.94 90 GLY B N 1
ATOM 2724 C CA . GLY B 1 90 ? 13.297 12.586 -3.375 1 97.94 90 GLY B CA 1
ATOM 2725 C C . GLY B 1 90 ? 12.172 12.883 -2.396 1 97.94 90 GLY B C 1
ATOM 2726 O O . GLY B 1 90 ? 11.352 12.008 -2.104 1 97.94 90 GLY B O 1
ATOM 2727 N N . PRO B 1 91 ? 12.25 14.094 -1.83 1 98.62 91 PRO B N 1
ATOM 2728 C CA . PRO B 1 91 ? 11.125 14.445 -0.957 1 98.62 91 PRO B CA 1
ATOM 2729 C C . PRO B 1 91 ? 9.781 14.398 -1.678 1 98.62 91 PRO B C 1
ATOM 2731 O O . PRO B 1 91 ? 9.688 14.766 -2.852 1 98.62 91 PRO B O 1
ATOM 2734 N N . ILE B 1 92 ? 8.75 14 -0.947 1 98.62 92 ILE B N 1
ATOM 2735 C CA . ILE B 1 92 ? 7.391 13.945 -1.478 1 98.62 92 ILE B CA 1
ATOM 2736 C C . ILE B 1 92 ? 7.004 15.305 -2.051 1 98.62 92 ILE B C 1
ATOM 2738 O O . ILE B 1 92 ? 6.41 15.391 -3.129 1 98.62 92 ILE B O 1
ATOM 2742 N N . GLU B 1 93 ? 7.375 16.344 -1.38 1 98.5 93 GLU B N 1
ATOM 2743 C CA . GLU B 1 93 ? 7.023 17.703 -1.79 1 98.5 93 GLU B CA 1
ATOM 2744 C C . GLU B 1 93 ? 7.758 18.094 -3.066 1 98.5 93 GLU B C 1
ATOM 2746 O O . GLU B 1 93 ? 7.23 18.859 -3.881 1 98.5 93 GLU B O 1
ATOM 2751 N N . GLU B 1 94 ? 8.961 17.562 -3.287 1 98.38 94 GLU B N 1
ATOM 2752 C CA . GLU B 1 94 ? 9.844 18.109 -4.309 1 98.38 94 GLU B CA 1
ATOM 2753 C C . GLU B 1 94 ? 9.898 17.219 -5.539 1 98.38 94 GLU B C 1
ATOM 2755 O O . GLU B 1 94 ? 10.281 17.656 -6.621 1 98.38 94 GLU B O 1
ATOM 2760 N N . MET B 1 95 ? 9.547 15.953 -5.367 1 97.88 95 MET B N 1
ATOM 2761 C CA . MET B 1 95 ? 9.523 15.047 -6.516 1 97.88 95 MET B CA 1
ATOM 2762 C C . MET B 1 95 ? 8.477 15.484 -7.531 1 97.88 95 MET B C 1
ATOM 2764 O O . MET B 1 95 ? 7.371 15.883 -7.16 1 97.88 95 MET B O 1
ATOM 2768 N N . THR B 1 96 ? 8.828 15.414 -8.828 1 97.5 96 THR B N 1
ATOM 2769 C CA . THR B 1 96 ? 7.859 15.805 -9.852 1 97.5 96 THR B CA 1
ATOM 2770 C C . THR B 1 96 ? 6.691 14.82 -9.891 1 97.5 96 THR B C 1
ATOM 2772 O O . THR B 1 96 ? 6.844 13.656 -9.523 1 97.5 96 THR B O 1
ATOM 2775 N N . ASP B 1 97 ? 5.555 15.312 -10.359 1 96.81 97 ASP B N 1
ATOM 2776 C CA . ASP B 1 97 ? 4.395 14.438 -10.523 1 96.81 97 ASP B CA 1
ATOM 2777 C C . ASP B 1 97 ? 4.707 13.273 -11.461 1 96.81 97 ASP B C 1
ATOM 2779 O O . ASP B 1 97 ? 4.281 12.148 -11.211 1 96.81 97 ASP B O 1
ATOM 2783 N N . GLN B 1 98 ? 5.379 13.594 -12.469 1 97.44 98 GLN B N 1
ATOM 2784 C CA . GLN B 1 98 ? 5.715 12.586 -13.469 1 97.44 98 GLN B CA 1
ATOM 2785 C C . GLN B 1 98 ? 6.59 11.492 -12.867 1 97.44 98 GLN B C 1
ATOM 2787 O O . GLN B 1 98 ? 6.355 10.305 -13.102 1 97.44 98 GLN B O 1
ATOM 2792 N N . ASP B 1 99 ? 7.586 11.875 -12.125 1 97.94 99 ASP B N 1
ATOM 2793 C CA . ASP B 1 99 ? 8.477 10.906 -11.492 1 97.94 99 ASP B CA 1
ATOM 2794 C C . ASP B 1 99 ? 7.727 10.039 -10.492 1 97.94 99 ASP B C 1
ATOM 2796 O O . ASP B 1 99 ? 7.891 8.812 -10.477 1 97.94 99 ASP B O 1
ATOM 2800 N N . PHE B 1 100 ? 6.926 10.664 -9.688 1 98.19 100 PHE B N 1
ATOM 2801 C CA . PHE B 1 100 ? 6.137 9.93 -8.703 1 98.19 100 PHE B CA 1
ATOM 2802 C C . PHE B 1 100 ? 5.234 8.906 -9.391 1 98.19 100 PHE B C 1
ATOM 2804 O O . PHE B 1 100 ? 5.242 7.73 -9.031 1 98.19 100 PHE B O 1
ATOM 2811 N N . ARG B 1 101 ? 4.562 9.297 -10.391 1 97.75 101 ARG B N 1
ATOM 2812 C CA . ARG B 1 101 ? 3.615 8.445 -11.102 1 97.75 101 ARG B CA 1
ATOM 2813 C C . ARG B 1 101 ? 4.34 7.332 -11.852 1 97.75 101 ARG B C 1
ATOM 2815 O O . ARG B 1 101 ? 3.863 6.195 -11.898 1 97.75 101 ARG B O 1
ATOM 2822 N N . ALA B 1 102 ? 5.461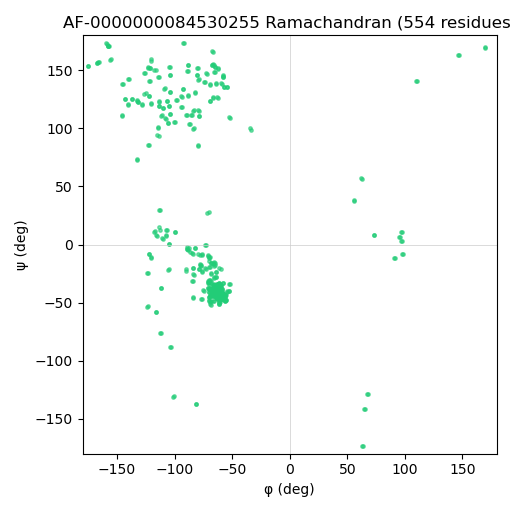 7.664 -12.453 1 97.88 102 ALA B N 1
ATOM 2823 C CA . ALA B 1 102 ? 6.211 6.664 -13.211 1 97.88 102 ALA B CA 1
ATOM 2824 C C . ALA B 1 102 ? 6.645 5.504 -12.32 1 97.88 102 ALA B C 1
ATOM 2826 O O . ALA B 1 102 ? 6.605 4.344 -12.734 1 97.88 102 ALA B O 1
ATOM 2827 N N . GLN B 1 103 ? 7.055 5.809 -11.141 1 97.94 103 GLN B N 1
ATOM 2828 C CA . GLN B 1 103 ? 7.438 4.758 -10.203 1 97.94 103 GLN B CA 1
ATOM 2829 C C . GLN B 1 103 ? 6.246 3.871 -9.852 1 97.94 103 GLN B C 1
ATOM 2831 O O . GLN B 1 103 ? 6.387 2.652 -9.734 1 97.94 103 GLN B O 1
ATOM 2836 N N . PHE B 1 104 ? 5.129 4.52 -9.711 1 97.38 104 PHE B N 1
ATOM 2837 C CA . PHE B 1 104 ? 3.934 3.752 -9.383 1 97.38 104 PHE B CA 1
ATOM 2838 C C . PHE B 1 104 ? 3.521 2.859 -10.547 1 97.38 104 PHE B C 1
ATOM 2840 O O . PHE B 1 104 ? 3.113 1.714 -10.344 1 97.38 104 PHE B O 1
ATOM 2847 N N . GLU B 1 105 ? 3.615 3.4 -11.703 1 98.06 105 GLU B N 1
ATOM 2848 C CA . GLU B 1 105 ? 3.264 2.639 -12.898 1 98.06 105 GLU B CA 1
ATOM 2849 C C . GLU B 1 105 ? 4.113 1.377 -13.023 1 98.06 105 GLU B C 1
ATOM 2851 O O . GLU B 1 105 ? 3.594 0.295 -13.305 1 98.06 105 GLU B O 1
ATOM 2856 N N . ALA B 1 106 ? 5.336 1.486 -12.789 1 98.06 106 ALA B N 1
ATOM 2857 C CA . ALA B 1 106 ? 6.254 0.364 -12.961 1 98.06 106 ALA B CA 1
ATOM 2858 C C . ALA B 1 106 ? 6.137 -0.622 -11.805 1 98.06 106 ALA B C 1
ATOM 2860 O O . ALA B 1 106 ? 6.027 -1.831 -12.016 1 98.06 106 ALA B O 1
ATOM 2861 N N . ASN B 1 107 ? 6.129 -0.061 -10.609 1 98.44 107 ASN B N 1
ATOM 2862 C CA . ASN B 1 107 ? 6.301 -0.901 -9.43 1 98.44 107 ASN B CA 1
ATOM 2863 C C . ASN B 1 107 ? 4.98 -1.529 -8.984 1 98.44 107 ASN B C 1
ATOM 2865 O O . ASN B 1 107 ? 4.973 -2.57 -8.328 1 98.44 107 ASN B O 1
ATOM 2869 N N . PHE B 1 108 ? 3.873 -0.871 -9.32 1 98.81 108 PHE B N 1
ATOM 2870 C CA . PHE B 1 108 ? 2.602 -1.421 -8.859 1 98.81 108 PHE B CA 1
ATOM 2871 C C . PHE B 1 108 ? 1.738 -1.844 -10.047 1 98.81 108 PHE B C 1
ATOM 2873 O O . PHE B 1 108 ? 1.353 -3.01 -10.156 1 98.81 108 PHE B O 1
ATOM 2880 N N . PHE B 1 109 ? 1.438 -0.917 -10.938 1 98.81 109 PHE B N 1
ATOM 2881 C CA . PHE B 1 109 ? 0.542 -1.262 -12.039 1 98.81 109 PHE B CA 1
ATOM 2882 C C . PHE B 1 109 ? 1.185 -2.293 -12.953 1 98.81 109 PHE B C 1
ATOM 2884 O O . PHE B 1 109 ? 0.488 -3.092 -13.586 1 98.81 109 PHE B O 1
ATOM 2891 N N . GLY B 1 110 ? 2.514 -2.305 -13.055 1 98.81 110 GLY B N 1
ATOM 2892 C CA . GLY B 1 110 ? 3.182 -3.402 -13.734 1 98.81 110 GLY B CA 1
ATOM 2893 C C . GLY B 1 110 ? 2.832 -4.762 -13.164 1 98.81 110 GLY B C 1
ATOM 2894 O O . GLY B 1 110 ? 2.57 -5.707 -13.906 1 98.81 110 GLY B O 1
ATOM 2895 N N . VAL B 1 111 ? 2.812 -4.852 -11.805 1 98.88 111 VAL B N 1
ATOM 2896 C CA . VAL B 1 111 ? 2.426 -6.078 -11.117 1 98.88 111 VAL B CA 1
ATOM 2897 C C . VAL B 1 111 ? 0.98 -6.43 -11.461 1 98.88 111 VAL B C 1
ATOM 2899 O O . VAL B 1 111 ? 0.666 -7.59 -11.734 1 98.88 111 VAL B O 1
ATOM 2902 N N . VAL B 1 112 ? 0.104 -5.434 -11.469 1 98.88 112 VAL B N 1
ATOM 2903 C CA . VAL B 1 112 ? -1.307 -5.629 -11.789 1 98.88 112 VAL B CA 1
ATOM 2904 C C . VAL B 1 112 ? -1.448 -6.172 -13.211 1 98.88 112 VAL B C 1
ATOM 2906 O O . VAL B 1 112 ? -2.156 -7.156 -13.438 1 98.88 112 VAL B O 1
ATOM 2909 N N . ASN B 1 113 ? -0.738 -5.555 -14.156 1 98.81 113 ASN B N 1
ATOM 2910 C CA . ASN B 1 113 ? -0.827 -5.93 -15.562 1 98.81 113 ASN B CA 1
ATOM 2911 C C . ASN B 1 113 ? -0.403 -7.379 -15.789 1 98.81 113 ASN B C 1
ATOM 2913 O O . ASN B 1 113 ? -1.127 -8.148 -16.422 1 98.81 113 ASN B O 1
ATOM 2917 N N . VAL B 1 114 ? 0.719 -7.734 -15.266 1 98.94 114 VAL B N 1
ATOM 2918 C CA . VAL B 1 114 ? 1.268 -9.062 -15.5 1 98.94 114 VAL B CA 1
ATOM 2919 C C . VAL B 1 114 ? 0.421 -10.109 -14.773 1 98.94 114 VAL B C 1
ATOM 2921 O O . VAL B 1 114 ? 0.15 -11.18 -15.32 1 98.94 114 VAL B O 1
ATOM 2924 N N . THR B 1 115 ? -0.003 -9.805 -13.555 1 98.94 115 THR B N 1
ATOM 2925 C CA . THR B 1 115 ? -0.843 -10.719 -12.789 1 98.94 115 THR B CA 1
ATOM 2926 C C . THR B 1 115 ? -2.156 -10.984 -13.516 1 98.94 115 THR B C 1
ATOM 2928 O O . THR B 1 115 ? -2.555 -12.141 -13.688 1 98.94 115 THR B O 1
ATOM 2931 N N . ARG B 1 116 ? -2.789 -9.945 -14 1 98.81 116 ARG B N 1
ATOM 2932 C CA . ARG B 1 116 ? -4.07 -10.094 -14.68 1 98.81 116 ARG B CA 1
ATOM 2933 C C . ARG B 1 116 ? -3.912 -10.859 -15.992 1 98.81 116 ARG B C 1
ATOM 2935 O O . ARG B 1 116 ? -4.805 -11.609 -16.391 1 98.81 116 ARG B O 1
ATOM 2942 N N . ALA B 1 117 ? -2.803 -10.648 -16.656 1 98.81 117 ALA B N 1
ATOM 2943 C CA . ALA B 1 117 ? -2.531 -11.383 -17.891 1 98.81 117 ALA B CA 1
ATOM 2944 C C . ALA B 1 117 ? -2.418 -12.883 -17.625 1 98.81 117 ALA B C 1
ATOM 2946 O O . ALA B 1 117 ? -2.828 -13.695 -18.453 1 98.81 117 ALA B O 1
ATOM 2947 N N . ALA B 1 118 ? -1.896 -13.25 -16.453 1 98.94 118 ALA B N 1
ATOM 2948 C CA . ALA B 1 118 ? -1.583 -14.641 -16.156 1 98.94 118 ALA B CA 1
ATOM 2949 C C . ALA B 1 118 ? -2.775 -15.352 -15.523 1 98.94 118 ALA B C 1
ATOM 2951 O O . ALA B 1 118 ? -2.865 -16.578 -15.547 1 98.94 118 ALA B O 1
ATOM 2952 N N . LEU B 1 119 ? -3.686 -14.602 -14.914 1 98.81 119 LEU B N 1
ATOM 2953 C CA . LEU B 1 119 ? -4.762 -15.148 -14.094 1 98.81 119 LEU B CA 1
ATOM 2954 C C . LEU B 1 119 ? -5.617 -16.125 -14.891 1 98.81 119 LEU B C 1
ATOM 2956 O O . LEU B 1 119 ? -5.914 -17.219 -14.422 1 98.81 119 LEU B O 1
ATOM 2960 N N . PRO B 1 120 ? -5.992 -15.766 -16.156 1 98.56 120 PRO B N 1
ATOM 2961 C CA . PRO B 1 120 ? -6.824 -16.719 -16.891 1 98.56 120 PRO B CA 1
ATOM 2962 C C . PRO B 1 120 ? -6.133 -18.078 -17.094 1 98.56 120 PRO B C 1
ATOM 2964 O O . PRO B 1 120 ? -6.785 -19.125 -17.031 1 98.56 120 PRO B O 1
ATOM 2967 N N . VAL B 1 121 ? -4.836 -18.094 -17.297 1 98.81 121 VAL B N 1
ATOM 2968 C CA . VAL B 1 121 ? -4.07 -19.312 -17.531 1 98.81 121 VAL B CA 1
ATOM 2969 C C . VAL B 1 121 ? -4.016 -20.141 -16.25 1 98.81 121 VAL B C 1
ATOM 2971 O O . VAL B 1 121 ? -4.34 -21.328 -16.25 1 98.81 121 VAL B O 1
ATOM 2974 N N . LEU B 1 122 ? -3.66 -19.484 -15.117 1 98.81 122 LEU B N 1
ATOM 2975 C CA . LEU B 1 122 ? -3.512 -20.203 -13.859 1 98.81 122 LEU B CA 1
ATOM 2976 C C . LEU B 1 122 ? -4.863 -20.672 -13.336 1 98.81 122 LEU B C 1
ATOM 2978 O O . LEU B 1 122 ? -4.965 -21.75 -12.758 1 98.81 122 LEU B O 1
ATOM 2982 N N . ARG B 1 123 ? -5.902 -19.812 -13.516 1 98.44 123 ARG B N 1
ATOM 2983 C CA . ARG B 1 123 ? -7.254 -20.219 -13.141 1 98.44 123 ARG B CA 1
ATOM 2984 C C . ARG B 1 123 ? -7.684 -21.469 -13.898 1 98.44 123 ARG B C 1
ATOM 2986 O O . ARG B 1 123 ? -8.203 -22.406 -13.305 1 98.44 123 ARG B O 1
ATOM 2993 N N . ALA B 1 124 ? -7.441 -21.531 -15.18 1 98.19 124 ALA B N 1
ATOM 2994 C CA . ALA B 1 124 ? -7.801 -22.688 -16 1 98.19 124 ALA B CA 1
ATOM 2995 C C . ALA B 1 124 ? -7.012 -23.938 -15.586 1 98.19 124 ALA B C 1
ATOM 2997 O O . ALA B 1 124 ? -7.547 -25.047 -15.57 1 98.19 124 ALA B O 1
ATOM 2998 N N . GLN B 1 125 ? -5.746 -23.75 -15.242 1 98.25 125 GLN B N 1
ATOM 2999 C CA . GLN B 1 125 ? -4.863 -24.844 -14.844 1 98.25 125 GLN B CA 1
ATOM 3000 C C . GLN B 1 125 ? -5.211 -25.344 -13.445 1 98.25 125 GLN B C 1
ATOM 3002 O O . GLN B 1 125 ? -4.805 -26.438 -13.047 1 98.25 125 GLN B O 1
ATOM 3007 N N . ARG B 1 126 ? -5.902 -24.5 -12.672 1 98.19 126 ARG B N 1
ATOM 3008 C CA . ARG B 1 126 ? -6.223 -24.734 -11.273 1 98.19 126 ARG B CA 1
ATOM 3009 C C . ARG B 1 126 ? -4.961 -25 -10.461 1 98.19 126 ARG B C 1
ATOM 3011 O O . ARG B 1 126 ? -4.922 -25.906 -9.633 1 98.19 126 ARG B O 1
ATOM 3018 N N . SER B 1 127 ? -3.953 -24.297 -10.797 1 97.94 127 SER B N 1
ATOM 3019 C CA . SER B 1 127 ? -2.654 -24.328 -10.133 1 97.94 127 SER B CA 1
ATOM 3020 C C . SER B 1 127 ? -1.771 -23.172 -10.57 1 97.94 127 SER B C 1
ATOM 3022 O O . SER B 1 127 ? -1.945 -22.625 -11.664 1 97.94 127 SER B O 1
ATOM 3024 N N . GLY B 1 128 ? -0.833 -22.828 -9.727 1 98.44 128 GLY B N 1
ATOM 3025 C CA . GLY B 1 128 ? 0.141 -21.797 -10.031 1 98.44 128 GLY B CA 1
ATOM 3026 C C . GLY B 1 128 ? 0.569 -21 -8.812 1 98.44 128 GLY B C 1
ATOM 3027 O O . GLY B 1 128 ? -0.053 -21.094 -7.75 1 98.44 128 GLY B O 1
ATOM 3028 N N . VAL B 1 129 ? 1.68 -20.312 -8.953 1 98.88 129 VAL B N 1
ATOM 3029 C CA . VAL B 1 129 ? 2.203 -19.484 -7.875 1 98.88 129 VAL B CA 1
ATOM 3030 C C . VAL B 1 129 ? 2.566 -18.094 -8.414 1 98.88 129 VAL B C 1
ATOM 3032 O O . VAL B 1 129 ? 3.271 -17.984 -9.422 1 98.88 129 VAL B O 1
ATOM 3035 N N . PHE B 1 130 ? 1.968 -17.109 -7.828 1 98.94 130 PHE B N 1
ATOM 3036 C CA . PHE B 1 130 ? 2.486 -15.758 -8.016 1 98.94 130 PHE B CA 1
ATOM 3037 C C . PHE B 1 130 ? 3.553 -15.438 -6.977 1 98.94 130 PHE B C 1
ATOM 3039 O O . PHE B 1 130 ? 3.355 -15.672 -5.781 1 98.94 130 PHE B O 1
ATOM 3046 N N . VAL B 1 131 ? 4.723 -14.977 -7.414 1 98.94 131 VAL B N 1
ATOM 3047 C CA . VAL B 1 131 ? 5.77 -14.406 -6.57 1 98.94 131 VAL B CA 1
ATOM 3048 C C . VAL B 1 131 ? 5.836 -12.891 -6.781 1 98.94 131 VAL B C 1
ATOM 3050 O O . VAL B 1 131 ? 6.309 -12.43 -7.82 1 98.94 131 VAL B O 1
ATOM 3053 N N . GLN B 1 132 ? 5.387 -12.172 -5.781 1 98.75 132 GLN B N 1
ATOM 3054 C CA . GLN B 1 132 ? 5.281 -10.719 -5.859 1 98.75 132 GLN B CA 1
ATOM 3055 C C . GLN B 1 132 ? 6.402 -10.047 -5.074 1 98.75 132 GLN B C 1
ATOM 3057 O O . GLN B 1 132 ? 6.426 -10.102 -3.842 1 98.75 132 GLN B O 1
ATOM 3062 N N . PHE B 1 133 ? 7.289 -9.383 -5.801 1 98 133 PHE B N 1
ATOM 3063 C CA . PHE B 1 133 ? 8.367 -8.688 -5.109 1 98 133 PHE B CA 1
ATOM 3064 C C . PHE B 1 133 ? 7.879 -7.367 -4.531 1 98 133 PHE B C 1
ATOM 3066 O O . PHE B 1 133 ? 7.52 -6.453 -5.277 1 98 133 PHE B O 1
ATOM 3073 N N . SER B 1 134 ? 7.809 -7.324 -3.289 1 96.62 134 SER B N 1
ATOM 3074 C CA . SER B 1 134 ? 7.645 -6.078 -2.545 1 96.62 134 SER B CA 1
ATOM 3075 C C . SER B 1 134 ? 8.969 -5.613 -1.955 1 96.62 134 SER B C 1
ATOM 3077 O O . SER B 1 134 ? 9.977 -5.52 -2.666 1 96.62 134 SER B O 1
ATOM 3079 N N . SER B 1 135 ? 9.016 -5.273 -0.742 1 91.56 135 SER B N 1
ATOM 3080 C CA . SER B 1 135 ? 10.172 -4.828 0.024 1 91.56 135 SER B CA 1
ATOM 3081 C C . SER B 1 135 ? 9.891 -4.852 1.521 1 91.56 135 SER B C 1
ATOM 3083 O O . SER B 1 135 ? 8.727 -4.879 1.938 1 91.56 135 SER B O 1
ATOM 3085 N N . LEU B 1 136 ? 11 -4.934 2.283 1 91.19 136 LEU B N 1
ATOM 3086 C CA . LEU B 1 136 ? 10.828 -4.629 3.699 1 91.19 136 LEU B CA 1
ATOM 3087 C C . LEU B 1 136 ? 10.148 -3.275 3.887 1 91.19 136 LEU B C 1
ATOM 3089 O O . LEU B 1 136 ? 9.344 -3.102 4.809 1 91.19 136 LEU B O 1
ATOM 3093 N N . GLY B 1 137 ? 10.453 -2.379 2.979 1 87.81 137 GLY B N 1
ATOM 3094 C CA . GLY B 1 137 ? 9.844 -1.058 2.994 1 87.81 137 GLY B CA 1
ATOM 3095 C C . GLY B 1 137 ? 8.352 -1.084 2.711 1 87.81 137 GLY B C 1
ATOM 3096 O O . GLY B 1 137 ? 7.652 -0.097 2.949 1 87.81 137 GLY B O 1
ATOM 3097 N N . GLY B 1 138 ? 7.812 -2.156 2.174 1 89.06 138 GLY B N 1
ATOM 3098 C CA . GLY B 1 138 ? 6.387 -2.348 1.971 1 89.06 138 GLY B CA 1
ATOM 3099 C C . GLY B 1 138 ? 5.664 -2.83 3.215 1 89.06 138 GLY B C 1
ATOM 3100 O O . GLY B 1 138 ? 4.441 -2.963 3.217 1 89.06 138 GLY B O 1
ATOM 3101 N N . ARG B 1 139 ? 6.359 -3.043 4.203 1 85.31 139 ARG B N 1
ATOM 3102 C CA . ARG B 1 139 ? 5.828 -3.549 5.465 1 85.31 139 ARG B CA 1
ATOM 3103 C C . ARG B 1 139 ? 6.168 -2.613 6.621 1 85.31 139 ARG B C 1
ATOM 3105 O O . ARG B 1 139 ? 5.273 -2.135 7.32 1 85.31 139 ARG B O 1
ATOM 3112 N N . VAL B 1 140 ? 7.43 -2.314 6.754 1 86.38 140 VAL B N 1
ATOM 3113 C CA . VAL B 1 140 ? 7.902 -1.437 7.816 1 86.38 140 VAL B CA 1
ATOM 3114 C C . VAL B 1 140 ?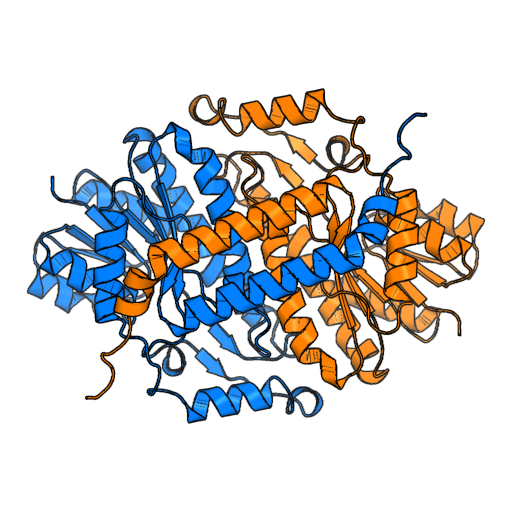 7.742 0.022 7.391 1 86.38 140 VAL B C 1
ATOM 3116 O O . VAL B 1 140 ? 7.109 0.813 8.094 1 86.38 140 VAL B O 1
ATOM 3119 N N . GLY B 1 141 ? 8.141 0.363 6.176 1 86.5 141 GLY B N 1
ATOM 3120 C CA . GLY B 1 141 ? 8.008 1.684 5.582 1 86.5 141 GLY B CA 1
ATOM 3121 C C . GLY B 1 141 ? 8.781 2.754 6.328 1 86.5 141 GLY B C 1
ATOM 3122 O O . GLY B 1 141 ? 9.711 2.447 7.07 1 86.5 141 GLY B O 1
ATOM 3123 N N . GLY B 1 142 ? 8.547 4.02 5.867 1 93.88 142 GLY B N 1
ATOM 3124 C CA . GLY B 1 142 ? 8.922 5.176 6.664 1 93.88 142 GLY B CA 1
ATOM 3125 C C . GLY B 1 142 ? 10.273 5.742 6.289 1 93.88 142 GLY B C 1
ATOM 3126 O O . GLY B 1 142 ? 10.812 6.602 6.992 1 93.88 142 GLY B O 1
ATOM 3127 N N . THR B 1 143 ? 10.906 5.203 5.168 1 96.62 143 THR B N 1
ATOM 3128 C CA . THR B 1 143 ? 12.219 5.73 4.789 1 96.62 143 THR B CA 1
ATOM 3129 C C . THR B 1 143 ? 12.07 7.059 4.051 1 96.62 143 THR B C 1
ATOM 3131 O O . THR B 1 143 ? 11.562 7.098 2.926 1 96.62 143 THR B O 1
ATOM 3134 N N . PRO B 1 144 ? 12.57 8.148 4.652 1 98.19 144 PRO B N 1
ATOM 3135 C CA . PRO B 1 144 ? 12.484 9.422 3.934 1 98.19 144 PRO B CA 1
ATOM 3136 C C . PRO B 1 144 ? 13.102 9.359 2.537 1 98.19 144 PRO B C 1
ATOM 3138 O O . PRO B 1 144 ? 14.18 8.781 2.361 1 98.19 144 PRO B O 1
ATOM 3141 N N . GLY B 1 145 ? 12.406 9.914 1.589 1 98.06 145 GLY B N 1
ATOM 3142 C CA . GLY B 1 145 ? 12.875 9.945 0.213 1 98.06 145 GLY B CA 1
ATOM 3143 C C . GLY B 1 145 ? 12.281 8.844 -0.647 1 98.06 145 GLY B C 1
ATOM 3144 O O . GLY B 1 145 ? 12.375 8.898 -1.876 1 98.06 145 GLY B O 1
ATOM 3145 N N . MET B 1 146 ? 11.555 7.91 -0.022 1 97.75 146 MET B N 1
ATOM 3146 C CA . MET B 1 146 ? 11.07 6.742 -0.75 1 97.75 146 MET B CA 1
ATOM 3147 C C . MET B 1 146 ? 9.555 6.758 -0.864 1 97.75 146 MET B C 1
ATOM 3149 O O . MET B 1 146 ? 8.922 5.703 -0.962 1 97.75 146 MET B O 1
ATOM 3153 N N . GLY B 1 147 ? 8.992 7.93 -0.896 1 98.12 147 GLY B N 1
ATOM 3154 C CA . GLY B 1 147 ? 7.543 8.086 -0.881 1 98.12 147 GLY B CA 1
ATOM 3155 C C . GLY B 1 147 ? 6.852 7.336 -2.006 1 98.12 147 GLY B C 1
ATOM 3156 O O . GLY B 1 147 ? 5.922 6.562 -1.764 1 98.12 147 GLY B O 1
ATOM 3157 N N . ALA B 1 148 ? 7.332 7.496 -3.25 1 97.94 148 ALA B N 1
ATOM 3158 C CA . ALA B 1 148 ? 6.699 6.863 -4.402 1 97.94 148 ALA B CA 1
ATOM 3159 C C . ALA B 1 148 ? 6.91 5.352 -4.383 1 97.94 148 ALA B C 1
ATOM 3161 O O . ALA B 1 148 ? 5.957 4.582 -4.527 1 97.94 148 ALA B O 1
ATOM 3162 N N . TYR B 1 149 ? 8.062 4.961 -4.121 1 97.31 149 TYR B N 1
ATOM 3163 C CA . TYR B 1 149 ? 8.438 3.551 -4.176 1 97.31 149 TYR B CA 1
ATOM 3164 C C . TYR B 1 149 ? 7.758 2.764 -3.059 1 97.31 149 TYR B C 1
ATOM 3166 O O . TYR B 1 149 ? 7.125 1.735 -3.312 1 97.31 149 TYR B O 1
ATOM 3174 N N . GLN B 1 150 ? 7.891 3.227 -1.835 1 97.75 150 GLN B N 1
ATOM 3175 C CA . GLN B 1 150 ? 7.359 2.447 -0.72 1 97.75 150 GLN B CA 1
ATOM 3176 C C . GLN B 1 150 ? 5.832 2.447 -0.726 1 97.75 150 GLN B C 1
ATOM 3178 O O . GLN B 1 150 ? 5.207 1.46 -0.34 1 97.75 150 GLN B O 1
ATOM 3183 N N . SER B 1 151 ? 5.211 3.531 -1.186 1 98.38 151 SER B N 1
ATOM 3184 C CA . SER B 1 151 ? 3.764 3.482 -1.378 1 98.38 151 SER B CA 1
ATOM 3185 C C . SER B 1 151 ? 3.375 2.385 -2.363 1 98.38 151 SER B C 1
ATOM 3187 O O . SER B 1 151 ? 2.412 1.649 -2.133 1 98.38 151 SER B O 1
ATOM 3189 N N . ALA B 1 152 ? 4.105 2.297 -3.424 1 98.5 152 ALA B N 1
ATOM 3190 C CA . ALA B 1 152 ? 3.834 1.276 -4.434 1 98.5 152 ALA B CA 1
ATOM 3191 C C . ALA B 1 152 ? 4.016 -0.125 -3.859 1 98.5 152 ALA B C 1
ATOM 3193 O O . ALA B 1 152 ? 3.213 -1.022 -4.133 1 98.5 152 ALA B O 1
ATOM 3194 N N . LYS B 1 153 ? 5.043 -0.301 -3.107 1 98.44 153 LYS B N 1
ATOM 3195 C CA . LYS B 1 153 ? 5.305 -1.629 -2.562 1 98.44 153 LYS B CA 1
ATOM 3196 C C . LYS B 1 153 ? 4.281 -1.997 -1.492 1 98.44 153 LYS B C 1
ATOM 3198 O O . LYS B 1 153 ? 3.912 -3.166 -1.354 1 98.44 153 LYS B O 1
ATOM 3203 N N . PHE B 1 154 ? 3.764 -0.991 -0.723 1 98.31 154 PHE B N 1
ATOM 3204 C CA . PHE B 1 154 ? 2.611 -1.233 0.135 1 98.31 154 PHE B CA 1
ATOM 3205 C C . PHE B 1 154 ? 1.406 -1.673 -0.688 1 98.31 154 PHE B C 1
ATOM 3207 O O . PHE B 1 154 ? 0.688 -2.6 -0.303 1 98.31 154 PHE B O 1
ATOM 3214 N N . ALA B 1 155 ? 1.235 -1.001 -1.774 1 98.5 155 ALA B N 1
ATOM 3215 C CA . ALA B 1 155 ? 0.12 -1.357 -2.648 1 98.5 155 ALA B CA 1
ATOM 3216 C C . ALA B 1 155 ? 0.248 -2.795 -3.143 1 98.5 155 ALA B C 1
ATOM 3218 O O . ALA B 1 155 ? -0.747 -3.518 -3.236 1 98.5 155 ALA B O 1
ATOM 3219 N N . VAL B 1 156 ? 1.473 -3.217 -3.463 1 98.69 156 VAL B N 1
ATOM 3220 C CA . VAL B 1 156 ? 1.712 -4.586 -3.904 1 98.69 156 VAL B CA 1
ATOM 3221 C C . VAL B 1 156 ? 1.287 -5.562 -2.812 1 98.69 156 VAL B C 1
ATOM 3223 O O . VAL B 1 156 ? 0.69 -6.605 -3.1 1 98.69 156 VAL B O 1
ATOM 3226 N N . GLU B 1 157 ? 1.592 -5.227 -1.566 1 98.06 157 GLU B N 1
ATOM 3227 C CA . GLU B 1 157 ? 1.203 -6.082 -0.449 1 98.06 157 GLU B CA 1
ATOM 3228 C C . GLU B 1 157 ? -0.315 -6.215 -0.356 1 98.06 157 GLU B C 1
ATOM 3230 O O . GLU B 1 157 ? -0.845 -7.324 -0.293 1 98.06 157 GLU B O 1
ATOM 3235 N N . GLY B 1 158 ? -1 -5.047 -0.36 1 97.94 158 GLY B N 1
ATOM 3236 C CA . GLY B 1 158 ? -2.453 -5.078 -0.298 1 97.94 158 GLY B CA 1
ATOM 3237 C C . GLY B 1 158 ? -3.084 -5.824 -1.456 1 97.94 158 GLY B C 1
ATOM 3238 O O . GLY B 1 158 ? -3.988 -6.641 -1.257 1 97.94 158 GLY B O 1
ATOM 3239 N N . PHE B 1 159 ? -2.568 -5.621 -2.639 1 98.62 159 PHE B N 1
ATOM 3240 C CA . PHE B 1 159 ? -3.02 -6.285 -3.855 1 98.62 159 PHE B CA 1
ATOM 3241 C C . PHE B 1 159 ? -2.877 -7.797 -3.732 1 98.62 159 PHE B C 1
ATOM 3243 O O . PHE B 1 159 ? -3.801 -8.539 -4.062 1 98.62 159 PHE B O 1
ATOM 3250 N N . SER B 1 160 ? -1.784 -8.18 -3.238 1 98.75 160 SER B N 1
ATOM 3251 C CA . SER B 1 160 ? -1.441 -9.602 -3.164 1 98.75 160 SER B CA 1
ATOM 3252 C C . SER B 1 160 ? -2.291 -10.32 -2.123 1 98.75 160 SER B C 1
ATOM 3254 O O . SER B 1 160 ? -2.654 -11.484 -2.309 1 98.75 160 SER B O 1
ATOM 3256 N N . GLU B 1 161 ? -2.578 -9.641 -1.003 1 98.12 161 GLU B N 1
ATOM 3257 C CA . GLU B 1 161 ? -3.457 -10.227 0.004 1 98.12 161 GLU B CA 1
ATOM 3258 C C . GLU B 1 161 ? -4.844 -10.508 -0.567 1 98.12 161 GLU B C 1
ATOM 3260 O O . GLU B 1 161 ? -5.41 -11.578 -0.346 1 98.12 161 GLU B O 1
ATOM 3265 N N . VAL B 1 162 ? -5.383 -9.531 -1.291 1 98.69 162 VAL B N 1
ATOM 3266 C CA . VAL B 1 162 ? -6.707 -9.711 -1.877 1 98.69 162 VAL B CA 1
ATOM 3267 C C . VAL B 1 162 ? -6.66 -10.805 -2.938 1 98.69 162 VAL B C 1
ATOM 3269 O O . VAL B 1 162 ? -7.535 -11.672 -2.982 1 98.69 162 VAL B O 1
ATOM 3272 N N . LEU B 1 163 ? -5.633 -10.766 -3.746 1 98.81 163 LEU B N 1
ATOM 3273 C CA . LEU B 1 163 ? -5.461 -11.773 -4.789 1 98.81 163 LEU B CA 1
ATOM 3274 C C . LEU B 1 163 ? -5.465 -13.18 -4.195 1 98.81 163 LEU B C 1
ATOM 3276 O O . LEU B 1 163 ? -6.141 -14.07 -4.703 1 98.81 163 LEU B O 1
ATOM 3280 N N . ALA B 1 164 ? -4.715 -13.375 -3.148 1 98.62 164 ALA B N 1
ATOM 3281 C CA . ALA B 1 164 ? -4.613 -14.688 -2.508 1 98.62 164 ALA B CA 1
ATOM 3282 C C . ALA B 1 164 ? -5.988 -15.203 -2.09 1 98.62 164 ALA B C 1
ATOM 3284 O O . ALA B 1 164 ? -6.297 -16.375 -2.27 1 98.62 164 ALA B O 1
ATOM 3285 N N . GLY B 1 165 ? -6.773 -14.297 -1.52 1 98.19 165 GLY B N 1
ATOM 3286 C CA . GLY B 1 165 ? -8.117 -14.68 -1.127 1 98.19 165 GLY B CA 1
ATOM 3287 C C . GLY B 1 165 ? -9 -15.047 -2.303 1 98.19 165 GLY B C 1
ATOM 3288 O O . GLY B 1 165 ? -9.789 -16 -2.221 1 98.19 165 GLY B O 1
ATOM 3289 N N . GLU B 1 166 ? -8.859 -14.32 -3.402 1 98.62 166 GLU B N 1
ATOM 3290 C CA . GLU B 1 166 ? -9.711 -14.531 -4.566 1 98.62 166 GLU B CA 1
ATOM 3291 C C . GLU B 1 166 ? -9.383 -15.852 -5.258 1 98.62 166 GLU B C 1
ATOM 3293 O O . GLU B 1 166 ? -10.281 -16.547 -5.746 1 98.62 166 GLU B O 1
ATOM 3298 N N . VAL B 1 167 ? -8.109 -16.25 -5.234 1 98.44 167 VAL B N 1
ATOM 3299 C CA . VAL B 1 167 ? -7.707 -17.328 -6.125 1 98.44 167 VAL B CA 1
ATOM 3300 C C . VAL B 1 167 ? -7.52 -18.625 -5.328 1 98.44 167 VAL B C 1
ATOM 3302 O O . VAL B 1 167 ? -7.156 -19.656 -5.887 1 98.44 167 VAL B O 1
ATOM 3305 N N . ALA B 1 168 ? -7.754 -18.547 -4.035 1 97.38 168 ALA B N 1
ATOM 3306 C CA . ALA B 1 168 ? -7.551 -19.703 -3.164 1 97.38 168 ALA B CA 1
ATOM 3307 C C . ALA B 1 168 ? -8.297 -20.922 -3.689 1 97.38 168 ALA B C 1
ATOM 3309 O O . ALA B 1 168 ? -7.742 -22.016 -3.75 1 97.38 168 ALA B O 1
ATOM 3310 N N . PRO B 1 169 ? -9.531 -20.75 -4.207 1 97.5 169 PRO B N 1
ATOM 3311 C CA . PRO B 1 169 ? -10.266 -21.922 -4.684 1 97.5 169 PRO B CA 1
ATOM 3312 C C . PRO B 1 169 ? -9.648 -22.531 -5.934 1 97.5 169 PRO B C 1
ATOM 3314 O O . PRO B 1 169 ? -10.008 -23.656 -6.32 1 97.5 169 PRO B O 1
ATOM 3317 N N . PHE B 1 170 ? -8.758 -21.797 -6.641 1 97 170 PHE B N 1
ATOM 3318 C CA . PHE B 1 170 ? -8.141 -22.281 -7.871 1 97 170 PHE B CA 1
ATOM 3319 C C . PHE B 1 170 ? -6.879 -23.078 -7.574 1 97 170 PHE B C 1
ATOM 3321 O O . PHE B 1 170 ? -6.203 -23.547 -8.492 1 97 170 PHE B O 1
ATOM 3328 N N . GLY B 1 171 ? -6.508 -23.156 -6.285 1 97.25 171 GLY B N 1
ATOM 3329 C CA . GLY B 1 171 ? -5.234 -23.781 -5.969 1 97.25 171 GLY B CA 1
ATOM 3330 C C . GLY B 1 171 ? -4.039 -22.922 -6.332 1 97.25 171 GLY B C 1
ATOM 3331 O O . GLY B 1 171 ? -2.902 -23.406 -6.328 1 97.25 171 GLY B O 1
ATOM 3332 N N . VAL B 1 172 ? -4.281 -21.703 -6.719 1 98.5 172 VAL B N 1
ATOM 3333 C CA . VAL B 1 172 ? -3.223 -20.75 -7.02 1 98.5 172 VAL B CA 1
ATOM 3334 C C . VAL B 1 172 ? -2.711 -20.109 -5.727 1 98.5 172 VAL B C 1
ATOM 3336 O O . VAL B 1 172 ? -3.502 -19.734 -4.859 1 98.5 172 VAL B O 1
ATOM 3339 N N . LYS B 1 173 ? -1.396 -20.094 -5.539 1 98.69 173 LYS B N 1
ATOM 3340 C CA . LYS B 1 173 ? -0.771 -19.516 -4.348 1 98.69 173 LYS B CA 1
ATOM 3341 C C . LYS B 1 173 ? -0.142 -18.156 -4.648 1 98.69 173 LYS B C 1
ATOM 3343 O O . LYS B 1 173 ? 0.19 -17.875 -5.797 1 98.69 173 LYS B O 1
ATOM 3348 N N . VAL B 1 174 ? -0.069 -17.328 -3.625 1 98.81 174 VAL B N 1
ATOM 3349 C CA . VAL B 1 174 ? 0.542 -16.016 -3.74 1 98.81 174 VAL B CA 1
ATOM 3350 C C . VAL B 1 174 ? 1.585 -15.828 -2.641 1 98.81 174 VAL B C 1
ATOM 3352 O O . VAL B 1 174 ? 1.269 -15.938 -1.453 1 98.81 174 VAL B O 1
ATOM 3355 N N . VAL B 1 175 ? 2.824 -15.594 -3.033 1 98.88 175 VAL B N 1
ATOM 3356 C CA . VAL B 1 175 ? 3.922 -15.32 -2.109 1 98.88 175 VAL B CA 1
ATOM 3357 C C . VAL B 1 175 ? 4.41 -13.891 -2.291 1 98.88 175 VAL B C 1
ATOM 3359 O O . VAL B 1 175 ? 4.746 -13.477 -3.404 1 98.88 175 VAL B O 1
ATOM 3362 N N . ILE B 1 176 ? 4.383 -13.148 -1.234 1 98.75 176 ILE B N 1
ATOM 3363 C CA . ILE B 1 176 ? 4.945 -11.805 -1.221 1 98.75 176 ILE B CA 1
ATOM 3364 C C . ILE B 1 176 ? 6.391 -11.852 -0.724 1 98.75 176 ILE B C 1
ATOM 3366 O O . ILE B 1 176 ? 6.648 -12.266 0.409 1 98.75 176 ILE B O 1
ATOM 3370 N N . VAL B 1 177 ? 7.312 -11.453 -1.548 1 98.75 177 VAL B N 1
ATOM 3371 C CA . VAL B 1 177 ? 8.719 -11.43 -1.172 1 98.75 177 VAL B CA 1
ATOM 3372 C C . VAL B 1 177 ? 9.094 -10.039 -0.659 1 98.75 177 VAL B C 1
ATOM 3374 O O . VAL B 1 177 ? 8.852 -9.031 -1.332 1 98.75 177 VAL B O 1
ATOM 3377 N N . GLU B 1 178 ? 9.672 -10 0.502 1 98.25 178 GLU B N 1
ATOM 3378 C CA . GLU B 1 178 ? 10.031 -8.742 1.156 1 98.25 178 GLU B CA 1
ATOM 3379 C C . GLU B 1 178 ? 11.523 -8.695 1.465 1 98.25 178 GLU B C 1
ATOM 3381 O O . GLU B 1 178 ? 11.938 -8.922 2.604 1 98.25 178 GLU B O 1
ATOM 3386 N N . PRO B 1 179 ? 12.305 -8.266 0.495 1 97.44 179 PRO B N 1
ATOM 3387 C CA . PRO B 1 179 ? 13.75 -8.195 0.705 1 97.44 179 PRO B CA 1
ATOM 3388 C C . PRO B 1 179 ? 14.164 -7.035 1.607 1 97.44 179 PRO B C 1
ATOM 3390 O O . PRO B 1 179 ? 13.586 -5.949 1.525 1 97.44 179 PRO B O 1
ATOM 3393 N N . GLY B 1 180 ? 15.117 -7.297 2.463 1 95 180 GLY B N 1
ATOM 3394 C CA . GLY B 1 180 ? 15.852 -6.238 3.143 1 95 180 GLY B CA 1
ATOM 3395 C C . GLY B 1 180 ? 16.969 -5.652 2.303 1 95 180 GLY B C 1
ATOM 3396 O O . GLY B 1 180 ? 16.781 -5.402 1.108 1 95 180 GLY B O 1
ATOM 3397 N N . ALA B 1 181 ? 18.125 -5.418 2.875 1 90.06 181 ALA B N 1
ATOM 3398 C CA . ALA B 1 181 ? 19.266 -4.84 2.176 1 90.06 181 ALA B CA 1
ATOM 3399 C C . ALA B 1 181 ? 20.062 -5.914 1.432 1 90.06 181 ALA B C 1
ATOM 3401 O O . ALA B 1 181 ? 20.656 -6.797 2.053 1 90.06 181 ALA B O 1
ATOM 3402 N N . PHE B 1 182 ? 20.062 -5.805 0.144 1 90.94 182 PHE B N 1
ATOM 3403 C CA . PHE B 1 182 ? 20.75 -6.781 -0.688 1 90.94 182 PHE B CA 1
ATOM 3404 C C . PHE B 1 182 ? 21.734 -6.098 -1.635 1 90.94 182 PHE B C 1
ATOM 3406 O O . PHE B 1 182 ? 21.5 -4.957 -2.053 1 90.94 182 PHE B O 1
ATOM 3413 N N . ARG B 1 183 ? 22.734 -6.816 -1.851 1 83.5 183 ARG B N 1
ATOM 3414 C CA . ARG B 1 183 ? 23.719 -6.309 -2.797 1 83.5 183 ARG B CA 1
ATOM 3415 C C . ARG B 1 183 ? 23.266 -6.535 -4.234 1 83.5 183 ARG B C 1
ATOM 3417 O O . ARG B 1 183 ? 23.578 -7.562 -4.836 1 83.5 183 ARG B O 1
ATOM 3424 N N . THR B 1 184 ? 22.484 -5.539 -4.598 1 77.12 184 THR B N 1
ATOM 3425 C CA . THR B 1 184 ? 22.078 -5.453 -5.996 1 77.12 184 THR B CA 1
ATOM 3426 C C . THR B 1 184 ? 22.547 -4.137 -6.613 1 77.12 184 THR B C 1
ATOM 3428 O O . THR B 1 184 ? 23.141 -3.299 -5.93 1 77.12 184 THR B O 1
ATOM 3431 N N . ASP B 1 185 ? 22.688 -3.99 -7.844 1 71.44 185 ASP B N 1
ATOM 3432 C CA . ASP B 1 185 ? 22.984 -2.695 -8.445 1 71.44 185 ASP B CA 1
ATOM 3433 C C . ASP B 1 185 ? 21.766 -1.761 -8.359 1 71.44 185 ASP B C 1
ATOM 3435 O O . ASP B 1 185 ? 21.594 -0.88 -9.203 1 71.44 185 ASP B O 1
ATOM 3439 N N . TRP B 1 186 ? 20.984 -2.002 -7.371 1 72.38 186 TRP B N 1
ATOM 3440 C CA . TRP B 1 186 ? 19.734 -1.274 -7.25 1 72.38 186 TRP B CA 1
ATOM 3441 C C . TRP B 1 186 ? 19.984 0.187 -6.891 1 72.38 186 TRP B C 1
ATOM 3443 O O . TRP B 1 186 ? 19.391 1.089 -7.492 1 72.38 186 TRP B O 1
ATOM 3453 N N . GLN B 1 187 ? 20.75 0.382 -5.969 1 72.06 187 GLN B N 1
ATOM 3454 C CA . GLN B 1 187 ? 21.062 1.74 -5.539 1 72.06 187 GLN B CA 1
ATOM 3455 C C . GLN B 1 187 ? 21.969 2.443 -6.551 1 72.06 187 GLN B C 1
ATOM 3457 O O . GLN B 1 187 ? 22.25 3.637 -6.418 1 72.06 187 GLN B O 1
ATOM 3462 N N . GLY B 1 188 ? 22.25 1.7 -7.527 1 69.38 188 GLY B N 1
ATOM 3463 C CA . GLY B 1 188 ? 23.031 2.252 -8.617 1 69.38 188 GLY B CA 1
ATOM 3464 C C . GLY B 1 188 ? 22.203 2.566 -9.852 1 69.38 188 GLY B C 1
ATOM 3465 O O . GLY B 1 188 ? 21.531 3.6 -9.906 1 69.38 188 GLY B O 1
ATOM 3466 N N . SER B 1 189 ? 22.062 1.666 -10.648 1 72.19 189 SER B N 1
ATOM 3467 C CA . SER B 1 189 ? 21.484 1.862 -11.969 1 72.19 189 SER B CA 1
ATOM 3468 C C . SER B 1 189 ? 19.969 1.97 -11.898 1 72.19 189 SER B C 1
ATOM 3470 O O . SER B 1 189 ? 19.328 2.521 -12.797 1 72.19 189 SER B O 1
ATOM 3472 N N . SER B 1 190 ? 19.406 1.524 -10.812 1 80.62 190 SER B N 1
ATOM 3473 C CA . SER B 1 190 ? 17.953 1.49 -10.742 1 80.62 190 SER B CA 1
ATOM 3474 C C . SER B 1 190 ? 17.406 2.57 -9.812 1 80.62 190 SER B C 1
ATOM 3476 O O . SER B 1 190 ? 16.25 2.529 -9.406 1 80.62 190 SER B O 1
ATOM 3478 N N . MET B 1 191 ? 18.344 3.521 -9.445 1 89.12 191 MET B N 1
ATOM 3479 C CA . MET B 1 191 ? 17.891 4.562 -8.531 1 89.12 191 MET B CA 1
ATOM 3480 C C . MET B 1 191 ? 18.531 5.902 -8.867 1 89.12 191 MET B C 1
ATOM 3482 O O . MET B 1 191 ? 19.766 5.992 -8.984 1 89.12 191 MET B O 1
ATOM 3486 N N . GLU B 1 192 ? 17.734 6.875 -9.062 1 91.56 192 GLU B N 1
ATOM 3487 C CA . GLU B 1 192 ? 18.219 8.25 -9.094 1 91.56 192 GLU B CA 1
ATOM 3488 C C . GLU B 1 192 ? 18 8.945 -7.758 1 91.56 192 GLU B C 1
ATOM 3490 O O . GLU B 1 192 ? 16.906 8.906 -7.199 1 91.56 192 GLU B O 1
ATOM 3495 N N . LEU B 1 193 ? 19.062 9.453 -7.211 1 94.69 193 LEU B N 1
ATOM 3496 C CA . LEU B 1 193 ? 18.984 10.297 -6.02 1 94.69 193 LEU B CA 1
ATOM 3497 C C . LEU B 1 193 ? 18.828 11.766 -6.402 1 94.69 193 LEU B C 1
ATOM 3499 O O . LEU B 1 193 ? 19.766 12.391 -6.879 1 94.69 193 LEU B O 1
ATOM 3503 N N . HIS B 1 194 ? 17.703 12.336 -6.141 1 94.75 194 HIS B N 1
ATOM 3504 C CA . HIS B 1 194 ? 17.453 13.727 -6.523 1 94.75 194 HIS B CA 1
ATOM 3505 C C . HIS B 1 194 ? 18.078 14.688 -5.523 1 94.75 194 HIS B C 1
ATOM 3507 O O . HIS B 1 194 ? 18.219 14.367 -4.34 1 94.75 194 HIS B O 1
ATOM 3513 N N . PRO B 1 195 ? 18.422 15.859 -6.039 1 93.44 195 PRO B N 1
ATOM 3514 C CA . PRO B 1 195 ? 18.781 16.906 -5.082 1 93.44 195 PRO B CA 1
ATOM 3515 C C . PRO B 1 195 ? 17.625 17.297 -4.16 1 93.44 195 PRO B C 1
ATOM 3517 O O . PRO B 1 195 ? 16.469 17.188 -4.551 1 93.44 195 PRO B O 1
ATOM 3520 N N . VAL B 1 196 ? 18 17.734 -2.961 1 96.69 196 VAL B N 1
ATOM 3521 C CA . VAL B 1 196 ? 16.984 18.031 -1.959 1 96.69 196 VAL B CA 1
ATOM 3522 C C . VAL B 1 196 ? 17.094 19.5 -1.527 1 96.69 196 VAL B C 1
ATOM 3524 O O . VAL B 1 196 ? 18.203 20.031 -1.423 1 96.69 196 VAL B O 1
ATOM 3527 N N . GLY B 1 197 ? 15.984 20.141 -1.329 1 96.81 197 GLY B N 1
ATOM 3528 C CA . GLY B 1 197 ? 15.984 21.469 -0.764 1 96.81 197 GLY B CA 1
ATOM 3529 C C . GLY B 1 197 ? 16.453 21.516 0.678 1 96.81 197 GLY B C 1
ATOM 3530 O O . GLY B 1 197 ? 16.531 20.469 1.342 1 96.81 197 GLY B O 1
ATOM 3531 N N . PRO B 1 198 ? 16.75 22.656 1.172 1 97.31 198 PRO B N 1
ATOM 3532 C CA . PRO B 1 198 ? 17.359 22.812 2.496 1 97.31 198 PRO B CA 1
ATOM 3533 C C . PRO B 1 198 ? 16.484 22.234 3.611 1 97.31 198 PRO B C 1
ATOM 3535 O O . PRO B 1 198 ? 17.016 21.656 4.57 1 97.31 198 PRO B O 1
ATOM 3538 N N . ASP B 1 199 ? 15.219 22.344 3.469 1 97.94 199 ASP B N 1
ATOM 3539 C CA . ASP B 1 199 ? 14.32 21.906 4.535 1 97.94 199 ASP B CA 1
ATOM 3540 C C . ASP B 1 199 ? 14.328 20.375 4.672 1 97.94 199 ASP B C 1
ATOM 3542 O O . ASP B 1 199 ?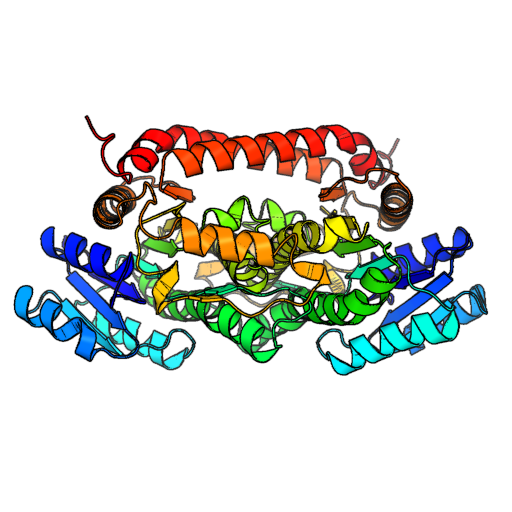 13.977 19.844 5.723 1 97.94 199 ASP B O 1
ATOM 3546 N N . TYR B 1 200 ? 14.766 19.672 3.674 1 98.5 200 TYR B N 1
ATOM 3547 C CA . TYR B 1 200 ? 14.664 18.219 3.68 1 98.5 200 TYR B CA 1
ATOM 3548 C C . TYR B 1 200 ? 16.047 17.578 3.814 1 98.5 200 TYR B C 1
ATOM 3550 O O . TYR B 1 200 ? 16.188 16.359 3.715 1 98.5 200 TYR B O 1
ATOM 3558 N N . GLU B 1 201 ? 17.078 18.344 4.004 1 97.94 201 GLU B N 1
ATOM 3559 C CA . GLU B 1 201 ? 18.453 17.828 4.113 1 97.94 201 GLU B CA 1
ATOM 3560 C C . GLU B 1 201 ? 18.594 16.891 5.309 1 97.94 201 GLU B C 1
ATOM 3562 O O . GLU B 1 201 ? 19.312 15.891 5.242 1 97.94 201 GLU B O 1
ATOM 3567 N N . GLU B 1 202 ? 17.859 17.188 6.332 1 97.81 202 GLU B N 1
ATOM 3568 C CA . GLU B 1 202 ? 17.984 16.406 7.566 1 97.81 202 GLU B CA 1
ATOM 3569 C C . GLU B 1 202 ? 17.281 15.062 7.453 1 97.81 202 GLU B C 1
ATOM 3571 O O . GLU B 1 202 ? 17.562 14.148 8.234 1 97.81 202 GLU B O 1
ATOM 3576 N N . THR B 1 203 ? 16.453 14.93 6.559 1 98.25 203 THR B N 1
ATOM 3577 C CA . THR B 1 203 ? 15.703 13.688 6.391 1 98.25 203 THR B CA 1
ATOM 3578 C C . THR B 1 203 ? 16.109 12.977 5.102 1 98.25 203 THR B C 1
ATOM 3580 O O . THR B 1 203 ? 17.016 12.133 5.109 1 98.25 203 THR B O 1
ATOM 3583 N N . VAL B 1 204 ? 15.633 13.477 3.969 1 98.44 204 VAL B N 1
ATOM 3584 C CA . VAL B 1 204 ? 15.875 12.836 2.682 1 98.44 204 VAL B CA 1
ATOM 3585 C C . VAL B 1 204 ? 17.359 12.969 2.311 1 98.44 204 VAL B C 1
ATOM 3587 O O . VAL B 1 204 ? 17.969 12.016 1.839 1 98.44 204 VAL B O 1
ATOM 3590 N N . GLY B 1 205 ? 17.891 14.164 2.52 1 97.94 205 GLY B N 1
ATOM 3591 C CA . GLY B 1 205 ? 19.297 14.359 2.258 1 97.94 205 GLY B CA 1
ATOM 3592 C C . GLY B 1 205 ? 20.188 13.414 3.053 1 97.94 205 GLY B C 1
ATOM 3593 O O . GLY B 1 205 ? 21.141 12.844 2.514 1 97.94 205 GLY B O 1
ATOM 3594 N N . ALA B 1 206 ? 19.875 13.281 4.293 1 97.31 206 ALA B N 1
ATOM 3595 C CA . ALA B 1 206 ? 20.625 12.375 5.156 1 97.31 206 ALA B CA 1
ATOM 3596 C C . ALA B 1 206 ? 20.531 10.938 4.66 1 97.31 206 ALA B C 1
ATOM 3598 O O . ALA B 1 206 ? 21.531 10.211 4.656 1 97.31 206 ALA B O 1
ATOM 3599 N N . MET B 1 207 ? 19.375 10.555 4.266 1 96.06 207 MET B N 1
ATOM 3600 C CA . MET B 1 207 ? 19.172 9.195 3.764 1 96.06 207 MET B CA 1
ATOM 3601 C C . MET B 1 207 ? 19.938 8.984 2.459 1 96.06 207 MET B C 1
ATOM 3603 O O . MET B 1 207 ? 20.516 7.914 2.236 1 96.06 207 MET B O 1
ATOM 3607 N N . ASN B 1 208 ? 19.875 9.945 1.562 1 95.56 208 ASN B N 1
ATOM 3608 C CA . ASN B 1 208 ? 20.625 9.859 0.312 1 95.56 208 ASN B CA 1
ATOM 3609 C C . ASN B 1 208 ? 22.109 9.68 0.564 1 95.56 208 ASN B C 1
ATOM 3611 O O . ASN B 1 208 ? 22.766 8.852 -0.087 1 95.56 208 ASN B O 1
ATOM 3615 N N . ARG B 1 209 ? 22.672 10.414 1.513 1 94.75 209 ARG B N 1
ATOM 3616 C CA . ARG B 1 209 ? 24.078 10.273 1.867 1 94.75 209 ARG B CA 1
ATOM 3617 C C . ARG B 1 209 ? 24.359 8.891 2.438 1 94.75 209 ARG B C 1
ATOM 3619 O O . ARG B 1 209 ? 25.375 8.273 2.094 1 94.75 209 ARG B O 1
ATOM 3626 N N . TYR B 1 210 ? 23.469 8.5 3.277 1 92.75 210 TYR B N 1
ATOM 3627 C CA . TYR B 1 210 ? 23.609 7.168 3.859 1 92.75 210 TYR B CA 1
ATOM 3628 C C . TYR B 1 210 ? 23.672 6.102 2.773 1 92.75 210 TYR B C 1
ATOM 3630 O O . TYR B 1 210 ? 24.516 5.207 2.824 1 92.75 210 TYR B O 1
ATOM 3638 N N . ARG B 1 211 ? 22.797 6.113 1.79 1 90.12 211 ARG B N 1
ATOM 3639 C CA . ARG B 1 211 ? 22.75 5.156 0.691 1 90.12 211 ARG B CA 1
ATOM 3640 C C . ARG B 1 211 ? 24.031 5.18 -0.118 1 90.12 211 ARG B C 1
ATOM 3642 O O . ARG B 1 211 ? 24.562 4.129 -0.494 1 90.12 211 ARG B O 1
ATOM 3649 N N . GLN B 1 212 ? 24.5 6.316 -0.371 1 89.06 212 GLN B N 1
ATOM 3650 C CA . GLN B 1 212 ? 25.734 6.461 -1.14 1 89.06 212 GLN B CA 1
ATOM 3651 C C . GLN B 1 212 ? 26.922 5.863 -0.391 1 89.06 212 GLN B C 1
ATOM 3653 O O . GLN B 1 212 ? 27.781 5.211 -0.995 1 89.06 212 GLN B O 1
ATOM 3658 N N . GLU B 1 213 ? 26.922 6.008 0.876 1 89.62 213 GLU B N 1
ATOM 3659 C CA . GLU B 1 213 ? 28.047 5.594 1.697 1 89.62 213 GLU B CA 1
ATOM 3660 C C . GLU B 1 213 ? 28.047 4.086 1.933 1 89.62 213 GLU B C 1
ATOM 3662 O O . GLU B 1 213 ? 29.094 3.482 2.182 1 89.62 213 GLU B O 1
ATOM 3667 N N . ASN B 1 214 ? 26.875 3.48 1.767 1 86.25 214 ASN B N 1
ATOM 3668 C CA . ASN B 1 214 ? 26.781 2.084 2.176 1 86.25 214 ASN B CA 1
ATOM 3669 C C . ASN B 1 214 ? 26.5 1.17 0.987 1 86.25 214 ASN B C 1
ATOM 3671 O O . ASN B 1 214 ? 26.25 -0.024 1.161 1 86.25 214 ASN B O 1
ATOM 3675 N N . ASN B 1 215 ? 26.562 1.743 -0.132 1 86.5 215 ASN B N 1
ATOM 3676 C CA . ASN B 1 215 ? 26.312 0.937 -1.323 1 86.5 215 ASN B CA 1
ATOM 3677 C C . ASN B 1 215 ? 27.359 -0.161 -1.481 1 86.5 215 ASN B C 1
ATOM 3679 O O . ASN B 1 215 ? 28.562 0.1 -1.382 1 86.5 215 ASN B O 1
ATOM 3683 N N . GLY B 1 216 ? 26.906 -1.434 -1.625 1 85.62 216 GLY B N 1
ATOM 3684 C CA . GLY B 1 216 ? 27.797 -2.555 -1.872 1 85.62 216 GLY B CA 1
ATOM 3685 C C . GLY B 1 216 ? 28.156 -3.314 -0.612 1 85.62 216 GLY B C 1
ATOM 3686 O O . GLY B 1 216 ? 28.859 -4.332 -0.674 1 85.62 216 GLY B O 1
ATOM 3687 N N . THR B 1 217 ? 27.609 -2.938 0.525 1 87.38 217 THR B N 1
ATOM 3688 C CA . THR B 1 217 ? 27.969 -3.578 1.784 1 87.38 217 THR B CA 1
ATOM 3689 C C . THR B 1 217 ? 26.766 -4.281 2.398 1 87.38 217 THR B C 1
ATOM 3691 O O . THR B 1 217 ? 26.828 -4.73 3.545 1 87.38 217 THR B O 1
ATOM 3694 N N . GLN B 1 218 ? 25.75 -4.398 1.661 1 90.88 218 GLN B N 1
ATOM 3695 C CA . GLN B 1 218 ? 24.531 -5.012 2.164 1 90.88 218 GLN B CA 1
ATOM 3696 C C . GLN B 1 218 ? 24.734 -6.488 2.482 1 90.88 218 GLN B C 1
ATOM 3698 O O . GLN B 1 218 ? 25.469 -7.184 1.769 1 90.88 218 GLN B O 1
ATOM 3703 N N . PRO B 1 219 ? 24.031 -6.961 3.461 1 93.12 219 PRO B N 1
ATOM 3704 C CA . PRO B 1 219 ? 24.25 -8.344 3.904 1 93.12 219 PRO B CA 1
ATOM 3705 C C . PRO B 1 219 ? 23.625 -9.367 2.961 1 93.12 219 PRO B C 1
ATOM 3707 O O . PRO B 1 219 ? 24.016 -10.539 2.963 1 93.12 219 PRO B O 1
ATOM 3710 N N . GLY B 1 220 ? 22.641 -8.984 2.193 1 95.62 220 GLY B N 1
ATOM 3711 C CA . GLY B 1 220 ? 21.891 -9.93 1.39 1 95.62 220 GLY B CA 1
ATOM 3712 C C . GLY B 1 220 ? 22.609 -10.336 0.113 1 95.62 220 GLY B C 1
ATOM 3713 O O . GLY B 1 220 ? 23.25 -9.508 -0.533 1 95.62 220 GLY B O 1
ATOM 3714 N N . ASP B 1 221 ? 22.484 -11.602 -0.25 1 96.56 221 ASP B N 1
ATOM 3715 C CA . ASP B 1 221 ? 23.047 -12.188 -1.467 1 96.56 221 ASP B CA 1
ATOM 3716 C C . ASP B 1 221 ? 21.938 -12.578 -2.445 1 96.56 221 ASP B C 1
ATOM 3718 O O . ASP B 1 221 ? 21.219 -13.562 -2.225 1 96.56 221 ASP B O 1
ATOM 3722 N N . PRO B 1 222 ? 21.828 -11.883 -3.561 1 96.19 222 PRO B N 1
ATOM 3723 C CA . PRO B 1 222 ? 20.75 -12.172 -4.504 1 96.19 222 PRO B CA 1
ATOM 3724 C C . PRO B 1 222 ? 20.766 -13.625 -4.988 1 96.19 222 PRO B C 1
ATOM 3726 O O . PRO B 1 222 ? 19.719 -14.195 -5.258 1 96.19 222 PRO B O 1
ATOM 3729 N N . ALA B 1 223 ? 21.938 -14.242 -5.121 1 96.75 223 ALA B N 1
ATOM 3730 C CA . ALA B 1 223 ? 22.016 -15.641 -5.547 1 96.75 223 ALA B CA 1
ATOM 3731 C C . ALA B 1 223 ? 21.406 -16.562 -4.5 1 96.75 223 ALA B C 1
ATOM 3733 O O . ALA B 1 223 ? 20.703 -17.531 -4.84 1 96.75 223 ALA B O 1
ATOM 3734 N N . ARG B 1 224 ? 21.719 -16.297 -3.258 1 97.94 224 ARG B N 1
ATOM 3735 C CA . ARG B 1 224 ? 21.156 -17.109 -2.18 1 97.94 224 ARG B CA 1
ATOM 3736 C C . ARG B 1 224 ? 19.656 -16.859 -2.033 1 97.94 224 ARG B C 1
ATOM 3738 O O . ARG B 1 224 ? 18.891 -17.797 -1.744 1 97.94 224 ARG B O 1
ATOM 3745 N N . ALA B 1 225 ? 19.25 -15.625 -2.209 1 98.19 225 ALA B N 1
ATOM 3746 C CA . ALA B 1 225 ? 17.828 -15.305 -2.201 1 98.19 225 ALA B CA 1
ATOM 3747 C C . ALA B 1 225 ? 17.078 -16.109 -3.26 1 98.19 225 ALA B C 1
ATOM 3749 O O . ALA B 1 225 ? 15.969 -16.578 -3.016 1 98.19 225 ALA B O 1
ATOM 3750 N N . ALA B 1 226 ? 17.672 -16.219 -4.438 1 98.56 226 ALA B N 1
ATOM 3751 C CA . ALA B 1 226 ? 17.062 -16.969 -5.531 1 98.56 226 ALA B CA 1
ATOM 3752 C C . ALA B 1 226 ? 16.781 -18.422 -5.129 1 98.56 226 ALA B C 1
ATOM 3754 O O . ALA B 1 226 ? 15.695 -18.938 -5.387 1 98.56 226 ALA B O 1
ATOM 3755 N N . ARG B 1 227 ? 17.719 -19.047 -4.461 1 98.31 227 ARG B N 1
ATOM 3756 C CA . ARG B 1 227 ? 17.562 -20.422 -4.023 1 98.31 227 ARG B CA 1
ATOM 3757 C C . ARG B 1 227 ? 16.453 -20.547 -2.99 1 98.31 227 ARG B C 1
ATOM 3759 O O . ARG B 1 227 ? 15.648 -21.484 -3.047 1 98.31 227 ARG B O 1
ATOM 3766 N N . VAL B 1 228 ? 16.422 -19.594 -2.082 1 98.69 228 VAL B N 1
ATOM 3767 C CA . VAL B 1 228 ? 15.375 -19.594 -1.059 1 98.69 228 VAL B CA 1
ATOM 3768 C C . VAL B 1 228 ? 14 -19.469 -1.717 1 98.69 228 VAL B C 1
ATOM 3770 O O . VAL B 1 228 ? 13.07 -20.188 -1.351 1 98.69 228 VAL B O 1
ATOM 3773 N N . ILE B 1 229 ? 13.883 -18.594 -2.709 1 98.81 229 ILE B N 1
ATOM 3774 C CA . ILE B 1 229 ? 12.609 -18.359 -3.387 1 98.81 229 ILE B CA 1
ATOM 3775 C C . ILE B 1 229 ? 12.164 -19.625 -4.109 1 98.81 229 ILE B C 1
ATOM 3777 O O . ILE B 1 229 ? 10.992 -20.016 -4.027 1 98.81 229 ILE B O 1
ATOM 3781 N N . ILE B 1 230 ? 13.078 -20.312 -4.809 1 98.75 230 ILE B N 1
ATOM 3782 C CA . ILE B 1 230 ? 12.75 -21.531 -5.527 1 98.75 230 ILE B CA 1
ATOM 3783 C C . ILE B 1 230 ? 12.242 -22.594 -4.543 1 98.75 230 ILE B C 1
ATOM 3785 O O . ILE B 1 230 ? 11.242 -23.266 -4.801 1 98.75 230 ILE B O 1
ATOM 3789 N N . ASP B 1 231 ? 12.938 -22.703 -3.365 1 98.5 231 ASP B N 1
ATOM 3790 C CA . ASP B 1 231 ? 12.539 -23.672 -2.352 1 98.5 231 ASP B CA 1
ATOM 3791 C C . ASP B 1 231 ? 11.148 -23.359 -1.81 1 98.5 231 ASP B C 1
ATOM 3793 O O . ASP B 1 231 ? 10.336 -24.266 -1.619 1 98.5 231 ASP B O 1
ATOM 3797 N N . VAL B 1 232 ? 10.875 -22.125 -1.578 1 98.56 232 VAL B N 1
ATOM 3798 C CA . VAL B 1 232 ? 9.602 -21.703 -1.026 1 98.56 232 VAL B CA 1
ATOM 3799 C C . VAL B 1 232 ? 8.484 -21.953 -2.039 1 98.56 232 VAL B C 1
ATOM 3801 O O . VAL B 1 232 ? 7.406 -22.422 -1.677 1 98.56 232 VAL B O 1
ATOM 3804 N N . VAL B 1 233 ? 8.727 -21.672 -3.293 1 98.12 233 VAL B N 1
ATOM 3805 C CA . VAL B 1 233 ? 7.754 -21.891 -4.359 1 98.12 233 VAL B CA 1
ATOM 3806 C C . VAL B 1 233 ? 7.41 -23.375 -4.441 1 98.12 233 VAL B C 1
ATOM 3808 O O . VAL B 1 233 ? 6.262 -23.734 -4.715 1 98.12 233 VAL B O 1
ATOM 3811 N N . GLY B 1 234 ? 8.359 -24.234 -4.172 1 97 234 GLY B N 1
ATOM 3812 C CA . GLY B 1 234 ? 8.172 -25.672 -4.258 1 97 234 GLY B CA 1
ATOM 3813 C C . GLY B 1 234 ? 7.555 -26.266 -3.002 1 97 234 GLY B C 1
ATOM 3814 O O . GLY B 1 234 ? 7.195 -27.438 -2.98 1 97 234 GLY B O 1
ATOM 3815 N N . HIS B 1 235 ? 7.43 -25.438 -1.965 1 97.12 235 HIS B N 1
ATOM 3816 C CA . HIS B 1 235 ? 6.875 -25.906 -0.704 1 97.12 235 HIS B CA 1
ATOM 3817 C C . HIS B 1 235 ? 5.375 -26.156 -0.819 1 97.12 235 HIS B C 1
ATOM 3819 O O . HIS B 1 235 ? 4.672 -25.422 -1.509 1 97.12 235 HIS B O 1
ATOM 3825 N N . ASP B 1 236 ? 4.84 -27.125 -0.107 1 96.31 236 ASP B N 1
ATOM 3826 C CA . ASP B 1 236 ? 3.424 -27.484 -0.156 1 96.31 236 ASP B CA 1
ATOM 3827 C C . ASP B 1 236 ? 2.561 -26.359 0.41 1 96.31 236 ASP B C 1
ATOM 3829 O O . ASP B 1 236 ? 1.46 -26.109 -0.085 1 96.31 236 ASP B O 1
ATOM 3833 N N . ASP B 1 237 ? 3.068 -25.719 1.441 1 97 237 ASP B N 1
ATOM 3834 C CA . ASP B 1 237 ? 2.377 -24.625 2.104 1 97 237 ASP B CA 1
ATOM 3835 C C . ASP B 1 237 ? 3.312 -23.438 2.318 1 97 237 ASP B C 1
ATOM 3837 O O . ASP B 1 237 ? 3.705 -23.141 3.449 1 97 237 ASP B O 1
ATOM 3841 N N . PRO B 1 238 ? 3.643 -22.719 1.217 1 98.44 238 PRO B N 1
ATOM 3842 C CA . PRO B 1 238 ? 4.559 -21.578 1.341 1 98.44 238 PRO B CA 1
ATOM 3843 C C . PRO B 1 238 ? 3.971 -20.438 2.158 1 98.44 238 PRO B C 1
ATOM 3845 O O . PRO B 1 238 ? 2.752 -20.359 2.334 1 98.44 238 PRO B O 1
ATOM 3848 N N . PRO B 1 239 ? 4.871 -19.672 2.723 1 98.56 239 PRO B N 1
ATOM 3849 C CA . PRO B 1 239 ? 4.367 -18.5 3.447 1 98.56 239 PRO B CA 1
ATOM 3850 C C . PRO B 1 239 ? 3.686 -17.484 2.533 1 98.56 239 PRO B C 1
ATOM 3852 O O . PRO B 1 239 ? 3.953 -17.453 1.328 1 98.56 239 PRO B O 1
ATOM 3855 N N . ARG B 1 240 ? 2.762 -16.719 3.08 1 98.31 240 ARG B N 1
ATOM 3856 C CA . ARG B 1 240 ? 2.221 -15.57 2.365 1 98.31 240 ARG B CA 1
ATOM 3857 C C . ARG B 1 240 ? 3.289 -14.508 2.158 1 98.31 240 ARG B C 1
ATOM 3859 O O . ARG B 1 240 ? 3.359 -13.891 1.094 1 98.31 240 ARG B O 1
ATOM 3866 N N . ARG B 1 241 ? 4.07 -14.297 3.195 1 98.38 241 ARG B N 1
ATOM 3867 C CA . ARG B 1 241 ? 5.148 -13.312 3.146 1 98.38 241 ARG B CA 1
ATOM 3868 C C . ARG B 1 241 ? 6.496 -13.969 3.447 1 98.38 241 ARG B C 1
ATOM 3870 O O . ARG B 1 241 ? 6.641 -14.672 4.449 1 98.38 241 ARG B O 1
ATOM 3877 N N . LEU B 1 242 ? 7.383 -13.734 2.568 1 98.69 242 LEU B N 1
ATOM 3878 C CA . LEU B 1 242 ? 8.758 -14.195 2.73 1 98.69 242 LEU B CA 1
ATOM 3879 C C . LEU B 1 242 ? 9.711 -13.023 2.881 1 98.69 242 LEU B C 1
ATOM 3881 O O . LEU B 1 242 ? 10.07 -12.375 1.894 1 98.69 242 LEU B O 1
ATOM 3885 N N . LEU B 1 243 ? 10.07 -12.789 4.113 1 98.5 243 LEU B N 1
ATOM 3886 C CA . LEU B 1 243 ? 11.164 -11.852 4.348 1 98.5 243 LEU B CA 1
ATOM 3887 C C . LEU B 1 243 ? 12.492 -12.445 3.879 1 98.5 243 LEU B C 1
ATOM 3889 O O . LEU B 1 243 ? 12.742 -13.633 4.066 1 98.5 243 LEU B O 1
ATOM 3893 N N . LEU B 1 244 ? 13.297 -11.633 3.24 1 98.38 244 LEU B N 1
ATOM 3894 C CA . LEU B 1 244 ? 14.648 -12.062 2.877 1 98.38 244 LEU B CA 1
ATOM 3895 C C . LEU B 1 244 ? 15.695 -11.266 3.639 1 98.38 244 LEU B C 1
ATOM 3897 O O . LEU B 1 244 ? 15.773 -10.039 3.494 1 98.38 244 LEU B O 1
ATOM 3901 N N . GLY B 1 245 ? 16.469 -11.938 4.395 1 97.81 245 GLY B N 1
ATOM 3902 C CA . GLY B 1 245 ? 17.484 -11.344 5.242 1 97.81 245 GLY B CA 1
ATOM 3903 C C . GLY B 1 245 ? 17.172 -11.438 6.719 1 97.81 245 GLY B C 1
ATOM 3904 O O . GLY B 1 245 ? 16.016 -11.242 7.125 1 97.81 245 GLY B O 1
ATOM 3905 N N . ALA B 1 246 ? 18.172 -11.703 7.539 1 97.5 246 ALA B N 1
ATOM 3906 C CA . ALA B 1 246 ? 17.984 -11.828 8.984 1 97.5 246 ALA B CA 1
ATOM 3907 C C . ALA B 1 246 ? 17.562 -10.5 9.602 1 97.5 246 ALA B C 1
ATOM 3909 O O . ALA B 1 246 ? 16.703 -10.469 10.484 1 97.5 246 ALA B O 1
ATOM 3910 N N . GLN B 1 247 ? 18.172 -9.516 9.133 1 96.31 247 GLN B N 1
ATOM 3911 C CA . GLN B 1 247 ? 17.844 -8.195 9.68 1 96.31 247 GLN B CA 1
ATOM 3912 C C . GLN B 1 247 ? 16.438 -7.77 9.305 1 96.31 247 GLN B C 1
ATOM 3914 O O . GLN B 1 247 ? 15.781 -7.051 10.062 1 96.31 247 GLN B O 1
ATOM 3919 N N . ALA B 1 248 ? 15.984 -8.211 8.117 1 97.31 248 ALA B N 1
ATOM 3920 C CA . ALA B 1 248 ? 14.617 -7.922 7.711 1 97.31 248 ALA B CA 1
ATOM 3921 C C . ALA B 1 248 ? 13.617 -8.523 8.695 1 97.31 248 ALA B C 1
ATOM 3923 O O . ALA B 1 248 ? 12.617 -7.895 9.047 1 97.31 248 ALA B O 1
ATOM 3924 N N . VAL B 1 249 ? 13.883 -9.742 9.141 1 98.38 249 VAL B N 1
ATOM 3925 C CA . VAL B 1 249 ? 13.016 -10.422 10.094 1 98.38 249 VAL B CA 1
ATOM 3926 C C . VAL B 1 249 ? 12.969 -9.633 11.406 1 98.38 249 VAL B C 1
ATOM 3928 O O . VAL B 1 249 ? 11.891 -9.359 11.938 1 98.38 249 VAL B O 1
ATOM 3931 N N . THR B 1 250 ? 14.148 -9.242 11.875 1 98.12 250 THR B N 1
ATOM 3932 C CA . THR B 1 250 ? 14.25 -8.492 13.125 1 98.12 250 THR B CA 1
ATOM 3933 C C . THR B 1 250 ? 13.484 -7.18 13.039 1 98.12 250 THR B C 1
ATOM 3935 O O . THR B 1 250 ? 12.719 -6.836 13.945 1 98.12 250 THR B O 1
ATOM 3938 N N . ALA B 1 251 ? 13.68 -6.52 11.945 1 97.38 251 ALA B N 1
ATOM 3939 C CA . ALA B 1 251 ? 13.039 -5.223 11.758 1 97.38 251 ALA B CA 1
ATOM 3940 C C . ALA B 1 251 ? 11.523 -5.371 11.641 1 97.38 251 ALA B C 1
ATOM 3942 O O . ALA B 1 251 ? 10.766 -4.57 12.203 1 97.38 251 ALA B O 1
ATOM 3943 N N . ALA B 1 252 ? 11.086 -6.367 10.906 1 97.81 252 ALA B N 1
ATOM 3944 C CA . ALA B 1 252 ? 9.648 -6.594 10.727 1 97.81 252 ALA B CA 1
ATOM 3945 C C . ALA B 1 252 ? 8.977 -6.926 12.047 1 97.81 252 ALA B C 1
ATOM 3947 O O . ALA B 1 252 ? 7.875 -6.441 12.328 1 97.81 252 ALA B O 1
ATOM 3948 N N . LEU B 1 253 ? 9.602 -7.77 12.828 1 98.38 253 LEU B N 1
ATOM 3949 C CA . LEU B 1 253 ? 9.039 -8.156 14.117 1 98.38 253 LEU B CA 1
ATOM 3950 C C . LEU B 1 253 ? 8.977 -6.961 15.062 1 98.38 253 LEU B C 1
ATOM 3952 O O . LEU B 1 253 ? 7.988 -6.777 15.773 1 98.38 253 LEU B O 1
ATOM 3956 N N . ALA B 1 254 ? 10.016 -6.164 15.062 1 98.06 254 ALA B N 1
ATOM 3957 C CA . ALA B 1 254 ? 10.047 -4.977 15.914 1 98.06 254 ALA B CA 1
ATOM 3958 C C . ALA B 1 254 ? 8.945 -3.992 15.508 1 98.06 254 ALA B C 1
ATOM 3960 O O . ALA B 1 254 ? 8.273 -3.424 16.359 1 98.06 254 ALA B O 1
ATOM 3961 N N . ALA B 1 255 ? 8.797 -3.781 14.258 1 97.31 255 ALA B N 1
ATOM 3962 C CA . ALA B 1 255 ? 7.77 -2.875 13.758 1 97.31 255 ALA B CA 1
ATOM 3963 C C . ALA B 1 255 ? 6.375 -3.381 14.117 1 97.31 255 ALA B C 1
ATOM 3965 O O . ALA B 1 255 ? 5.5 -2.594 14.484 1 97.31 255 ALA B O 1
ATOM 3966 N N . GLY B 1 256 ? 6.176 -4.695 13.93 1 97.31 256 GLY B N 1
ATOM 3967 C CA . GLY B 1 256 ? 4.902 -5.289 14.305 1 97.31 256 GLY B CA 1
ATOM 3968 C C . GLY B 1 256 ? 4.582 -5.121 15.781 1 97.31 256 GLY B C 1
ATOM 3969 O O . GLY B 1 256 ? 3.438 -4.832 16.141 1 97.31 256 GLY B O 1
ATOM 3970 N N . ALA B 1 257 ? 5.559 -5.305 16.578 1 97.88 257 ALA B N 1
ATOM 3971 C CA . ALA B 1 257 ? 5.375 -5.152 18.031 1 97.88 257 ALA B CA 1
ATOM 3972 C C . ALA B 1 257 ? 5.02 -3.711 18.391 1 97.88 257 ALA B C 1
ATOM 3974 O O . ALA B 1 257 ? 4.16 -3.471 19.234 1 97.88 257 ALA B O 1
ATOM 3975 N N . ALA B 1 258 ? 5.688 -2.799 17.766 1 97.56 258 ALA B N 1
ATOM 3976 C CA . ALA B 1 258 ? 5.414 -1.386 18.031 1 97.56 258 ALA B CA 1
ATOM 3977 C C . ALA B 1 258 ? 3.992 -1.017 17.625 1 97.56 258 ALA B C 1
ATOM 3979 O O . ALA B 1 258 ? 3.316 -0.259 18.312 1 97.56 258 ALA B O 1
ATOM 3980 N N . ARG B 1 259 ? 3.562 -1.529 16.5 1 97.19 259 ARG B N 1
ATOM 3981 C CA . ARG B 1 259 ? 2.209 -1.261 16.031 1 97.19 259 ARG B CA 1
ATOM 3982 C C . ARG B 1 259 ? 1.169 -1.854 16.969 1 97.19 259 ARG B C 1
ATOM 3984 O O . ARG B 1 259 ? 0.125 -1.246 17.219 1 97.19 259 ARG B O 1
ATOM 3991 N N . ALA B 1 260 ? 1.458 -3.039 17.438 1 98 260 ALA B N 1
ATOM 3992 C CA . ALA B 1 260 ? 0.548 -3.684 18.375 1 98 260 ALA B CA 1
ATOM 3993 C C . ALA B 1 260 ? 0.457 -2.895 19.672 1 98 260 ALA B C 1
ATOM 3995 O O . ALA B 1 260 ? -0.629 -2.738 20.234 1 98 260 ALA B O 1
ATOM 3996 N N . GLU B 1 261 ? 1.599 -2.439 20.156 1 98.56 261 GLU B N 1
ATOM 3997 C CA . GLU B 1 261 ? 1.622 -1.643 21.375 1 98.56 261 GLU B CA 1
ATOM 3998 C C . GLU B 1 261 ? 0.809 -0.362 21.219 1 98.56 261 GLU B C 1
ATOM 4000 O O . GLU B 1 261 ? 0.061 0.022 22.109 1 98.56 261 GLU B O 1
ATOM 4005 N N . GLU B 1 262 ? 0.951 0.282 20.125 1 98.44 262 GLU B N 1
ATOM 4006 C CA . GLU B 1 262 ? 0.188 1.497 19.844 1 98.44 262 GLU B CA 1
ATOM 4007 C C . GLU B 1 262 ? -1.308 1.206 19.781 1 98.44 262 GLU B C 1
ATOM 4009 O O . GLU B 1 262 ? -2.119 1.963 20.312 1 98.44 262 GLU B O 1
ATOM 4014 N N . ALA B 1 263 ? -1.654 0.122 19.109 1 98.31 263 ALA B N 1
ATOM 4015 C CA . ALA B 1 263 ? -3.059 -0.265 19 1 98.31 263 ALA B CA 1
ATOM 4016 C C . ALA B 1 263 ? -3.668 -0.479 20.391 1 98.31 263 ALA B C 1
ATOM 4018 O O . ALA B 1 263 ? -4.793 -0.048 20.656 1 98.31 263 ALA B O 1
ATOM 4019 N N . ARG B 1 264 ? -2.916 -1.115 21.234 1 98.62 264 ARG B N 1
ATOM 4020 C CA . ARG B 1 264 ? -3.404 -1.376 22.594 1 98.62 264 ARG B CA 1
ATOM 4021 C C . ARG B 1 264 ? -3.531 -0.081 23.391 1 98.62 264 ARG B C 1
ATOM 4023 O O . ARG B 1 264 ? -4.492 0.101 24.141 1 98.62 264 ARG B O 1
ATOM 4030 N N . ALA B 1 265 ? -2.562 0.809 23.188 1 98.56 265 ALA B N 1
ATOM 4031 C CA . ALA B 1 265 ? -2.549 2.07 23.922 1 98.56 265 ALA B CA 1
ATOM 4032 C C . ALA B 1 265 ? -3.758 2.93 23.562 1 98.56 265 ALA B C 1
ATOM 4034 O O . ALA B 1 265 ? -4.266 3.682 24.391 1 98.56 265 ALA B O 1
ATOM 4035 N N . TRP B 1 266 ? -4.262 2.777 22.391 1 98.62 266 TRP B N 1
ATOM 4036 C CA . TRP B 1 266 ? -5.324 3.652 21.906 1 98.62 266 TRP B CA 1
ATOM 4037 C C . TRP B 1 266 ? -6.629 2.883 21.75 1 98.62 266 TRP B C 1
ATOM 4039 O O . TRP B 1 266 ? -7.574 3.373 21.109 1 98.62 266 TRP B O 1
ATOM 4049 N N . ALA B 1 267 ? -6.699 1.669 22.297 1 98.56 267 ALA B N 1
ATOM 4050 C CA . ALA B 1 267 ? -7.859 0.797 22.141 1 98.56 267 ALA B CA 1
ATOM 4051 C C . ALA B 1 267 ? -9.117 1.453 22.703 1 98.56 267 ALA B C 1
ATOM 4053 O O . ALA B 1 267 ? -10.211 1.267 22.172 1 98.56 267 ALA B O 1
ATOM 4054 N N . GLY B 1 268 ? -8.945 2.168 23.797 1 98.31 268 GLY B N 1
ATOM 4055 C CA . GLY B 1 268 ? -10.078 2.867 24.375 1 98.31 268 GLY B CA 1
ATOM 4056 C C . GLY B 1 268 ? -10.68 3.898 23.438 1 98.31 268 GLY B C 1
ATOM 4057 O O . GLY B 1 268 ? -11.898 3.961 23.266 1 98.31 268 GLY B O 1
ATOM 4058 N N . ALA B 1 269 ? -9.797 4.766 22.859 1 98.25 269 ALA B N 1
ATOM 4059 C CA . ALA B 1 269 ? -10.258 5.742 21.875 1 98.25 269 ALA B CA 1
ATOM 4060 C C . ALA B 1 269 ? -10.914 5.055 20.688 1 98.25 269 ALA B C 1
ATOM 4062 O O . ALA B 1 269 ? -11.938 5.523 20.172 1 98.25 269 ALA B O 1
ATOM 4063 N N . SER B 1 270 ? -10.352 3.959 20.25 1 98.38 270 SER B N 1
ATOM 4064 C CA . SER B 1 270 ? -10.906 3.195 19.125 1 98.38 270 SER B CA 1
ATOM 4065 C C . SER B 1 270 ? -12.312 2.711 19.438 1 98.38 270 SER B C 1
ATOM 4067 O O . SER B 1 270 ? -13.227 2.871 18.625 1 98.38 270 SER B O 1
ATOM 4069 N N . ALA B 1 271 ? -12.492 2.172 20.594 1 97.88 271 ALA B N 1
ATOM 4070 C CA . ALA B 1 271 ? -13.773 1.608 20.984 1 97.88 271 ALA B CA 1
ATOM 4071 C C . ALA B 1 271 ? -14.828 2.703 21.156 1 97.88 271 ALA B C 1
ATOM 4073 O O . ALA B 1 271 ? -16.016 2.467 20.953 1 97.88 271 ALA B O 1
ATOM 4074 N N . ALA B 1 272 ? -14.398 3.916 21.453 1 97.94 272 ALA B N 1
ATOM 4075 C CA . ALA B 1 272 ? -15.305 5.039 21.688 1 97.94 272 ALA B CA 1
ATOM 4076 C C . ALA B 1 272 ? -16 5.461 20.391 1 97.94 272 ALA B C 1
ATOM 4078 O O . ALA B 1 272 ? -16.984 6.207 20.422 1 97.94 272 ALA B O 1
ATOM 4079 N N . ALA B 1 273 ? -15.555 4.938 19.234 1 97.31 273 ALA B N 1
ATOM 4080 C CA . ALA B 1 273 ? -16.125 5.301 17.953 1 97.31 273 ALA B CA 1
ATOM 4081 C C . ALA B 1 273 ? -17.312 4.406 17.594 1 97.31 273 ALA B C 1
ATOM 4083 O O . ALA B 1 273 ? -18.031 4.656 16.625 1 97.31 273 ALA B O 1
ATOM 4084 N N . ASP B 1 274 ? -17.578 3.385 18.438 1 97.19 274 ASP B N 1
ATOM 4085 C CA . ASP B 1 274 ? -18.688 2.475 18.203 1 97.19 274 ASP B CA 1
ATOM 4086 C C . ASP B 1 274 ? -19.969 3 18.844 1 97.19 274 ASP B C 1
ATOM 4088 O O . ASP B 1 274 ? -19.922 3.783 19.797 1 97.19 274 ASP B O 1
ATOM 4092 N N . PHE B 1 275 ? -21.109 2.562 18.25 1 95.06 275 PHE B N 1
ATOM 4093 C CA . PHE B 1 275 ? -22.359 2.748 18.969 1 95.06 275 PHE B CA 1
ATOM 4094 C C . PHE B 1 275 ? -22.312 2.07 20.344 1 95.06 275 PHE B C 1
ATOM 4096 O O . PHE B 1 275 ? -21.703 1.013 20.484 1 95.06 275 PHE B O 1
ATOM 4103 N N . PRO B 1 276 ? -22.953 2.74 21.281 1 91.12 276 PRO B N 1
ATOM 4104 C CA . PRO B 1 276 ? -23.016 2.074 22.578 1 91.12 276 PRO B CA 1
ATOM 4105 C C . PRO B 1 276 ? -23.703 0.712 22.516 1 91.12 276 PRO B C 1
ATOM 4107 O O . PRO B 1 276 ? -24.594 0.503 21.688 1 91.12 276 PRO B O 1
ATOM 4110 N N . ALA B 1 277 ? -23.094 -0.227 23.25 1 75.81 277 ALA B N 1
ATOM 4111 C CA . ALA B 1 277 ? -23.734 -1.542 23.297 1 75.81 277 ALA B CA 1
ATOM 4112 C C . ALA B 1 277 ? -25.203 -1.429 23.703 1 75.81 277 ALA B C 1
ATOM 4114 O O . ALA B 1 277 ? -25.562 -0.563 24.5 1 75.81 277 ALA B O 1
ATOM 4115 N N . GLU B 1 278 ? -26.094 -1.678 22.75 1 64.94 278 GLU B N 1
ATOM 4116 C CA . GLU B 1 278 ? -27.5 -1.65 23.156 1 64.94 278 GLU B CA 1
ATOM 4117 C C . GLU B 1 278 ? -27.672 -2.18 24.578 1 64.94 278 GLU B C 1
ATOM 4119 O O . GLU B 1 278 ? -27.172 -3.25 24.906 1 64.94 278 GLU B O 1
ATOM 4124 N N . GLN B 1 279 ? -27.812 -1.351 25.578 1 43.84 279 GLN B N 1
ATOM 4125 C CA . GLN B 1 279 ? -28.328 -1.852 26.844 1 43.84 279 GLN B CA 1
ATOM 4126 C C . GLN B 1 279 ? -29.594 -2.684 26.625 1 43.84 279 GLN B C 1
ATOM 4128 O O . GLN B 1 279 ? -30.375 -2.408 25.719 1 43.84 279 GLN B O 1
#

Organism: Streptomyces rubellomurinus (strain ATCC 31215) (NCBI:txid359131)

Radius of gyration: 23.4 Å; Cα contacts (8 Å, |Δi|>4): 1244; chains: 2; bounding box: 63×65×53 Å

Secondary structure (DSSP, 8-state):
---EEEESSTTSHHHHHHHHHHHHTT-EEEEEESSGGGGHHHHHHHGGGEEEEE--TT-HHHHHHHHHHHHHHHS---EEEE----EEEB-TTTS-HHHHHHHHIIIIIHHHHHHHHHHHHHHHHT-EEEEEE--GGGTT---TTBHHHHHHHHHHHHHHHHHHHHHGGGTEEEEEEEE-SB-SSTTTTTEEE----GGGIIIIIHHHHHHHHHTT--SB-HHHHHHHHHHHHTSSS--SEEEESHHHHHHHHHHHHHHHHHHHHTHHHHHTTBPP---/---EEEESS-SSHHHHHHHHHHHHTT-EEEEEESSGGGGHHHHHHHGGGEEEEE--TT-HHHHHHHHHHHHHHHS---EEEE----EEEB-TTTS-HHHHHHHHIIIIIHHHHHHHHHHHHHHHHT-EEEEEE--GGGTT---TTBHHHHHHHHHHHHHHHHHHHHHGGGTEEEEEEEE-SB-STTTTTTEEE----GGGIIIIIHHHHHHHHHTT--SB-HHHHHHHHHHHHHSSS--SEEEESHHHHHHHHHHHHHHHHHHHHTHHHHHTTBPP---

Sequence (558 aa):
MTRTWLITGASRGFGRRLAEAVLERGEQVLATARRPEQLADLVSSFGPRVRTAGLDVTDAAAARAAVDGAVTAFGRLDVVVNNAGYANSGPIEEMTDQDFRAQFEANFFGVVNVTRAALPVLRAQRSGVFVQFSSLGGRVGGTPGMGAYQSAKFAVEGFSEVLAGEVAPFGVKVVIVEPGAFRTDWQGSSMELHPVGPDYEETVGAMNRYRQENNGTQPGDPARAARVIIDVVGHDDPPRRLLLGAQAVTAALAAGAARAEEARAWAGASAAADFPAEQMTRTWLITGASRGFGRRLAEAVLERGEQVLATARRPEQLADLVSSFGPRVRTAGLDVTDAAAARAAVDGAVTAFGRLDVVVNNAGYANSGPIEEMTDQDFRAQFEANFFGVVNVTRAALPVLRAQRSGVFVQFSSLGGRVGGTPGMGAYQSAKFAVEGFSEVLAGEVAPFGVKVVIVEPGAFRTDWQGSSMELHPVGPDYEETVGAMNRYRQENNGTQPGDPARAARVIIDVVGHDDPPRRLLLGAQAVTAALAAGAARAEEARAWAGASAAADFPAEQ